Protein 2RF4 (pdb70)

B-factor: mean 89.23, std 29.08, range [24.27, 163.26]

Nearest PDB structures (foldseek):
  2rf4-assembly3_F  TM=9.963E-01  e=2.493E-09  Saccharomyces cerevisiae
  5lj5-assembly1_G  TM=6.757E-01  e=8.458E+00  Saccharomyces cerevisiae
  2rf4-assembly3_E  TM=1.004E+00  e=4.176E-34  Saccharomyces cerevisiae
  2rf4-assembly2_C  TM=9.738E-01  e=2.256E-30  Saccharomyces cerevisiae
  4c3j-assembly1_G  TM=9.199E-01  e=2.909E-26  Saccharomyces cerevisiae

Organism: Saccharomyces cerevisiae (strain ATCC 204508 / S288c) (NCBI:txid559292)

Secondary structure (DSSP, 8-state):
--PPPPEETTTTEE--EEEEEEEEEEE----TT-HHHH---SHHHH--EETTTTEEEEEEEEEETTS------EEEEEEEEEEE---TT-EEEEEE----SS-EEEEETTTEEEEE-STTS-SS-B----S-------B-SS--B--SEEEEEEEEEEEESEEEEEEEE--/-----EEEESS--EEPPHHHHHHHHHHHHHHHHSSS---TTHHHHHHHHHHHHHHHHHS--/-----PPB-TTT-PBP-EEEEEEEEEE-----TT--TTT---SHHHH--EETTTTEEEEEEEEEEGGG-----EEEEEEEEEE---TT-EEEEEE-S--SS-EEEEETTTEEEEE-GGGS-SS-B---S-------B-SS--B--SEEEEEEEEEEEESEEEEEEEE--/----EEEESS--EEPPHHHHHHHHHHHHHHHHSSS---TTHHHHHHHHHHHHHHHHHS--/-----PPEETTTTEE--EEEEEEEEEE-----TT--TTT---SHHHH--EETTTTEEEEEEEEEETTS------EEEEEEEEEE---TT-EEEEEEEEE-SS-EEEEETTTEEEEE-STTS-SS-B--EETTEEEEE--B-SS--B--SEEEEEEEEEEEESEEEEEEEE--/--PPEEEESS--EEPPHHHHHHHHHHHHHHHHSSS---TTHHHHHHHHHHHHHHHHHS--

GO terms:
  GO:0003899 DNA-directed RNA polymerase activity (F, IDA)
  GO:0005736 RNA polymerase I complex (C, IDA)
  GO:0006360 transcription by RNA polymerase I (P, IDA)
  GO:0042790 nucleolar large rRNA transcription by RNA polymerase I (P, IGI)
  GO:0005515 protein binding (F, IPI)
  GO:0005634 nucleus (C, IDA)
  GO:0042790 nucleolar large rRNA transcription by RNA polymerase I (P, IDA)
  GO:0006361 transcription initiation at RNA polymerase I promoter (P, IDA)
  GO:0006362 transcription elongation by RNA polymerase I (P, IDA)
  GO:0006363 termination of RNA polymerase I transcription (P, IDA)

InterPro domains:
  IPR005576 RNA polymerase Rpb7-like , N-terminal [PF03876] (45-111)
  IPR012340 Nucleic acid-binding, OB-fold [G3DSA:2.40.50.140] (131-250)
  IPR036898 RNA polymerase Rpb7-like, N-terminal domain superfamily [G3DSA:3.30.1490.120] (21-130)
  IPR041178 RPA43, OB domain [PF17875] (127-250)
  IPR041901 Rpa43, N-terminal ribonucleoprotein (RNP) domain [cd04328] (32-129)
  IPR045113 RNA polymerase subunit Rpb7-like [PTHR12709] (41-285)

Sequence (693 aa):
KQVTNPIDEKNGTSNCIVRVPIALYVSLAPYLENPLQGVKQHLNPLVKYNNKVGGVVLGYEGLKILDADPPFGFTWCHVNLYVWQPQVGDVLEGYIFIQSASHIGLLIHDAFNASIKKNNIPVDWTFVHNDGNSLGHWVDSNGEPIDGKLRFTVRNVHTTGRVVSVDGTLILNTPVVIHATQLPQHVSTDEVLQFLESFIDEKENIIDIDTNLSSSISQLKRIQRDFKGLPPKKQVTNPIDEKNGTSNCIVRVPIALYVSLAPYLENPLQGVKQHLNPLVKYNNKVGGVVLGYEGLKILDADPGFTWCHVNLYVWQPQVGDVLEGYIFIQSASHIGLLIHDAFNASIKKNNIPVDWTFVHNDGSLGHWVDSNGEPIDGKLRFTVRNVHTTGRVVSVDGTLINTPVVIHATQLPQHVSTDEVLQFLESFIDEKENIIDIDTNLSSSISQLKRIQRDFKGLPPKKQVTNPIDEKNGTSNCIVRVPIALYVSLAPYLENPLQGVKQHLNPLVKYNNKVGGVVLGYEGLKILDADPLGFTWCHVNLYVWQPQVGDVLEGYIFIQSASHIGLLIHDAFNASIKKNNIPVDWTFVHNDGNRSLGHWVDSNGEPIDGKLRFTVRNVHTTGRVVSVDGTLINTPVVIHATQLPQHVSTDEVLQFLESFIDEKENIIDIDTNLSSSISQLKRIQRDFKGLPP

Foldseek 3Di:
DDPDFDQDDPPSFTDQKDKAKDKDKDFFDVCPVNCQVRVVVFPPVQCAADDVVQFRFVHKPDKAQVQDDVVPGMGMIIIMTIGRHDDAFGKFKFFFDDDDQFKTWTDGVNHATEIEGNVQDPVLWDWDADPPCHDIFIAHNVGDTPDTMDIWGFHDWARDDDGIHTYTHPD/DPDDDDDDDPDDDDDDDLVVLLVVLVVVLCVAVDPVHDPPVVVVVNVVSVVVSVVSVPDDD/DPDPDFDQDDDPSFTDFKDKAKDKDKDQFDVCPVNCVVRVVVDPPVQCAADDVVQFHFVHKPDKAQVQDDCNMGMIIIITMGRHADAFGKFKFFFDDDDQFKTWTAGVNHAIEMEGNVQDPVLWDWDDDVPPDIFIAHNVGDGPDGMDIWGFHDWARDDDGIHTYTHPD/DDDDDDDDPDDDDDDDLVVVLVVLVVVLCVAVDPVHDPPVVVVVSVVSVVVSVVSVPPPD/DDADDFDQDDDVSFTDQKDKDKDKDKDQFDVCPVNCVVRVVVFPPVQCAADDVNAFHFVGKDDKAQVQDPPCSIGMIIIITIGRHDDAFGKFKFFFDDDDPFKTWTAGVNHATEIEGNVQDPVLKDWDAPPPDDVGIFIAHNVGDGPDGMDIWGFHDWARDDDGIYTYTHDD/DPDDDDDDPDPDDDDDLVVLLVVLVVVLCVAVDPVHDPPVVVVVSVVSVVVSVVSVPPDD

CATH classification: 3.30.1490.120 (+1 more: 2.40.50.140)

Radius of gyration: 28.84 Å; Cα contacts (8 Å, |Δi|>4): 1438; chains: 6; bounding box: 86×76×74 Å

Solvent-accessible surface area: 37447 Å² total

Structure (mmCIF, N/CA/C/O backbone):
data_2RF4
#
_entry.id   2RF4
#
_cell.length_a   229.857
_cell.length_b   63.942
_cell.length_c   65.395
_cell.angle_alpha   90.00
_cell.angle_beta   90.00
_cell.angle_gamma   90.00
#
_symmetry.space_group_name_H-M   'P 21 21 2'
#
loop_
_entity.id
_entity.type
_entity.pdbx_description
1 polymer 'DNA-directed RNA polymerase I subunit RPA4'
2 polymer 'DNA-directed RNA polymerase I subunit RPA4'
#
loop_
_atom_site.group_PDB
_atom_site.id
_atom_site.type_symbol
_atom_site.label_atom_id
_atom_site.label_alt_id
_atom_site.label_comp_id
_atom_site.label_asym_id
_atom_site.label_entity_id
_atom_site.label_seq_id
_atom_site.pdbx_PDB_ins_code
_atom_site.Cartn_x
_atom_site.Cartn_y
_atom_site.Cartn_z
_atom_site.occupancy
_atom_site.B_iso_or_equiv
_atom_site.auth_seq_id
_atom_site.auth_comp_id
_atom_site.auth_asym_id
_atom_site.auth_atom_id
_atom_site.pdbx_PDB_model_num
ATOM 1 N N . LYS A 1 22 ? -54.804 -17.387 -55.058 1.00 130.39 22 LYS A N 1
ATOM 2 C CA . LYS A 1 22 ? -55.054 -17.887 -56.438 1.00 129.88 22 LYS A CA 1
ATOM 3 C C . LYS A 1 22 ? -54.635 -19.348 -56.537 1.00 129.10 22 LYS A C 1
ATOM 4 O O . LYS A 1 22 ? -54.048 -19.883 -55.587 1.00 129.31 22 LYS A O 1
ATOM 10 N N . GLN A 1 23 ? -54.888 -19.993 -57.676 1.00 126.64 23 GLN A N 1
ATOM 11 C CA . GLN A 1 23 ? -54.570 -21.409 -57.728 1.00 123.73 23 GLN A CA 1
ATOM 12 C C . GLN A 1 23 ? -54.125 -22.165 -58.981 1.00 118.44 23 GLN A C 1
ATOM 13 O O . GLN A 1 23 ? -54.806 -22.153 -60.018 1.00 117.33 23 GLN A O 1
ATOM 19 N N . VAL A 1 24 ? -52.963 -22.811 -58.851 1.00 112.96 24 VAL A N 1
ATOM 20 C CA . VAL A 1 24 ? -52.424 -23.700 -59.872 1.00 105.46 24 VAL A CA 1
ATOM 21 C C . VAL A 1 24 ? -53.037 -24.603 -58.806 1.00 101.40 24 VAL A C 1
ATOM 22 O O . VAL A 1 24 ? -52.750 -24.485 -57.632 1.00 102.01 24 VAL A O 1
ATOM 26 N N . THR A 1 25 ? -53.941 -25.465 -59.242 1.00 96.41 25 THR A N 1
ATOM 27 C CA . THR A 1 25 ? -54.673 -26.374 -58.373 1.00 91.59 25 THR A CA 1
ATOM 28 C C . THR A 1 25 ? -53.678 -27.465 -57.986 1.00 88.26 25 THR A C 1
ATOM 29 O O . THR A 1 25 ? -52.876 -27.940 -58.792 1.00 87.03 25 THR A O 1
ATOM 33 N N . ASN A 1 26 ? -53.733 -27.857 -56.724 1.00 84.40 26 ASN A N 1
ATOM 34 C CA . ASN A 1 26 ? -52.827 -28.873 -56.222 1.00 80.34 26 ASN A CA 1
ATOM 35 C C . ASN A 1 26 ? -53.441 -30.230 -56.469 1.00 75.94 26 ASN A C 1
ATOM 36 O O . ASN A 1 26 ? -54.520 -30.525 -55.992 1.00 74.33 26 ASN A O 1
ATOM 41 N N . PRO A 1 27 ? -52.762 -31.067 -57.247 1.00 75.37 27 PRO A N 1
ATOM 42 C CA . PRO A 1 27 ? -53.242 -32.407 -57.562 1.00 77.91 27 PRO A CA 1
ATOM 43 C C . PRO A 1 27 ? -53.186 -33.367 -56.387 1.00 80.87 27 PRO A C 1
ATOM 44 O O . PRO A 1 27 ? -52.118 -33.598 -55.831 1.00 82.51 27 PRO A O 1
ATOM 48 N N . ILE A 1 28 ? -54.330 -33.923 -56.010 1.00 83.35 28 ILE A N 1
ATOM 49 C CA . ILE A 1 28 ? -54.378 -34.889 -54.920 1.00 88.82 28 ILE A CA 1
ATOM 50 C C . ILE A 1 28 ? -54.024 -36.181 -55.606 1.00 93.13 28 ILE A C 1
ATOM 51 O O . ILE A 1 28 ? -54.725 -36.566 -56.528 1.00 96.31 28 ILE A O 1
ATOM 56 N N . ASP A 1 29 ? -52.972 -36.875 -55.188 1.00 99.82 29 ASP A N 1
ATOM 57 C CA . ASP A 1 29 ? -52.642 -38.078 -55.939 1.00 108.04 29 ASP A CA 1
ATOM 58 C C . ASP A 1 29 ? -51.959 -39.283 -55.321 1.00 110.42 29 ASP A C 1
ATOM 59 O O . ASP A 1 29 ? -51.654 -39.339 -54.138 1.00 108.15 29 ASP A O 1
ATOM 64 N N . GLU A 1 30 ? -51.728 -40.251 -56.199 1.00 115.57 30 GLU A N 1
ATOM 65 C CA . GLU A 1 30 ? -51.057 -41.493 -55.876 1.00 120.86 30 GLU A CA 1
ATOM 66 C C . GLU A 1 30 ? -51.748 -42.327 -54.785 1.00 122.10 30 GLU A C 1
ATOM 67 O O . GLU A 1 30 ? -52.975 -42.401 -54.701 1.00 121.54 30 GLU A O 1
ATOM 73 N N . LYS A 1 31 ? -50.923 -42.984 -53.985 1.00 123.61 31 LYS A N 1
ATOM 74 C CA . LYS A 1 31 ? -51.313 -43.860 -52.905 1.00 124.68 31 LYS A CA 1
ATOM 75 C C . LYS A 1 31 ? -51.293 -43.144 -51.544 1.00 123.96 31 LYS A C 1
ATOM 76 O O . LYS A 1 31 ? -51.491 -43.774 -50.502 1.00 126.24 31 LYS A O 1
ATOM 82 N N . ASN A 1 32 ? -51.071 -41.830 -51.551 1.00 120.16 32 ASN A N 1
ATOM 83 C CA . ASN A 1 32 ? -51.049 -41.080 -50.303 1.00 115.26 32 ASN A CA 1
ATOM 84 C C . ASN A 1 32 ? -52.327 -40.274 -50.091 1.00 110.70 32 ASN A C 1
ATOM 85 O O . ASN A 1 32 ? -52.541 -39.724 -49.009 1.00 112.56 32 ASN A O 1
ATOM 90 N N . GLY A 1 33 ? -53.181 -40.212 -51.111 1.00 104.37 33 GLY A N 1
ATOM 91 C CA . GLY A 1 33 ? -54.427 -39.470 -50.991 1.00 96.54 33 GLY A CA 1
ATOM 92 C C . GLY A 1 33 ? -54.261 -38.049 -50.490 1.00 92.17 33 GLY A C 1
ATOM 93 O O . GLY A 1 33 ? -55.248 -37.395 -50.146 1.00 90.89 33 GLY A O 1
ATOM 94 N N . THR A 1 34 ? -53.012 -37.581 -50.458 1.00 87.95 34 THR A N 1
ATOM 95 C CA . THR A 1 34 ? -52.648 -36.236 -49.992 1.00 83.82 34 THR A CA 1
ATOM 96 C C . THR A 1 34 ? -52.451 -35.326 -51.189 1.00 80.26 34 THR A C 1
ATOM 97 O O . THR A 1 34 ? -51.952 -35.771 -52.206 1.00 81.83 34 THR A O 1
ATOM 101 N N . SER A 1 35 ? -52.812 -34.056 -51.088 1.00 75.86 35 SER A N 1
ATOM 102 C CA . SER A 1 35 ? -52.633 -33.196 -52.247 1.00 76.40 35 SER A CA 1
ATOM 103 C C . SER A 1 35 ? -51.337 -32.386 -52.290 1.00 78.60 35 SER A C 1
ATOM 104 O O . SER A 1 35 ? -51.225 -31.343 -51.648 1.00 80.49 35 SER A O 1
ATOM 107 N N . ASN A 1 36 ? -50.366 -32.862 -53.072 1.00 78.53 36 ASN A N 1
ATOM 108 C CA . ASN A 1 36 ? -49.080 -32.182 -53.212 1.00 78.94 36 ASN A CA 1
ATOM 109 C C . ASN A 1 36 ? -49.246 -30.666 -53.285 1.00 77.72 36 ASN A C 1
ATOM 110 O O . ASN A 1 36 ? -49.972 -30.148 -54.144 1.00 75.77 36 ASN A O 1
ATOM 115 N N . CYS A 1 37 ? -48.558 -29.955 -52.395 1.00 74.95 37 CYS A N 1
ATOM 116 C CA . CYS A 1 37 ? -48.677 -28.507 -52.382 1.00 74.48 37 CYS A CA 1
ATOM 117 C C . CYS A 1 37 ? -47.433 -27.703 -52.682 1.00 69.90 37 CYS A C 1
ATOM 118 O O . CYS A 1 37 ? -47.503 -26.477 -52.741 1.00 65.94 37 CYS A O 1
ATOM 121 N N . ILE A 1 38 ? -46.304 -28.382 -52.875 1.00 67.35 38 ILE A N 1
ATOM 122 C CA . ILE A 1 38 ? -45.062 -27.689 -53.180 1.00 66.97 38 ILE A CA 1
ATOM 123 C C . ILE A 1 38 ? -44.884 -27.529 -54.699 1.00 67.98 38 ILE A C 1
ATOM 124 O O . ILE A 1 38 ? -44.920 -28.499 -55.467 1.00 70.00 38 ILE A O 1
ATOM 129 N N . VAL A 1 39 ? -44.693 -26.285 -55.123 1.00 65.29 39 VAL A N 1
ATOM 130 C CA . VAL A 1 39 ? -44.540 -25.965 -56.526 1.00 62.50 39 VAL A CA 1
ATOM 131 C C . VAL A 1 39 ? -43.230 -25.196 -56.734 1.00 63.31 39 VAL A C 1
ATOM 132 O O . VAL A 1 39 ? -42.782 -24.483 -55.838 1.00 65.55 39 VAL A O 1
ATOM 136 N N . ARG A 1 40 ? -42.610 -25.357 -57.902 1.00 59.90 40 ARG A N 1
ATOM 137 C CA . ARG A 1 40 ? -41.368 -24.665 -58.219 1.00 58.86 40 ARG A CA 1
ATOM 138 C C . ARG A 1 40 ? -41.758 -23.482 -59.071 1.00 58.96 40 ARG A C 1
ATOM 139 O O . ARG A 1 40 ? -42.457 -23.651 -60.054 1.00 62.30 40 ARG A O 1
ATOM 147 N N . VAL A 1 41 ? -41.318 -22.283 -58.718 1.00 57.25 41 VAL A N 1
ATOM 148 C CA . VAL A 1 41 ? -41.719 -21.126 -59.498 1.00 56.67 41 VAL A CA 1
ATOM 149 C C . VAL A 1 41 ? -40.612 -20.169 -59.920 1.00 55.64 41 VAL A C 1
ATOM 150 O O . VAL A 1 41 ? -40.066 -19.419 -59.109 1.00 56.59 41 VAL A O 1
ATOM 154 N N . PRO A 1 42 ? -40.258 -20.195 -61.211 1.00 53.31 42 PRO A N 1
ATOM 155 C CA . PRO A 1 42 ? -39.208 -19.301 -61.695 1.00 53.65 42 PRO A CA 1
ATOM 156 C C . PRO A 1 42 ? -39.777 -17.911 -61.683 1.00 53.89 42 PRO A C 1
ATOM 157 O O . PRO A 1 42 ? -40.943 -17.734 -61.986 1.00 57.08 42 PRO A O 1
ATOM 161 N N . ILE A 1 43 ? -38.970 -16.930 -61.312 1.00 54.62 43 ILE A N 1
ATOM 162 C CA . ILE A 1 43 ? -39.415 -15.545 -61.298 1.00 54.63 43 ILE A CA 1
ATOM 163 C C . ILE A 1 43 ? -38.204 -14.664 -61.571 1.00 57.37 43 ILE A C 1
ATOM 164 O O . ILE A 1 43 ? -37.066 -15.025 -61.247 1.00 57.38 43 ILE A O 1
ATOM 169 N N . ALA A 1 44 ? -38.452 -13.514 -62.182 1.00 58.51 44 ALA A N 1
ATOM 170 C CA . ALA A 1 44 ? -37.398 -12.555 -62.485 1.00 58.56 44 ALA A CA 1
ATOM 171 C C . ALA A 1 44 ? -37.817 -11.336 -61.716 1.00 60.60 44 ALA A C 1
ATOM 172 O O . ALA A 1 44 ? -38.987 -10.972 -61.773 1.00 59.77 44 ALA A O 1
ATOM 174 N N . LEU A 1 45 ? -36.891 -10.718 -60.982 1.00 63.98 45 LEU A N 1
ATOM 175 C CA . LEU A 1 45 ? -37.238 -9.534 -60.203 1.00 65.45 45 LEU A CA 1
ATOM 176 C C . LEU A 1 45 ? -36.292 -8.348 -60.318 1.00 68.26 45 LEU A C 1
ATOM 177 O O . LEU A 1 45 ? -35.091 -8.502 -60.551 1.00 67.01 45 LEU A O 1
ATOM 182 N N . TYR A 1 46 ? -36.873 -7.156 -60.190 1.00 74.35 46 TYR A N 1
ATOM 183 C CA . TYR A 1 46 ? -36.133 -5.895 -60.246 1.00 79.66 46 TYR A CA 1
ATOM 184 C C . TYR A 1 46 ? -35.979 -5.449 -58.807 1.00 81.81 46 TYR A C 1
ATOM 185 O O . TYR A 1 46 ? -36.928 -4.974 -58.173 1.00 79.53 46 TYR A O 1
ATOM 194 N N . VAL A 1 47 ? -34.760 -5.613 -58.311 1.00 85.51 47 VAL A N 1
ATOM 195 C CA . VAL A 1 47 ? -34.429 -5.330 -56.932 1.00 87.65 47 VAL A CA 1
ATOM 196 C C . VAL A 1 47 ? -33.631 -4.074 -56.681 1.00 87.70 47 VAL A C 1
ATOM 197 O O . VAL A 1 47 ? -32.775 -3.685 -57.477 1.00 84.03 47 VAL A O 1
ATOM 201 N N . SER A 1 48 ? -33.924 -3.473 -55.533 1.00 92.33 48 SER A N 1
ATOM 202 C CA . SER A 1 48 ? -33.277 -2.258 -55.057 1.00 97.79 48 SER A CA 1
ATOM 203 C C . SER A 1 48 ? -31.985 -2.642 -54.337 1.00 99.88 48 SER A C 1
ATOM 204 O O . SER A 1 48 ? -31.971 -2.824 -53.119 1.00 101.37 48 SER A O 1
ATOM 207 N N . LEU A 1 49 ? -30.904 -2.770 -55.094 1.00 101.37 49 LEU A N 1
ATOM 208 C CA . LEU A 1 49 ? -29.616 -3.154 -54.533 1.00 102.82 49 LEU A CA 1
ATOM 209 C C . LEU A 1 49 ? -29.087 -2.100 -53.566 1.00 103.76 49 LEU A C 1
ATOM 210 O O . LEU A 1 49 ? -29.258 -0.905 -53.792 1.00 105.72 49 LEU A O 1
ATOM 215 N N . ALA A 1 50 ? -28.447 -2.536 -52.487 1.00 103.31 50 ALA A N 1
ATOM 216 C CA . ALA A 1 50 ? -27.890 -1.601 -51.516 1.00 101.91 50 ALA A CA 1
ATOM 217 C C . ALA A 1 50 ? -26.533 -1.147 -52.026 1.00 102.18 50 ALA A C 1
ATOM 218 O O . ALA A 1 50 ? -25.886 -1.854 -52.795 1.00 101.76 50 ALA A O 1
ATOM 220 N N . PRO A 1 51 ? -26.081 0.040 -51.602 1.00 103.64 51 PRO A N 1
ATOM 221 C CA . PRO A 1 51 ? -24.790 0.607 -52.018 1.00 102.98 51 PRO A CA 1
ATOM 222 C C . PRO A 1 51 ? -23.643 -0.238 -51.502 1.00 101.28 51 PRO A C 1
ATOM 223 O O . PRO A 1 51 ? -22.598 -0.384 -52.139 1.00 99.19 51 PRO A O 1
ATOM 235 N N . TYR A 1 53 ? -23.550 -3.369 -51.216 1.00 99.81 53 TYR A N 1
ATOM 236 C CA . TYR A 1 53 ? -23.398 -4.601 -51.995 1.00 97.78 53 TYR A CA 1
ATOM 237 C C . TYR A 1 53 ? -23.013 -4.451 -53.453 1.00 98.50 53 TYR A C 1
ATOM 238 O O . TYR A 1 53 ? -23.229 -5.370 -54.231 1.00 98.20 53 TYR A O 1
ATOM 247 N N . LEU A 1 54 ? -22.478 -3.305 -53.846 1.00 100.65 54 LEU A N 1
ATOM 248 C CA . LEU A 1 54 ? -22.063 -3.149 -55.232 1.00 101.43 54 LEU A CA 1
ATOM 249 C C . LEU A 1 54 ? -20.777 -3.957 -55.369 1.00 102.92 54 LEU A C 1
ATOM 250 O O . LEU A 1 54 ? -20.113 -4.254 -54.369 1.00 101.29 54 LEU A O 1
ATOM 255 N N . GLU A 1 55 ? -20.431 -4.315 -56.599 1.00 105.03 55 GLU A N 1
ATOM 256 C CA . GLU A 1 55 ? -19.238 -5.118 -56.869 1.00 108.19 55 GLU A CA 1
ATOM 257 C C . GLU A 1 55 ? -19.474 -6.562 -56.393 1.00 107.67 55 GLU A C 1
ATOM 258 O O . GLU A 1 55 ? -18.630 -7.437 -56.607 1.00 108.03 55 GLU A O 1
ATOM 264 N N . ASN A 1 56 ? -20.624 -6.787 -55.742 1.00 105.16 56 ASN A N 1
ATOM 265 C CA . ASN A 1 56 ? -21.048 -8.109 -55.243 1.00 98.85 56 ASN A CA 1
ATOM 266 C C . ASN A 1 56 ? -22.557 -8.129 -54.918 1.00 92.38 56 ASN A C 1
ATOM 267 O O . ASN A 1 56 ? -22.967 -8.393 -53.783 1.00 90.55 56 ASN A O 1
ATOM 272 N N . PRO A 1 57 ? -23.396 -7.877 -55.935 1.00 86.78 57 PRO A N 1
ATOM 273 C CA . PRO A 1 57 ? -24.859 -7.829 -55.864 1.00 82.54 57 PRO A CA 1
ATOM 274 C C . PRO A 1 57 ? -25.524 -9.152 -55.559 1.00 79.34 57 PRO A C 1
ATOM 275 O O . PRO A 1 57 ? -26.670 -9.187 -55.118 1.00 78.22 57 PRO A O 1
ATOM 279 N N . LEU A 1 58 ? -24.808 -10.238 -55.828 1.00 76.36 58 LEU A N 1
ATOM 280 C CA . LEU A 1 58 ? -25.328 -11.572 -55.593 1.00 70.78 58 LEU A CA 1
ATOM 281 C C . LEU A 1 58 ? -25.637 -11.702 -54.108 1.00 71.04 58 LEU A C 1
ATOM 282 O O . LEU A 1 58 ? -26.756 -12.049 -53.720 1.00 69.95 58 LEU A O 1
ATOM 287 N N . GLN A 1 59 ? -24.646 -11.403 -53.275 1.00 70.70 59 GLN A N 1
ATOM 288 C CA . GLN A 1 59 ? -24.836 -11.472 -51.835 1.00 69.15 59 GLN A CA 1
ATOM 289 C C . GLN A 1 59 ? -25.806 -10.405 -51.378 1.00 68.20 59 GLN A C 1
ATOM 290 O O . GLN A 1 59 ? -26.400 -10.499 -50.307 1.00 66.73 59 GLN A O 1
ATOM 296 N N . GLY A 1 60 ? -25.981 -9.393 -52.216 1.00 70.01 60 GLY A N 1
ATOM 297 C CA . GLY A 1 60 ? -26.900 -8.323 -51.889 1.00 70.35 60 GLY A CA 1
ATOM 298 C C . GLY A 1 60 ? -28.344 -8.743 -52.065 1.00 69.70 60 GLY A C 1
ATOM 299 O O . GLY A 1 60 ? -29.146 -8.595 -51.142 1.00 71.15 60 GLY A O 1
ATOM 300 N N . VAL A 1 61 ? -28.673 -9.271 -53.243 1.00 67.71 61 VAL A N 1
ATOM 301 C CA . VAL A 1 61 ? -30.032 -9.710 -53.543 1.00 65.66 61 VAL A CA 1
ATOM 302 C C . VAL A 1 61 ? -30.535 -10.734 -52.541 1.00 66.24 61 VAL A C 1
ATOM 303 O O . VAL A 1 61 ? -31.734 -10.857 -52.323 1.00 63.45 61 VAL A O 1
ATOM 315 N N . LYS A 1 63 ? -30.323 -10.568 -49.525 1.00 76.99 63 LYS A N 1
ATOM 316 C CA . LYS A 1 63 ? -30.744 -9.839 -48.325 1.00 77.72 63 LYS A CA 1
ATOM 317 C C . LYS A 1 63 ? -31.955 -9.019 -48.811 1.00 74.59 63 LYS A C 1
ATOM 318 O O . LYS A 1 63 ? -32.214 -7.890 -48.403 1.00 66.94 63 LYS A O 1
ATOM 324 N N . GLN A 1 64 ? -32.666 -9.683 -49.725 1.00 76.31 64 GLN A N 1
ATOM 325 C CA . GLN A 1 64 ? -33.881 -9.266 -50.426 1.00 71.74 64 GLN A CA 1
ATOM 326 C C . GLN A 1 64 ? -34.681 -10.593 -50.557 1.00 71.32 64 GLN A C 1
ATOM 327 O O . GLN A 1 64 ? -35.909 -10.613 -50.640 1.00 69.22 64 GLN A O 1
ATOM 333 N N . HIS A 1 65 ? -33.928 -11.695 -50.534 1.00 73.65 65 HIS A N 1
ATOM 334 C CA . HIS A 1 65 ? -34.417 -13.066 -50.655 1.00 76.45 65 HIS A CA 1
ATOM 335 C C . HIS A 1 65 ? -34.418 -13.918 -49.413 1.00 79.25 65 HIS A C 1
ATOM 336 O O . HIS A 1 65 ? -35.387 -14.613 -49.127 1.00 81.84 65 HIS A O 1
ATOM 343 N N . LEU A 1 66 ? -33.275 -13.937 -48.739 1.00 78.58 66 LEU A N 1
ATOM 344 C CA . LEU A 1 66 ? -33.101 -14.796 -47.592 1.00 79.51 66 LEU A CA 1
ATOM 345 C C . LEU A 1 66 ? -34.160 -14.719 -46.533 1.00 82.24 66 LEU A C 1
ATOM 346 O O . LEU A 1 66 ? -35.322 -15.040 -46.764 1.00 80.65 66 LEU A O 1
ATOM 351 N N . ASN A 1 67 ? -33.734 -14.336 -45.340 1.00 89.68 67 ASN A N 1
ATOM 352 C CA . ASN A 1 67 ? -34.651 -14.203 -44.215 1.00 92.56 67 ASN A CA 1
ATOM 353 C C . ASN A 1 67 ? -35.902 -13.539 -44.779 1.00 88.46 67 ASN A C 1
ATOM 354 O O . ASN A 1 67 ? -37.022 -14.058 -44.626 1.00 87.31 67 ASN A O 1
ATOM 359 N N . PRO A 1 68 ? -35.711 -12.411 -45.491 1.00 82.45 68 PRO A N 1
ATOM 360 C CA . PRO A 1 68 ? -36.871 -11.743 -46.036 1.00 80.08 68 PRO A CA 1
ATOM 361 C C . PRO A 1 68 ? -38.004 -12.701 -46.391 1.00 80.01 68 PRO A C 1
ATOM 362 O O . PRO A 1 68 ? -39.095 -12.633 -45.824 1.00 82.24 68 PRO A O 1
ATOM 366 N N . LEU A 1 69 ? -37.728 -13.644 -47.275 1.00 76.18 69 LEU A N 1
ATOM 367 C CA . LEU A 1 69 ? -38.777 -14.538 -47.724 1.00 72.46 69 LEU A CA 1
ATOM 368 C C . LEU A 1 69 ? -38.839 -15.942 -47.178 1.00 71.46 69 LEU A C 1
ATOM 369 O O . LEU A 1 69 ? -39.920 -16.468 -46.967 1.00 74.28 69 LEU A O 1
ATOM 374 N N . VAL A 1 70 ? -37.691 -16.564 -46.963 1.00 69.11 70 VAL A N 1
ATOM 375 C CA . VAL A 1 70 ? -37.684 -17.931 -46.485 1.00 63.84 70 VAL A CA 1
ATOM 376 C C . VAL A 1 70 ? -38.575 -18.154 -45.275 1.00 65.14 70 VAL A C 1
ATOM 377 O O . VAL A 1 70 ? -38.588 -17.364 -44.329 1.00 64.34 70 VAL A O 1
ATOM 389 N N . LYS A 1 72 ? -41.461 -17.608 -44.789 1.00 76.02 72 LYS A N 1
ATOM 390 C CA . LYS A 1 72 ? -42.442 -16.544 -44.584 1.00 80.63 72 LYS A CA 1
ATOM 391 C C . LYS A 1 72 ? -43.342 -16.385 -45.809 1.00 83.46 72 LYS A C 1
ATOM 392 O O . LYS A 1 72 ? -42.881 -16.058 -46.909 1.00 82.56 72 LYS A O 1
ATOM 398 N N . TYR A 1 73 ? -44.631 -16.631 -45.594 1.00 86.56 73 TYR A N 1
ATOM 399 C CA . TYR A 1 73 ? -45.655 -16.532 -46.627 1.00 86.85 73 TYR A CA 1
ATOM 400 C C . TYR A 1 73 ? -45.529 -15.248 -47.453 1.00 86.54 73 TYR A C 1
ATOM 401 O O . TYR A 1 73 ? -45.146 -14.204 -46.934 1.00 88.22 73 TYR A O 1
ATOM 410 N N . ASN A 1 74 ? -45.842 -15.341 -48.743 1.00 85.62 74 ASN A N 1
ATOM 411 C CA . ASN A 1 74 ? -45.803 -14.190 -49.643 1.00 86.45 74 ASN A CA 1
ATOM 412 C C . ASN A 1 74 ? -47.069 -14.215 -50.487 1.00 88.56 74 ASN A C 1
ATOM 413 O O . ASN A 1 74 ? -47.568 -15.292 -50.821 1.00 87.47 74 ASN A O 1
ATOM 418 N N . ASN A 1 75 ? -47.575 -13.027 -50.833 1.00 90.92 75 ASN A N 1
ATOM 419 C CA . ASN A 1 75 ? -48.809 -12.883 -51.616 1.00 89.66 75 ASN A CA 1
ATOM 420 C C . ASN A 1 75 ? -48.690 -12.945 -53.131 1.00 86.73 75 ASN A C 1
ATOM 421 O O . ASN A 1 75 ? -49.557 -13.512 -53.793 1.00 86.34 75 ASN A O 1
ATOM 426 N N . LYS A 1 76 ? -47.634 -12.365 -53.687 1.00 83.52 76 LYS A N 1
ATOM 427 C CA . LYS A 1 76 ? -47.464 -12.399 -55.130 1.00 80.62 76 LYS A CA 1
ATOM 428 C C . LYS A 1 76 ? -47.416 -13.835 -55.654 1.00 79.30 76 LYS A C 1
ATOM 429 O O . LYS A 1 76 ? -47.903 -14.109 -56.748 1.00 81.06 76 LYS A O 1
ATOM 435 N N . VAL A 1 77 ? -46.847 -14.752 -54.872 1.00 75.54 77 VAL A N 1
ATOM 436 C CA . VAL A 1 77 ? -46.751 -16.152 -55.274 1.00 69.53 77 VAL A CA 1
ATOM 437 C C . VAL A 1 77 ? -47.655 -16.971 -54.356 1.00 68.85 77 VAL A C 1
ATOM 438 O O . VAL A 1 77 ? -47.584 -18.194 -54.307 1.00 70.07 77 VAL A O 1
ATOM 442 N N . GLY A 1 78 ? -48.501 -16.273 -53.616 1.00 67.76 78 GLY A N 1
ATOM 443 C CA . GLY A 1 78 ? -49.420 -16.927 -52.707 1.00 69.78 78 GLY A CA 1
ATOM 444 C C . GLY A 1 78 ? -49.004 -18.232 -52.050 1.00 71.30 78 GLY A C 1
ATOM 445 O O . GLY A 1 78 ? -49.677 -19.246 -52.229 1.00 74.09 78 GLY A O 1
ATOM 446 N N . GLY A 1 79 ? -47.916 -18.222 -51.281 1.00 70.98 79 GLY A N 1
ATOM 447 C CA . GLY A 1 79 ? -47.487 -19.434 -50.593 1.00 67.69 79 GLY A CA 1
ATOM 448 C C . GLY A 1 79 ? -46.255 -19.203 -49.743 1.00 65.91 79 GLY A C 1
ATOM 449 O O . GLY A 1 79 ? -45.665 -18.121 -49.771 1.00 68.33 79 GLY A O 1
ATOM 450 N N . VAL A 1 80 ? -45.866 -20.199 -48.963 1.00 63.15 80 VAL A N 1
ATOM 451 C CA . VAL A 1 80 ? -44.663 -20.045 -48.158 1.00 62.03 80 VAL A CA 1
ATOM 452 C C . VAL A 1 80 ? -43.476 -20.237 -49.095 1.00 56.71 80 VAL A C 1
ATOM 453 O O . VAL A 1 80 ? -43.470 -21.133 -49.928 1.00 50.07 80 VAL A O 1
ATOM 457 N N . VAL A 1 81 ? -42.480 -19.382 -48.979 1.00 53.52 81 VAL A N 1
ATOM 458 C CA . VAL A 1 81 ? -41.318 -19.548 -49.815 1.00 53.19 81 VAL A CA 1
ATOM 459 C C . VAL A 1 81 ? -40.309 -20.419 -49.052 1.00 54.66 81 VAL A C 1
ATOM 460 O O . VAL A 1 81 ? -39.581 -19.935 -48.191 1.00 56.49 81 VAL A O 1
ATOM 464 N N . LEU A 1 82 ? -40.289 -21.714 -49.353 1.00 53.72 82 LEU A N 1
ATOM 465 C CA . LEU A 1 82 ? -39.383 -22.633 -48.685 1.00 54.27 82 LEU A CA 1
ATOM 466 C C . LEU A 1 82 ? -37.916 -22.271 -48.930 1.00 56.06 82 LEU A C 1
ATOM 467 O O . LEU A 1 82 ? -37.068 -22.467 -48.055 1.00 61.61 82 LEU A O 1
ATOM 472 N N . GLY A 1 83 ? -37.615 -21.752 -50.114 1.00 50.89 83 GLY A N 1
ATOM 473 C CA . GLY A 1 83 ? -36.249 -21.408 -50.430 1.00 46.77 83 GLY A CA 1
ATOM 474 C C . GLY A 1 83 ? -36.138 -21.133 -51.911 1.00 48.36 83 GLY A C 1
ATOM 475 O O . GLY A 1 83 ? -37.024 -21.458 -52.689 1.00 46.39 83 GLY A O 1
ATOM 476 N N . TYR A 1 84 ? -35.046 -20.512 -52.312 1.00 50.46 84 TYR A N 1
ATOM 477 C CA . TYR A 1 84 ? -34.842 -20.205 -53.712 1.00 50.49 84 TYR A CA 1
ATOM 478 C C . TYR A 1 84 ? -33.663 -21.011 -54.220 1.00 52.79 84 TYR A C 1
ATOM 479 O O . TYR A 1 84 ? -32.827 -21.459 -53.444 1.00 55.23 84 TYR A O 1
ATOM 488 N N . GLU A 1 85 ? -33.587 -21.177 -55.531 1.00 54.30 85 GLU A N 1
ATOM 489 C CA . GLU A 1 85 ? -32.517 -21.945 -56.132 1.00 55.63 85 GLU A CA 1
ATOM 490 C C . GLU A 1 85 ? -32.077 -21.303 -57.450 1.00 54.91 85 GLU A C 1
ATOM 491 O O . GLU A 1 85 ? -32.905 -20.825 -58.220 1.00 55.33 85 GLU A O 1
ATOM 497 N N . GLY A 1 86 ? -30.774 -21.257 -57.692 1.00 52.53 86 GLY A N 1
ATOM 498 C CA . GLY A 1 86 ? -30.294 -20.703 -58.944 1.00 50.41 86 GLY A CA 1
ATOM 499 C C . GLY A 1 86 ? -30.277 -19.201 -59.157 1.00 50.02 86 GLY A C 1
ATOM 500 O O . GLY A 1 86 ? -30.340 -18.742 -60.285 1.00 47.86 86 GLY A O 1
ATOM 501 N N . LEU A 1 87 ? -30.188 -18.428 -58.087 1.00 53.18 87 LEU A N 1
ATOM 502 C CA . LEU A 1 87 ? -30.126 -16.974 -58.199 1.00 54.23 87 LEU A CA 1
ATOM 503 C C . LEU A 1 87 ? -29.093 -16.607 -59.272 1.00 58.68 87 LEU A C 1
ATOM 504 O O . LEU A 1 87 ? -27.941 -17.030 -59.214 1.00 58.37 87 LEU A O 1
ATOM 509 N N . LYS A 1 88 ? -29.518 -15.832 -60.261 1.00 64.44 88 LYS A N 1
ATOM 510 C CA . LYS A 1 88 ? -28.643 -15.403 -61.346 1.00 69.45 88 LYS A CA 1
ATOM 511 C C . LYS A 1 88 ? -28.792 -13.897 -61.429 1.00 76.66 88 LYS A C 1
ATOM 512 O O . LYS A 1 88 ? -29.825 -13.396 -61.880 1.00 76.78 88 LYS A O 1
ATOM 518 N N . ILE A 1 89 ? -27.780 -13.173 -60.962 1.00 84.08 89 ILE A N 1
ATOM 519 C CA . ILE A 1 89 ? -27.841 -11.714 -60.975 1.00 89.46 89 ILE A CA 1
ATOM 520 C C . ILE A 1 89 ? -27.472 -11.265 -62.365 1.00 92.29 89 ILE A C 1
ATOM 521 O O . ILE A 1 89 ? -27.848 -10.185 -62.813 1.00 91.97 89 ILE A O 1
ATOM 526 N N . LEU A 1 90 ? -26.743 -12.133 -63.048 1.00 97.44 90 LEU A N 1
ATOM 527 C CA . LEU A 1 90 ? -26.279 -11.854 -64.391 1.00 103.38 90 LEU A CA 1
ATOM 528 C C . LEU A 1 90 ? -27.330 -11.135 -65.253 1.00 105.37 90 LEU A C 1
ATOM 529 O O . LEU A 1 90 ? -26.995 -10.660 -66.336 1.00 108.80 90 LEU A O 1
ATOM 534 N N . ASP A 1 91 ? -28.579 -11.025 -64.789 1.00 104.62 91 ASP A N 1
ATOM 535 C CA . ASP A 1 91 ? -29.610 -10.351 -65.573 1.00 104.17 91 ASP A CA 1
ATOM 536 C C . ASP A 1 91 ? -29.300 -8.876 -65.706 1.00 107.66 91 ASP A C 1
ATOM 537 O O . ASP A 1 91 ? -30.154 -8.010 -65.467 1.00 108.15 91 ASP A O 1
ATOM 542 N N . ALA A 1 92 ? -28.074 -8.600 -66.122 1.00 111.03 92 ALA A N 1
ATOM 543 C CA . ALA A 1 92 ? -27.594 -7.254 -66.336 1.00 115.29 92 ALA A CA 1
ATOM 544 C C . ALA A 1 92 ? -26.160 -7.493 -66.757 1.00 118.40 92 ALA A C 1
ATOM 545 O O . ALA A 1 92 ? -25.410 -8.158 -66.051 1.00 116.72 92 ALA A O 1
ATOM 547 N N . ASP A 1 93 ? -25.782 -6.973 -67.913 1.00 124.85 93 ASP A N 1
ATOM 548 C CA . ASP A 1 93 ? -24.426 -7.153 -68.392 1.00 132.30 93 ASP A CA 1
ATOM 549 C C . ASP A 1 93 ? -24.209 -6.489 -69.735 1.00 135.89 93 ASP A C 1
ATOM 550 O O . ASP A 1 93 ? -24.741 -6.936 -70.751 1.00 136.50 93 ASP A O 1
ATOM 555 N N . PRO A 1 94 ? -23.417 -5.409 -69.757 1.00 138.80 94 PRO A N 1
ATOM 556 C CA . PRO A 1 94 ? -23.132 -4.703 -71.009 1.00 140.06 94 PRO A CA 1
ATOM 557 C C . PRO A 1 94 ? -22.175 -5.526 -71.888 1.00 140.97 94 PRO A C 1
ATOM 558 O O . PRO A 1 94 ? -22.610 -6.264 -72.779 1.00 141.08 94 PRO A O 1
ATOM 562 N N . PRO A 1 112 ? -22.029 4.263 -58.683 1.00 145.35 112 PRO A N 1
ATOM 563 C CA . PRO A 1 112 ? -23.180 4.333 -59.599 1.00 144.47 112 PRO A CA 1
ATOM 564 C C . PRO A 1 112 ? -24.114 3.113 -59.466 1.00 142.76 112 PRO A C 1
ATOM 565 O O . PRO A 1 112 ? -23.847 2.238 -58.652 1.00 143.33 112 PRO A O 1
ATOM 569 N N . PHE A 1 113 ? -25.222 3.092 -60.216 1.00 140.35 113 PHE A N 1
ATOM 570 C CA . PHE A 1 113 ? -26.124 1.925 -60.274 1.00 137.89 113 PHE A CA 1
ATOM 571 C C . PHE A 1 113 ? -27.199 1.392 -59.295 1.00 134.03 113 PHE A C 1
ATOM 572 O O . PHE A 1 113 ? -27.490 0.195 -59.345 1.00 133.59 113 PHE A O 1
ATOM 580 N N . GLY A 1 114 ? -27.807 2.192 -58.432 1.00 129.28 114 GLY A N 1
ATOM 581 C CA . GLY A 1 114 ? -28.826 1.662 -57.512 1.00 122.90 114 GLY A CA 1
ATOM 582 C C . GLY A 1 114 ? -29.629 0.356 -57.655 1.00 118.63 114 GLY A C 1
ATOM 583 O O . GLY A 1 114 ? -29.702 -0.413 -56.702 1.00 118.67 114 GLY A O 1
ATOM 584 N N . PHE A 1 115 ? -30.184 0.063 -58.831 1.00 113.11 115 PHE A N 1
ATOM 585 C CA . PHE A 1 115 ? -31.000 -1.159 -59.026 1.00 106.91 115 PHE A CA 1
ATOM 586 C C . PHE A 1 115 ? -30.394 -2.275 -59.904 1.00 101.66 115 PHE A C 1
ATOM 587 O O . PHE A 1 115 ? -29.292 -2.121 -60.431 1.00 100.89 115 PHE A O 1
ATOM 595 N N . THR A 1 116 ? -31.123 -3.390 -60.058 1.00 96.20 116 THR A N 1
ATOM 596 C CA . THR A 1 116 ? -30.672 -4.512 -60.902 1.00 89.39 116 THR A CA 1
ATOM 597 C C . THR A 1 116 ? -31.701 -5.626 -61.119 1.00 84.64 116 THR A C 1
ATOM 598 O O . THR A 1 116 ? -32.556 -5.881 -60.270 1.00 81.86 116 THR A O 1
ATOM 602 N N . TRP A 1 117 ? -31.602 -6.281 -62.275 1.00 79.99 117 TRP A N 1
ATOM 603 C CA . TRP A 1 117 ? -32.487 -7.395 -62.623 1.00 76.12 117 TRP A CA 1
ATOM 604 C C . TRP A 1 117 ? -31.811 -8.717 -62.232 1.00 74.19 117 TRP A C 1
ATOM 605 O O . TRP A 1 117 ? -30.594 -8.867 -62.354 1.00 76.56 117 TRP A O 1
ATOM 616 N N . CYS A 1 118 ? -32.590 -9.673 -61.752 1.00 69.18 118 CYS A N 1
ATOM 617 C CA . CYS A 1 118 ? -32.024 -10.961 -61.389 1.00 65.49 118 CYS A CA 1
ATOM 618 C C . CYS A 1 118 ? -33.070 -12.054 -61.629 1.00 62.14 118 CYS A C 1
ATOM 619 O O . CYS A 1 118 ? -34.263 -11.766 -61.750 1.00 60.25 118 CYS A O 1
ATOM 622 N N . HIS A 1 119 ? -32.632 -13.303 -61.728 1.00 58.02 119 HIS A N 1
ATOM 623 C CA . HIS A 1 119 ? -33.586 -14.385 -61.928 1.00 57.71 119 HIS A CA 1
ATOM 624 C C . HIS A 1 119 ? -33.381 -15.537 -60.950 1.00 56.23 119 HIS A C 1
ATOM 625 O O . HIS A 1 119 ? -32.262 -15.983 -60.733 1.00 58.98 119 HIS A O 1
ATOM 632 N N . VAL A 1 120 ? -34.463 -16.025 -60.361 1.00 52.52 120 VAL A N 1
ATOM 633 C CA . VAL A 1 120 ? -34.340 -17.134 -59.431 1.00 53.30 120 VAL A CA 1
ATOM 634 C C . VAL A 1 120 ? -35.544 -18.068 -59.525 1.00 52.49 120 VAL A C 1
ATOM 635 O O . VAL A 1 120 ? -36.547 -17.761 -60.171 1.00 52.02 120 VAL A O 1
ATOM 639 N N . ASN A 1 121 ? -35.430 -19.220 -58.887 1.00 48.66 121 ASN A N 1
ATOM 640 C CA . ASN A 1 121 ? -36.512 -20.166 -58.873 1.00 46.97 121 ASN A CA 1
ATOM 641 C C . ASN A 1 121 ? -36.870 -20.383 -57.425 1.00 48.66 121 ASN A C 1
ATOM 642 O O . ASN A 1 121 ? -36.030 -20.830 -56.639 1.00 48.93 121 ASN A O 1
ATOM 647 N N . LEU A 1 122 ? -38.106 -20.040 -57.064 1.00 48.35 122 LEU A N 1
ATOM 648 C CA . LEU A 1 122 ? -38.565 -20.214 -55.693 1.00 48.49 122 LEU A CA 1
ATOM 649 C C . LEU A 1 122 ? -39.262 -21.540 -55.584 1.00 49.49 122 LEU A C 1
ATOM 650 O O . LEU A 1 122 ? -39.723 -22.078 -56.577 1.00 49.77 122 LEU A O 1
ATOM 655 N N . TYR A 1 123 ? -39.307 -22.079 -54.378 1.00 53.43 123 TYR A N 1
ATOM 656 C CA . TYR A 1 123 ? -40.028 -23.315 -54.114 1.00 58.37 123 TYR A CA 1
ATOM 657 C C . TYR A 1 123 ? -41.106 -22.856 -53.136 1.00 59.08 123 TYR A C 1
ATOM 658 O O . TYR A 1 123 ? -40.799 -22.239 -52.118 1.00 61.74 123 TYR A O 1
ATOM 667 N N . VAL A 1 124 ? -42.365 -23.153 -53.434 1.00 57.12 124 VAL A N 1
ATOM 668 C CA . VAL A 1 124 ? -43.438 -22.646 -52.599 1.00 54.49 124 VAL A CA 1
ATOM 669 C C . VAL A 1 124 ? -44.488 -23.602 -52.038 1.00 58.46 124 VAL A C 1
ATOM 670 O O . VAL A 1 124 ? -45.133 -24.318 -52.784 1.00 57.53 124 VAL A O 1
ATOM 674 N N . TRP A 1 125 ? -44.643 -23.598 -50.712 1.00 65.74 125 TRP A N 1
ATOM 675 C CA . TRP A 1 125 ? -45.659 -24.400 -50.025 1.00 68.72 125 TRP A CA 1
ATOM 676 C C . TRP A 1 125 ? -46.841 -23.512 -50.342 1.00 71.46 125 TRP A C 1
ATOM 677 O O . TRP A 1 125 ? -46.895 -22.338 -49.962 1.00 69.37 125 TRP A O 1
ATOM 688 N N . GLN A 1 126 ? -47.781 -24.091 -51.066 1.00 76.03 126 GLN A N 1
ATOM 689 C CA . GLN A 1 126 ? -48.932 -23.364 -51.555 1.00 78.23 126 GLN A CA 1
ATOM 690 C C . GLN A 1 126 ? -50.234 -24.125 -51.287 1.00 78.70 126 GLN A C 1
ATOM 691 O O . GLN A 1 126 ? -50.898 -24.587 -52.208 1.00 79.72 126 GLN A O 1
ATOM 697 N N . PRO A 1 127 ? -50.608 -24.281 -50.012 1.00 78.24 127 PRO A N 1
ATOM 698 C CA . PRO A 1 127 ? -51.850 -25.004 -49.747 1.00 78.84 127 PRO A CA 1
ATOM 699 C C . PRO A 1 127 ? -53.029 -24.102 -50.100 1.00 81.11 127 PRO A C 1
ATOM 700 O O . PRO A 1 127 ? -52.985 -22.893 -49.879 1.00 82.65 127 PRO A O 1
ATOM 704 N N . GLN A 1 128 ? -54.075 -24.684 -50.669 1.00 81.68 128 GLN A N 1
ATOM 705 C CA . GLN A 1 128 ? -55.255 -23.918 -51.044 1.00 81.15 128 GLN A CA 1
ATOM 706 C C . GLN A 1 128 ? -56.480 -24.618 -50.492 1.00 81.15 128 GLN A C 1
ATOM 707 O O . GLN A 1 128 ? -56.474 -25.831 -50.263 1.00 81.31 128 GLN A O 1
ATOM 713 N N . VAL A 1 129 ? -57.541 -23.845 -50.299 1.00 80.14 129 VAL A N 1
ATOM 714 C CA . VAL A 1 129 ? -58.787 -24.376 -49.770 1.00 77.19 129 VAL A CA 1
ATOM 715 C C . VAL A 1 129 ? -59.209 -25.620 -50.526 1.00 74.72 129 VAL A C 1
ATOM 716 O O . VAL A 1 129 ? -59.137 -25.663 -51.743 1.00 71.89 129 VAL A O 1
ATOM 720 N N . GLY A 1 130 ? -59.650 -26.632 -49.796 1.00 75.61 130 GLY A N 1
ATOM 721 C CA . GLY A 1 130 ? -60.081 -27.855 -50.436 1.00 76.71 130 GLY A CA 1
ATOM 722 C C . GLY A 1 130 ? -59.019 -28.924 -50.408 1.00 78.64 130 GLY A C 1
ATOM 723 O O . GLY A 1 130 ? -59.329 -30.108 -50.452 1.00 80.55 130 GLY A O 1
ATOM 724 N N . ASP A 1 131 ? -57.761 -28.520 -50.311 1.00 80.88 131 ASP A N 1
ATOM 725 C CA . ASP A 1 131 ? -56.667 -29.486 -50.298 1.00 82.63 131 ASP A CA 1
ATOM 726 C C . ASP A 1 131 ? -56.669 -30.480 -49.130 1.00 81.42 131 ASP A C 1
ATOM 727 O O . ASP A 1 131 ? -57.030 -30.147 -48.008 1.00 81.29 131 ASP A O 1
ATOM 732 N N . VAL A 1 132 ? -56.264 -31.710 -49.419 1.00 81.58 132 VAL A N 1
ATOM 733 C CA . VAL A 1 132 ? -56.198 -32.773 -48.421 1.00 83.98 132 VAL A CA 1
ATOM 734 C C . VAL A 1 132 ? -54.770 -32.944 -47.894 1.00 86.16 132 VAL A C 1
ATOM 735 O O . VAL A 1 132 ? -53.916 -33.556 -48.550 1.00 85.60 132 VAL A O 1
ATOM 739 N N . LEU A 1 133 ? -54.528 -32.398 -46.701 1.00 88.02 133 LEU A N 1
ATOM 740 C CA . LEU A 1 133 ? -53.221 -32.455 -46.053 1.00 86.80 133 LEU A CA 1
ATOM 741 C C . LEU A 1 133 ? -53.177 -33.469 -44.907 1.00 88.64 133 LEU A C 1
ATOM 742 O O . LEU A 1 133 ? -54.165 -34.135 -44.595 1.00 86.64 133 LEU A O 1
ATOM 747 N N . GLU A 1 134 ? -52.011 -33.592 -44.294 1.00 92.52 134 GLU A N 1
ATOM 748 C CA . GLU A 1 134 ? -51.818 -34.523 -43.197 1.00 93.87 134 GLU A CA 1
ATOM 749 C C . GLU A 1 134 ? -50.910 -33.833 -42.176 1.00 95.40 134 GLU A C 1
ATOM 750 O O . GLU A 1 134 ? -49.993 -33.091 -42.549 1.00 97.11 134 GLU A O 1
ATOM 756 N N . GLY A 1 135 ? -51.170 -34.047 -40.891 1.00 94.99 135 GLY A N 1
ATOM 757 C CA . GLY A 1 135 ? -50.351 -33.399 -39.882 1.00 94.70 135 GLY A CA 1
ATOM 758 C C . GLY A 1 135 ? -50.199 -34.148 -38.574 1.00 93.38 135 GLY A C 1
ATOM 759 O O . GLY A 1 135 ? -51.036 -34.978 -38.224 1.00 94.16 135 GLY A O 1
ATOM 760 N N . TYR A 1 136 ? -49.120 -33.858 -37.850 1.00 90.94 136 TYR A N 1
ATOM 761 C CA . TYR A 1 136 ? -48.875 -34.501 -36.570 1.00 88.41 136 TYR A CA 1
ATOM 762 C C . TYR A 1 136 ? -49.663 -33.753 -35.511 1.00 85.43 136 TYR A C 1
ATOM 763 O O . TYR A 1 136 ? -49.886 -32.541 -35.627 1.00 82.05 136 TYR A O 1
ATOM 772 N N . ILE A 1 137 ? -50.075 -34.479 -34.477 1.00 82.72 137 ILE A N 1
ATOM 773 C CA . ILE A 1 137 ? -50.831 -33.889 -33.376 1.00 80.16 137 ILE A CA 1
ATOM 774 C C . ILE A 1 137 ? -49.836 -33.163 -32.467 1.00 78.66 137 ILE A C 1
ATOM 775 O O . ILE A 1 137 ? -48.923 -33.775 -31.913 1.00 78.89 137 ILE A O 1
ATOM 780 N N . PHE A 1 138 ? -50.016 -31.851 -32.346 1.00 76.19 138 PHE A N 1
ATOM 781 C CA . PHE A 1 138 ? -49.146 -30.988 -31.550 1.00 74.73 138 PHE A CA 1
ATOM 782 C C . PHE A 1 138 ? -49.787 -30.757 -30.200 1.00 76.66 138 PHE A C 1
ATOM 783 O O . PHE A 1 138 ? -49.498 -31.466 -29.230 1.00 73.22 138 PHE A O 1
ATOM 791 N N . ILE A 1 139 ? -50.669 -29.764 -30.151 1.00 79.84 139 ILE A N 1
ATOM 792 C CA . ILE A 1 139 ? -51.361 -29.439 -28.917 1.00 84.95 139 ILE A CA 1
ATOM 793 C C . ILE A 1 139 ? -52.881 -29.595 -28.951 1.00 86.40 139 ILE A C 1
ATOM 794 O O . ILE A 1 139 ? -53.598 -28.758 -29.501 1.00 86.99 139 ILE A O 1
ATOM 799 N N . GLN A 1 140 ? -53.362 -30.668 -28.331 1.00 86.35 140 GLN A N 1
ATOM 800 C CA . GLN A 1 140 ? -54.785 -30.930 -28.265 1.00 87.90 140 GLN A CA 1
ATOM 801 C C . GLN A 1 140 ? -55.429 -30.395 -27.002 1.00 90.21 140 GLN A C 1
ATOM 802 O O . GLN A 1 140 ? -54.838 -30.435 -25.930 1.00 90.67 140 GLN A O 1
ATOM 808 N N . SER A 1 141 ? -56.653 -29.901 -27.144 1.00 94.30 141 SER A N 1
ATOM 809 C CA . SER A 1 141 ? -57.408 -29.362 -26.017 1.00 98.07 141 SER A CA 1
ATOM 810 C C . SER A 1 141 ? -58.895 -29.393 -26.351 1.00 99.84 141 SER A C 1
ATOM 811 O O . SER A 1 141 ? -59.262 -29.109 -27.488 1.00 100.29 141 SER A O 1
ATOM 814 N N . ALA A 1 142 ? -59.744 -29.745 -25.385 1.00 102.44 142 ALA A N 1
ATOM 815 C CA . ALA A 1 142 ? -61.183 -29.755 -25.636 1.00 105.86 142 ALA A CA 1
ATOM 816 C C . ALA A 1 142 ? -61.469 -28.462 -26.392 1.00 107.80 142 ALA A C 1
ATOM 817 O O . ALA A 1 142 ? -61.075 -27.375 -25.949 1.00 108.68 142 ALA A O 1
ATOM 819 N N . SER A 1 143 ? -62.141 -28.576 -27.532 1.00 108.21 143 SER A N 1
ATOM 820 C CA . SER A 1 143 ? -62.431 -27.404 -28.342 1.00 109.53 143 SER A CA 1
ATOM 821 C C . SER A 1 143 ? -61.116 -26.993 -29.002 1.00 108.99 143 SER A C 1
ATOM 822 O O . SER A 1 143 ? -60.294 -26.307 -28.386 1.00 110.56 143 SER A O 1
ATOM 825 N N . HIS A 1 144 ? -60.927 -27.450 -30.245 1.00 106.65 144 HIS A N 1
ATOM 826 C CA . HIS A 1 144 ? -59.749 -27.153 -31.079 1.00 103.84 144 HIS A CA 1
ATOM 827 C C . HIS A 1 144 ? -58.464 -27.997 -31.003 1.00 101.54 144 HIS A C 1
ATOM 828 O O . HIS A 1 144 ? -57.615 -27.770 -30.140 1.00 103.47 144 HIS A O 1
ATOM 835 N N . ILE A 1 145 ? -58.321 -28.972 -31.902 1.00 97.07 145 ILE A N 1
ATOM 836 C CA . ILE A 1 145 ? -57.102 -29.780 -31.948 1.00 93.53 145 ILE A CA 1
ATOM 837 C C . ILE A 1 145 ? -56.062 -29.056 -32.796 1.00 92.70 145 ILE A C 1
ATOM 838 O O . ILE A 1 145 ? -56.407 -28.356 -33.744 1.00 94.15 145 ILE A O 1
ATOM 843 N N . GLY A 1 146 ? -54.790 -29.224 -32.454 1.00 91.78 146 GLY A N 1
ATOM 844 C CA . GLY A 1 146 ? -53.738 -28.553 -33.197 1.00 88.61 146 GLY A CA 1
ATOM 845 C C . GLY A 1 146 ? -52.799 -29.529 -33.869 1.00 84.75 146 GLY A C 1
ATOM 846 O O . GLY A 1 146 ? -52.428 -30.555 -33.285 1.00 83.90 146 GLY A O 1
ATOM 847 N N . LEU A 1 147 ? -52.413 -29.194 -35.097 1.00 80.78 147 LEU A N 1
ATOM 848 C CA . LEU A 1 147 ? -51.523 -30.023 -35.896 1.00 76.33 147 LEU A CA 1
ATOM 849 C C . LEU A 1 147 ? -50.334 -29.263 -36.472 1.00 73.50 147 LEU A C 1
ATOM 850 O O . LEU A 1 147 ? -50.349 -28.034 -36.601 1.00 74.03 147 LEU A O 1
ATOM 855 N N . LEU A 1 148 ? -49.294 -30.008 -36.812 1.00 69.86 148 LEU A N 1
ATOM 856 C CA . LEU A 1 148 ? -48.113 -29.422 -37.425 1.00 66.45 148 LEU A CA 1
ATOM 857 C C . LEU A 1 148 ? -47.909 -30.219 -38.694 1.00 65.79 148 LEU A C 1
ATOM 858 O O . LEU A 1 148 ? -47.628 -31.422 -38.639 1.00 62.10 148 LEU A O 1
ATOM 863 N N . ILE A 1 149 ? -48.079 -29.547 -39.830 1.00 66.59 149 ILE A N 1
ATOM 864 C CA . ILE A 1 149 ? -47.922 -30.176 -41.141 1.00 67.75 149 ILE A CA 1
ATOM 865 C C . ILE A 1 149 ? -46.437 -30.205 -41.488 1.00 66.87 149 ILE A C 1
ATOM 866 O O . ILE A 1 149 ? -45.756 -29.175 -41.417 1.00 65.20 149 ILE A O 1
ATOM 871 N N . HIS A 1 150 ? -45.937 -31.373 -41.873 1.00 66.02 150 HIS A N 1
ATOM 872 C CA . HIS A 1 150 ? -44.524 -31.496 -42.192 1.00 69.07 150 HIS A CA 1
ATOM 873 C C . HIS A 1 150 ? -43.729 -31.022 -40.969 1.00 71.20 150 HIS A C 1
ATOM 874 O O . HIS A 1 150 ? -42.598 -30.530 -41.090 1.00 71.40 150 HIS A O 1
ATOM 881 N N . ASP A 1 151 ? -44.351 -31.154 -39.795 1.00 71.13 151 ASP A N 1
ATOM 882 C CA . ASP A 1 151 ? -43.741 -30.788 -38.514 1.00 67.61 151 ASP A CA 1
ATOM 883 C C . ASP A 1 151 ? -43.317 -29.325 -38.445 1.00 63.37 151 ASP A C 1
ATOM 884 O O . ASP A 1 151 ? -42.438 -28.983 -37.671 1.00 62.43 151 ASP A O 1
ATOM 889 N N . ALA A 1 152 ? -43.947 -28.455 -39.228 1.00 59.67 152 ALA A N 1
ATOM 890 C CA . ALA A 1 152 ? -43.538 -27.062 -39.199 1.00 61.76 152 ALA A CA 1
ATOM 891 C C . ALA A 1 152 ? -44.573 -25.995 -39.530 1.00 66.03 152 ALA A C 1
ATOM 892 O O . ALA A 1 152 ? -44.291 -24.803 -39.376 1.00 66.33 152 ALA A O 1
ATOM 894 N N . PHE A 1 153 ? -45.752 -26.387 -40.003 1.00 71.20 153 PHE A N 1
ATOM 895 C CA . PHE A 1 153 ? -46.781 -25.390 -40.319 1.00 74.09 153 PHE A CA 1
ATOM 896 C C . PHE A 1 153 ? -48.017 -25.571 -39.458 1.00 76.53 153 PHE A C 1
ATOM 897 O O . PHE A 1 153 ? -48.549 -26.676 -39.321 1.00 77.12 153 PHE A O 1
ATOM 905 N N . ASN A 1 154 ? -48.470 -24.463 -38.888 1.00 77.96 154 ASN A N 1
ATOM 906 C CA . ASN A 1 154 ? -49.618 -24.461 -37.992 1.00 80.99 154 ASN A CA 1
ATOM 907 C C . ASN A 1 154 ? -50.983 -24.849 -38.531 1.00 81.36 154 ASN A C 1
ATOM 908 O O . ASN A 1 154 ? -51.628 -24.080 -39.241 1.00 81.06 154 ASN A O 1
ATOM 913 N N . ALA A 1 155 ? -51.439 -26.028 -38.143 1.00 81.66 155 ALA A N 1
ATOM 914 C CA . ALA A 1 155 ? -52.734 -26.506 -38.567 1.00 85.70 155 ALA A CA 1
ATOM 915 C C . ALA A 1 155 ? -53.613 -26.737 -37.342 1.00 90.27 155 ALA A C 1
ATOM 916 O O . ALA A 1 155 ? -53.149 -27.250 -36.329 1.00 91.30 155 ALA A O 1
ATOM 918 N N . SER A 1 156 ? -54.883 -26.352 -37.441 1.00 95.68 156 SER A N 1
ATOM 919 C CA . SER A 1 156 ? -55.840 -26.504 -36.341 1.00 98.68 156 SER A CA 1
ATOM 920 C C . SER A 1 156 ? -57.260 -26.762 -36.835 1.00 99.25 156 SER A C 1
ATOM 921 O O . SER A 1 156 ? -57.713 -26.139 -37.794 1.00 99.85 156 SER A O 1
ATOM 924 N N . ILE A 1 157 ? -57.963 -27.679 -36.183 1.00 100.49 157 ILE A N 1
ATOM 925 C CA . ILE A 1 157 ? -59.339 -27.964 -36.562 1.00 103.71 157 ILE A CA 1
ATOM 926 C C . ILE A 1 157 ? -60.210 -27.586 -35.374 1.00 105.69 157 ILE A C 1
ATOM 927 O O . ILE A 1 157 ? -59.948 -28.016 -34.254 1.00 106.93 157 ILE A O 1
ATOM 932 N N . LYS A 1 158 ? -61.233 -26.771 -35.612 1.00 107.89 158 LYS A N 1
ATOM 933 C CA . LYS A 1 158 ? -62.126 -26.344 -34.539 1.00 110.56 158 LYS A CA 1
ATOM 934 C C . LYS A 1 158 ? -62.981 -27.516 -34.029 1.00 111.01 158 LYS A C 1
ATOM 935 O O . LYS A 1 158 ? -63.155 -28.519 -34.721 1.00 109.50 158 LYS A O 1
ATOM 941 N N . LYS A 1 159 ? -63.504 -27.381 -32.812 1.00 112.68 159 LYS A N 1
ATOM 942 C CA . LYS A 1 159 ? -64.350 -28.408 -32.200 1.00 113.00 159 LYS A CA 1
ATOM 943 C C . LYS A 1 159 ? -65.461 -28.770 -33.179 1.00 111.91 159 LYS A C 1
ATOM 944 O O . LYS A 1 159 ? -65.730 -29.942 -33.423 1.00 111.68 159 LYS A O 1
ATOM 950 N N . ASN A 1 160 ? -66.096 -27.745 -33.736 1.00 110.96 160 ASN A N 1
ATOM 951 C CA . ASN A 1 160 ? -67.175 -27.920 -34.698 1.00 109.79 160 ASN A CA 1
ATOM 952 C C . ASN A 1 160 ? -66.815 -29.031 -35.676 1.00 107.83 160 ASN A C 1
ATOM 953 O O . ASN A 1 160 ? -67.547 -30.002 -35.846 1.00 106.59 160 ASN A O 1
ATOM 958 N N . ASN A 1 161 ? -65.657 -28.873 -36.298 1.00 106.83 161 ASN A N 1
ATOM 959 C CA . ASN A 1 161 ? -65.165 -29.797 -37.305 1.00 106.43 161 ASN A CA 1
ATOM 960 C C . ASN A 1 161 ? -64.632 -31.148 -36.840 1.00 106.36 161 ASN A C 1
ATOM 961 O O . ASN A 1 161 ? -64.116 -31.909 -37.649 1.00 105.87 161 ASN A O 1
ATOM 966 N N . ILE A 1 162 ? -64.750 -31.457 -35.552 1.00 107.91 162 ILE A N 1
ATOM 967 C CA . ILE A 1 162 ? -64.269 -32.747 -35.028 1.00 109.26 162 ILE A CA 1
ATOM 968 C C . ILE A 1 162 ? -65.413 -33.766 -35.111 1.00 112.13 162 ILE A C 1
ATOM 969 O O . ILE A 1 162 ? -66.579 -33.401 -34.985 1.00 113.93 162 ILE A O 1
ATOM 974 N N . PRO A 1 163 ? -65.094 -35.058 -35.318 1.00 113.65 163 PRO A N 1
ATOM 975 C CA . PRO A 1 163 ? -66.054 -36.163 -35.434 1.00 115.42 163 PRO A CA 1
ATOM 976 C C . PRO A 1 163 ? -67.383 -36.165 -34.672 1.00 117.60 163 PRO A C 1
ATOM 977 O O . PRO A 1 163 ? -68.379 -36.678 -35.186 1.00 117.48 163 PRO A O 1
ATOM 981 N N . VAL A 1 164 ? -67.402 -35.611 -33.464 1.00 120.39 164 VAL A N 1
ATOM 982 C CA . VAL A 1 164 ? -68.626 -35.553 -32.642 1.00 123.02 164 VAL A CA 1
ATOM 983 C C . VAL A 1 164 ? -68.938 -36.855 -31.903 1.00 124.10 164 VAL A C 1
ATOM 984 O O . VAL A 1 164 ? -69.816 -36.892 -31.040 1.00 123.67 164 VAL A O 1
ATOM 988 N N . ASP A 1 165 ? -68.239 -37.925 -32.258 1.00 125.38 165 ASP A N 1
ATOM 989 C CA . ASP A 1 165 ? -68.417 -39.207 -31.587 1.00 125.48 165 ASP A CA 1
ATOM 990 C C . ASP A 1 165 ? -67.071 -39.423 -30.907 1.00 124.71 165 ASP A C 1
ATOM 991 O O . ASP A 1 165 ? -66.825 -40.439 -30.252 1.00 124.17 165 ASP A O 1
ATOM 996 N N . TRP A 1 166 ? -66.200 -38.434 -31.096 1.00 123.47 166 TRP A N 1
ATOM 997 C CA . TRP A 1 166 ? -64.875 -38.410 -30.505 1.00 120.69 166 TRP A CA 1
ATOM 998 C C . TRP A 1 166 ? -65.074 -37.809 -29.134 1.00 118.80 166 TRP A C 1
ATOM 999 O O . TRP A 1 166 ? -65.745 -36.791 -28.993 1.00 116.95 166 TRP A O 1
ATOM 1010 N N . THR A 1 167 ? -64.486 -38.441 -28.127 1.00 118.68 167 THR A N 1
ATOM 1011 C CA . THR A 1 167 ? -64.627 -37.984 -26.750 1.00 118.50 167 THR A CA 1
ATOM 1012 C C . THR A 1 167 ? -63.328 -37.391 -26.187 1.00 118.41 167 THR A C 1
ATOM 1013 O O . THR A 1 167 ? -62.243 -37.918 -26.432 1.00 117.81 167 THR A O 1
ATOM 1017 N N . PHE A 1 168 ? -63.443 -36.288 -25.447 1.00 119.40 168 PHE A N 1
ATOM 1018 C CA . PHE A 1 168 ? -62.271 -35.640 -24.845 1.00 120.81 168 PHE A CA 1
ATOM 1019 C C . PHE A 1 168 ? -62.189 -35.888 -23.342 1.00 120.95 168 PHE A C 1
ATOM 1020 O O . PHE A 1 168 ? -62.985 -35.355 -22.575 1.00 120.80 168 PHE A O 1
ATOM 1028 N N . VAL A 1 169 ? -61.212 -36.684 -22.926 1.00 121.13 169 VAL A N 1
ATOM 1029 C CA . VAL A 1 169 ? -61.037 -36.993 -21.519 1.00 122.89 169 VAL A CA 1
ATOM 1030 C C . VAL A 1 169 ? -59.862 -36.232 -20.922 1.00 125.09 169 VAL A C 1
ATOM 1031 O O . VAL A 1 169 ? -58.818 -36.110 -21.557 1.00 126.24 169 VAL A O 1
ATOM 1035 N N . HIS A 1 170 ? -60.044 -35.711 -19.709 1.00 127.62 170 HIS A N 1
ATOM 1036 C CA . HIS A 1 170 ? -58.992 -34.975 -18.999 1.00 130.41 170 HIS A CA 1
ATOM 1037 C C . HIS A 1 170 ? -58.197 -35.984 -18.152 1.00 134.31 170 HIS A C 1
ATOM 1038 O O . HIS A 1 170 ? -58.692 -37.082 -17.879 1.00 135.72 170 HIS A O 1
ATOM 1045 N N . ASN A 1 171 ? -56.978 -35.634 -17.737 1.00 137.52 171 ASN A N 1
ATOM 1046 C CA . ASN A 1 171 ? -56.154 -36.580 -16.970 1.00 140.76 171 ASN A CA 1
ATOM 1047 C C . ASN A 1 171 ? -55.337 -36.039 -15.792 1.00 142.91 171 ASN A C 1
ATOM 1048 O O . ASN A 1 171 ? -55.721 -35.057 -15.151 1.00 143.62 171 ASN A O 1
ATOM 1053 N N . ASP A 1 172 ? -54.217 -36.718 -15.518 1.00 145.09 172 ASP A N 1
ATOM 1054 C CA . ASP A 1 172 ? -53.293 -36.390 -14.427 1.00 146.75 172 ASP A CA 1
ATOM 1055 C C . ASP A 1 172 ? -52.703 -34.987 -14.513 1.00 147.69 172 ASP A C 1
ATOM 1056 O O . ASP A 1 172 ? -51.650 -34.705 -13.932 1.00 146.52 172 ASP A O 1
ATOM 1061 N N . GLY A 1 173 ? -53.379 -34.123 -15.264 1.00 148.89 210 GLY A N 1
ATOM 1062 C CA . GLY A 1 173 ? -52.946 -32.748 -15.401 1.00 149.15 210 GLY A CA 1
ATOM 1063 C C . GLY A 1 173 ? -53.868 -31.931 -14.523 1.00 149.62 210 GLY A C 1
ATOM 1064 O O . GLY A 1 173 ? -53.520 -31.599 -13.391 1.00 149.52 210 GLY A O 1
ATOM 1065 N N . ASN A 1 174 ? -55.057 -31.627 -15.034 1.00 150.36 211 ASN A N 1
ATOM 1066 C CA . ASN A 1 174 ? -56.045 -30.861 -14.279 1.00 151.48 211 ASN A CA 1
ATOM 1067 C C . ASN A 1 174 ? -55.513 -29.477 -13.901 1.00 151.81 211 ASN A C 1
ATOM 1068 O O . ASN A 1 174 ? -56.262 -28.498 -13.856 1.00 152.17 211 ASN A O 1
ATOM 1073 N N . SER A 1 176 ? -52.462 -29.968 -17.325 1.00 133.65 213 SER A N 1
ATOM 1074 C CA . SER A 1 176 ? -53.613 -30.760 -17.751 1.00 132.43 213 SER A CA 1
ATOM 1075 C C . SER A 1 176 ? -53.251 -31.734 -18.875 1.00 131.21 213 SER A C 1
ATOM 1076 O O . SER A 1 176 ? -52.708 -31.340 -19.908 1.00 131.45 213 SER A O 1
ATOM 1079 N N . LEU A 1 177 ? -53.564 -33.008 -18.660 1.00 128.80 214 LEU A N 1
ATOM 1080 C CA . LEU A 1 177 ? -53.284 -34.065 -19.628 1.00 125.77 214 LEU A CA 1
ATOM 1081 C C . LEU A 1 177 ? -54.520 -34.506 -20.435 1.00 124.13 214 LEU A C 1
ATOM 1082 O O . LEU A 1 177 ? -54.734 -35.707 -20.608 1.00 124.27 214 LEU A O 1
ATOM 1087 N N . GLY A 1 178 ? -55.326 -33.555 -20.921 1.00 121.56 215 GLY A N 1
ATOM 1088 C CA . GLY A 1 178 ? -56.515 -33.899 -21.708 1.00 117.87 215 GLY A CA 1
ATOM 1089 C C . GLY A 1 178 ? -56.124 -34.407 -23.089 1.00 115.01 215 GLY A C 1
ATOM 1090 O O . GLY A 1 178 ? -55.316 -33.755 -23.751 1.00 114.27 215 GLY A O 1
ATOM 1091 N N . HIS A 1 179 ? -56.696 -35.520 -23.562 1.00 112.17 216 HIS A N 1
ATOM 1092 C CA . HIS A 1 179 ? -56.242 -36.043 -24.850 1.00 111.82 216 HIS A CA 1
ATOM 1093 C C . HIS A 1 179 ? -57.096 -36.622 -26.004 1.00 110.66 216 HIS A C 1
ATOM 1094 O O . HIS A 1 179 ? -56.580 -37.411 -26.799 1.00 114.05 216 HIS A O 1
ATOM 1101 N N . TRP A 1 180 ? -58.365 -36.262 -26.115 1.00 105.08 217 TRP A N 1
ATOM 1102 C CA . TRP A 1 180 ? -59.202 -36.721 -27.238 1.00 98.96 217 TRP A CA 1
ATOM 1103 C C . TRP A 1 180 ? -59.165 -38.104 -27.883 1.00 96.01 217 TRP A C 1
ATOM 1104 O O . TRP A 1 180 ? -58.505 -38.305 -28.900 1.00 94.39 217 TRP A O 1
ATOM 1115 N N . VAL A 1 181 ? -59.919 -39.034 -27.321 1.00 96.05 218 VAL A N 1
ATOM 1116 C CA . VAL A 1 181 ? -60.016 -40.387 -27.836 1.00 97.21 218 VAL A CA 1
ATOM 1117 C C . VAL A 1 181 ? -61.296 -40.553 -28.661 1.00 98.22 218 VAL A C 1
ATOM 1118 O O . VAL A 1 181 ? -62.328 -40.020 -28.287 1.00 97.47 218 VAL A O 1
ATOM 1122 N N . ASP A 1 182 ? -61.225 -41.279 -29.776 1.00 102.00 219 ASP A N 1
ATOM 1123 C CA . ASP A 1 182 ? -62.386 -41.453 -30.648 1.00 107.37 219 ASP A CA 1
ATOM 1124 C C . ASP A 1 182 ? -63.463 -42.373 -30.084 1.00 110.86 219 ASP A C 1
ATOM 1125 O O . ASP A 1 182 ? -63.264 -43.014 -29.053 1.00 110.06 219 ASP A O 1
ATOM 1130 N N . SER A 1 183 ? -64.597 -42.443 -30.785 1.00 114.44 220 SER A N 1
ATOM 1131 C CA . SER A 1 183 ? -65.722 -43.280 -30.376 1.00 116.52 220 SER A CA 1
ATOM 1132 C C . SER A 1 183 ? -65.269 -44.617 -29.806 1.00 117.88 220 SER A C 1
ATOM 1133 O O . SER A 1 183 ? -65.398 -44.849 -28.611 1.00 117.79 220 SER A O 1
ATOM 1136 N N . ASN A 1 184 ? -64.732 -45.491 -30.651 1.00 120.85 221 ASN A N 1
ATOM 1137 C CA . ASN A 1 184 ? -64.263 -46.798 -30.191 1.00 123.44 221 ASN A CA 1
ATOM 1138 C C . ASN A 1 184 ? -63.287 -46.635 -29.018 1.00 125.43 221 ASN A C 1
ATOM 1139 O O . ASN A 1 184 ? -63.396 -47.341 -28.010 1.00 123.29 221 ASN A O 1
ATOM 1144 N N . GLY A 1 185 ? -62.321 -45.724 -29.149 1.00 128.26 222 GLY A N 1
ATOM 1145 C CA . GLY A 1 185 ? -61.415 -45.494 -28.032 1.00 131.16 222 GLY A CA 1
ATOM 1146 C C . GLY A 1 185 ? -59.895 -45.622 -28.017 1.00 131.82 222 GLY A C 1
ATOM 1147 O O . GLY A 1 185 ? -59.325 -46.147 -27.053 1.00 131.31 222 GLY A O 1
ATOM 1148 N N . GLU A 1 186 ? -59.232 -45.141 -29.058 1.00 131.81 223 GLU A N 1
ATOM 1149 C CA . GLU A 1 186 ? -57.776 -45.168 -29.109 1.00 130.87 223 GLU A CA 1
ATOM 1150 C C . GLU A 1 186 ? -57.438 -43.686 -28.975 1.00 128.48 223 GLU A C 1
ATOM 1151 O O . GLU A 1 186 ? -58.082 -42.852 -29.608 1.00 130.66 223 GLU A O 1
ATOM 1157 N N . PRO A 1 187 ? -56.459 -43.323 -28.137 1.00 123.96 224 PRO A N 1
ATOM 1158 C CA . PRO A 1 187 ? -56.191 -41.882 -28.066 1.00 119.75 224 PRO A CA 1
ATOM 1159 C C . PRO A 1 187 ? -55.724 -41.400 -29.435 1.00 116.25 224 PRO A C 1
ATOM 1160 O O . PRO A 1 187 ? -54.921 -42.067 -30.077 1.00 115.61 224 PRO A O 1
ATOM 1164 N N . ILE A 1 188 ? -56.227 -40.254 -29.885 1.00 113.75 225 ILE A N 1
ATOM 1165 C CA . ILE A 1 188 ? -55.859 -39.737 -31.202 1.00 112.41 225 ILE A CA 1
ATOM 1166 C C . ILE A 1 188 ? -54.472 -40.178 -31.715 1.00 113.90 225 ILE A C 1
ATOM 1167 O O . ILE A 1 188 ? -53.431 -39.826 -31.160 1.00 113.15 225 ILE A O 1
ATOM 1172 N N . ASP A 1 189 ? -54.508 -40.979 -32.782 1.00 115.70 226 ASP A N 1
ATOM 1173 C CA . ASP A 1 189 ? -53.349 -41.556 -33.476 1.00 116.35 226 ASP A CA 1
ATOM 1174 C C . ASP A 1 189 ? -51.971 -40.911 -33.276 1.00 114.89 226 ASP A C 1
ATOM 1175 O O . ASP A 1 189 ? -51.161 -41.387 -32.476 1.00 114.38 226 ASP A O 1
ATOM 1180 N N . GLY A 1 190 ? -51.714 -39.850 -34.034 1.00 113.27 227 GLY A N 1
ATOM 1181 C CA . GLY A 1 190 ? -50.445 -39.149 -33.978 1.00 111.39 227 GLY A CA 1
ATOM 1182 C C . GLY A 1 190 ? -50.345 -38.270 -35.216 1.00 111.31 227 GLY A C 1
ATOM 1183 O O . GLY A 1 190 ? -49.905 -37.116 -35.138 1.00 112.04 227 GLY A O 1
ATOM 1184 N N . LYS A 1 191 ? -50.756 -38.820 -36.362 1.00 109.18 228 LYS A N 1
ATOM 1185 C CA . LYS A 1 191 ? -50.750 -38.093 -37.630 1.00 106.33 228 LYS A CA 1
ATOM 1186 C C . LYS A 1 191 ? -52.191 -38.080 -38.142 1.00 104.37 228 LYS A C 1
ATOM 1187 O O . LYS A 1 191 ? -52.806 -39.129 -38.315 1.00 103.94 228 LYS A O 1
ATOM 1193 N N . LEU A 1 192 ? -52.726 -36.890 -38.384 1.00 102.94 229 LEU A N 1
ATOM 1194 C CA . LEU A 1 192 ? -54.105 -36.757 -38.829 1.00 102.62 229 LEU A CA 1
ATOM 1195 C C . LEU A 1 192 ? -54.380 -36.256 -40.247 1.00 102.56 229 LEU A C 1
ATOM 1196 O O . LEU A 1 192 ? -53.745 -35.323 -40.748 1.00 103.52 229 LEU A O 1
ATOM 1201 N N . ARG A 1 193 ? -55.367 -36.895 -40.869 1.00 101.42 230 ARG A N 1
ATOM 1202 C CA . ARG A 1 193 ? -55.830 -36.588 -42.222 1.00 97.97 230 ARG A CA 1
ATOM 1203 C C . ARG A 1 193 ? -56.904 -35.502 -42.080 1.00 94.56 230 ARG A C 1
ATOM 1204 O O . ARG A 1 193 ? -57.674 -35.527 -41.130 1.00 95.20 230 ARG A O 1
ATOM 1212 N N . PHE A 1 194 ? -56.974 -34.550 -42.999 1.00 90.15 231 PHE A N 1
ATOM 1213 C CA . PHE A 1 194 ? -57.991 -33.513 -42.873 1.00 87.29 231 PHE A CA 1
ATOM 1214 C C . PHE A 1 194 ? -57.997 -32.648 -44.115 1.00 87.01 231 PHE A C 1
ATOM 1215 O O . PHE A 1 194 ? -56.985 -32.557 -44.794 1.00 89.39 231 PHE A O 1
ATOM 1223 N N . THR A 1 195 ? -59.125 -32.017 -44.431 1.00 86.78 232 THR A N 1
ATOM 1224 C CA . THR A 1 195 ? -59.184 -31.173 -45.630 1.00 88.06 232 THR A CA 1
ATOM 1225 C C . THR A 1 195 ? -59.113 -29.694 -45.287 1.00 87.45 232 THR A C 1
ATOM 1226 O O . THR A 1 195 ? -59.750 -29.237 -44.342 1.00 86.23 232 THR A O 1
ATOM 1230 N N . VAL A 1 196 ? -58.328 -28.955 -46.066 1.00 88.66 233 VAL A N 1
ATOM 1231 C CA . VAL A 1 196 ? -58.154 -27.531 -45.839 1.00 89.46 233 VAL A CA 1
ATOM 1232 C C . VAL A 1 196 ? -59.462 -26.830 -46.079 1.00 89.58 233 VAL A C 1
ATOM 1233 O O . VAL A 1 196 ? -60.135 -27.072 -47.071 1.00 90.07 233 VAL A O 1
ATOM 1237 N N . ARG A 1 197 ? -59.807 -25.951 -45.154 1.00 90.50 234 ARG A N 1
ATOM 1238 C CA . ARG A 1 197 ? -61.046 -25.211 -45.209 1.00 91.05 234 ARG A CA 1
ATOM 1239 C C . ARG A 1 197 ? -60.703 -23.732 -45.291 1.00 89.20 234 ARG A C 1
ATOM 1240 O O . ARG A 1 197 ? -61.554 -22.898 -45.581 1.00 86.62 234 ARG A O 1
ATOM 1248 N N . ASN A 1 198 ? -59.438 -23.416 -45.056 1.00 90.10 235 ASN A N 1
ATOM 1249 C CA . ASN A 1 198 ? -59.017 -22.030 -45.078 1.00 94.46 235 ASN A CA 1
ATOM 1250 C C . ASN A 1 198 ? -57.530 -21.885 -44.724 1.00 97.41 235 ASN A C 1
ATOM 1251 O O . ASN A 1 198 ? -57.007 -22.627 -43.897 1.00 97.26 235 ASN A O 1
ATOM 1256 N N . VAL A 1 199 ? -56.858 -20.931 -45.363 1.00 100.45 236 VAL A N 1
ATOM 1257 C CA . VAL A 1 199 ? -55.452 -20.653 -45.091 1.00 103.39 236 VAL A CA 1
ATOM 1258 C C . VAL A 1 199 ? -55.355 -19.207 -44.612 1.00 106.89 236 VAL A C 1
ATOM 1259 O O . VAL A 1 199 ? -55.564 -18.269 -45.383 1.00 105.73 236 VAL A O 1
ATOM 1263 N N . HIS A 1 200 ? -55.035 -19.041 -43.332 1.00 111.59 237 HIS A N 1
ATOM 1264 C CA . HIS A 1 200 ? -54.950 -17.719 -42.719 1.00 116.59 237 HIS A CA 1
ATOM 1265 C C . HIS A 1 200 ? -53.607 -16.991 -42.852 1.00 117.98 237 HIS A C 1
ATOM 1266 O O . HIS A 1 200 ? -52.715 -17.165 -42.018 1.00 120.57 237 HIS A O 1
ATOM 1273 N N . THR A 1 201 ? -53.473 -16.173 -43.892 1.00 117.58 238 THR A N 1
ATOM 1274 C CA . THR A 1 201 ? -52.258 -15.388 -44.107 1.00 118.36 238 THR A CA 1
ATOM 1275 C C . THR A 1 201 ? -52.349 -14.166 -43.201 1.00 122.24 238 THR A C 1
ATOM 1276 O O . THR A 1 201 ? -53.331 -13.424 -43.270 1.00 123.52 238 THR A O 1
ATOM 1280 N N . THR A 1 202 ? -51.334 -13.923 -42.375 1.00 125.02 239 THR A N 1
ATOM 1281 C CA . THR A 1 202 ? -51.419 -12.784 -41.467 1.00 126.96 239 THR A CA 1
ATOM 1282 C C . THR A 1 202 ? -50.183 -12.493 -40.597 1.00 129.06 239 THR A C 1
ATOM 1283 O O . THR A 1 202 ? -50.011 -13.096 -39.534 1.00 131.20 239 THR A O 1
ATOM 1287 N N . GLY A 1 203 ? -49.337 -11.564 -41.050 1.00 129.64 240 GLY A N 1
ATOM 1288 C CA . GLY A 1 203 ? -48.143 -11.177 -40.301 1.00 129.49 240 GLY A CA 1
ATOM 1289 C C . GLY A 1 203 ? -47.105 -12.243 -39.968 1.00 128.73 240 GLY A C 1
ATOM 1290 O O . GLY A 1 203 ? -46.044 -12.300 -40.588 1.00 127.15 240 GLY A O 1
ATOM 1291 N N . ARG A 1 204 ? -47.400 -13.072 -38.968 1.00 129.47 241 ARG A N 1
ATOM 1292 C CA . ARG A 1 204 ? -46.493 -14.139 -38.551 1.00 128.79 241 ARG A CA 1
ATOM 1293 C C . ARG A 1 204 ? -46.879 -15.449 -39.208 1.00 125.34 241 ARG A C 1
ATOM 1294 O O . ARG A 1 204 ? -47.611 -15.470 -40.195 1.00 124.74 241 ARG A O 1
ATOM 1302 N N . VAL A 1 205 ? -46.388 -16.542 -38.641 1.00 122.15 242 VAL A N 1
ATOM 1303 C CA . VAL A 1 205 ? -46.642 -17.871 -39.176 1.00 120.36 242 VAL A CA 1
ATOM 1304 C C . VAL A 1 205 ? -48.010 -18.033 -39.816 1.00 117.71 242 VAL A C 1
ATOM 1305 O O . VAL A 1 205 ? -49.027 -17.730 -39.209 1.00 118.63 242 VAL A O 1
ATOM 1309 N N . VAL A 1 206 ? -48.025 -18.501 -41.056 1.00 114.31 243 VAL A N 1
ATOM 1310 C CA . VAL A 1 206 ? -49.271 -18.749 -41.750 1.00 111.87 243 VAL A CA 1
ATOM 1311 C C . VAL A 1 206 ? -49.952 -19.879 -40.969 1.00 111.77 243 VAL A C 1
ATOM 1312 O O . VAL A 1 206 ? -49.275 -20.708 -40.354 1.00 113.53 243 VAL A O 1
ATOM 1316 N N . SER A 1 207 ? -51.282 -19.911 -40.976 1.00 110.10 244 SER A N 1
ATOM 1317 C CA . SER A 1 207 ? -52.012 -20.952 -40.256 1.00 107.49 244 SER A CA 1
ATOM 1318 C C . SER A 1 207 ? -53.131 -21.579 -41.071 1.00 104.41 244 SER A C 1
ATOM 1319 O O . SER A 1 207 ? -53.975 -20.885 -41.638 1.00 101.52 244 SER A O 1
ATOM 1322 N N . VAL A 1 208 ? -53.127 -22.905 -41.114 1.00 103.02 245 VAL A N 1
ATOM 1323 C CA . VAL A 1 208 ? -54.133 -23.674 -41.838 1.00 103.05 245 VAL A CA 1
ATOM 1324 C C . VAL A 1 208 ? -55.288 -24.011 -40.894 1.00 105.17 245 VAL A C 1
ATOM 1325 O O . VAL A 1 208 ? -55.075 -24.407 -39.745 1.00 105.48 245 VAL A O 1
ATOM 1329 N N . ASP A 1 209 ? -56.508 -23.825 -41.391 1.00 106.60 246 ASP A N 1
ATOM 1330 C CA . ASP A 1 209 ? -57.730 -24.097 -40.643 1.00 106.98 246 ASP A CA 1
ATOM 1331 C C . ASP A 1 209 ? -58.380 -25.306 -41.313 1.00 105.34 246 ASP A C 1
ATOM 1332 O O . ASP A 1 209 ? -59.024 -25.172 -42.343 1.00 105.95 246 ASP A O 1
ATOM 1337 N N . GLY A 1 210 ? -58.216 -26.486 -40.728 1.00 105.28 247 GLY A N 1
ATOM 1338 C CA . GLY A 1 210 ? -58.760 -27.683 -41.347 1.00 105.81 247 GLY A CA 1
ATOM 1339 C C . GLY A 1 210 ? -59.925 -28.355 -40.658 1.00 106.78 247 GLY A C 1
ATOM 1340 O O . GLY A 1 210 ? -60.261 -28.034 -39.520 1.00 107.11 247 GLY A O 1
ATOM 1341 N N . THR A 1 211 ? -60.534 -29.307 -41.357 1.00 108.14 248 THR A N 1
ATOM 1342 C CA . THR A 1 211 ? -61.685 -30.036 -40.834 1.00 109.27 248 THR A CA 1
ATOM 1343 C C . THR A 1 211 ? -61.639 -31.545 -41.070 1.00 109.06 248 THR A C 1
ATOM 1344 O O . THR A 1 211 ? -61.331 -32.013 -42.162 1.00 108.78 248 THR A O 1
ATOM 1348 N N . LEU A 1 212 ? -61.955 -32.299 -40.027 1.00 109.57 249 LEU A N 1
ATOM 1349 C CA . LEU A 1 212 ? -61.977 -33.751 -40.091 1.00 110.62 249 LEU A CA 1
ATOM 1350 C C . LEU A 1 212 ? -63.372 -34.203 -40.500 1.00 112.40 249 LEU A C 1
ATOM 1351 O O . LEU A 1 212 ? -63.710 -35.375 -40.346 1.00 111.99 249 LEU A O 1
ATOM 1356 N N . ILE A 1 213 ? -64.169 -33.272 -41.027 1.00 114.62 250 ILE A N 1
ATOM 1357 C CA . ILE A 1 213 ? -65.559 -33.529 -41.433 1.00 115.10 250 ILE A CA 1
ATOM 1358 C C . ILE A 1 213 ? -66.146 -34.818 -40.850 1.00 114.34 250 ILE A C 1
ATOM 1359 O O . ILE A 1 213 ? -66.866 -34.696 -39.836 1.00 111.98 250 ILE A O 1
ATOM 1364 N N . LEU B 2 16 ? -39.483 -0.065 -45.377 1.00 150.61 16 LEU B N 1
ATOM 1365 C CA . LEU B 2 16 ? -38.690 -0.553 -46.540 1.00 151.27 16 LEU B CA 1
ATOM 1366 C C . LEU B 2 16 ? -38.786 0.453 -47.672 1.00 151.51 16 LEU B C 1
ATOM 1367 O O . LEU B 2 16 ? -37.765 0.949 -48.160 1.00 152.49 16 LEU B O 1
ATOM 1372 N N . ASN B 2 17 ? -40.003 0.740 -48.113 1.00 151.16 17 ASN B N 1
ATOM 1373 C CA . ASN B 2 17 ? -40.269 1.716 -49.174 1.00 151.31 17 ASN B CA 1
ATOM 1374 C C . ASN B 2 17 ? -40.023 1.447 -50.651 1.00 150.54 17 ASN B C 1
ATOM 1375 O O . ASN B 2 17 ? -40.611 2.126 -51.498 1.00 151.19 17 ASN B O 1
ATOM 1380 N N . THR B 2 18 ? -39.096 0.572 -51.002 1.00 148.16 18 THR B N 1
ATOM 1381 C CA . THR B 2 18 ? -38.939 0.305 -52.425 1.00 144.82 18 THR B CA 1
ATOM 1382 C C . THR B 2 18 ? -39.348 -1.118 -52.603 1.00 142.50 18 THR B C 1
ATOM 1383 O O . THR B 2 18 ? -38.626 -2.041 -52.203 1.00 142.26 18 THR B O 1
ATOM 1387 N N . PRO B 2 19 ? -40.541 -1.314 -53.149 1.00 139.92 19 PRO B N 1
ATOM 1388 C CA . PRO B 2 19 ? -41.012 -2.671 -53.366 1.00 136.65 19 PRO B CA 1
ATOM 1389 C C . PRO B 2 19 ? -40.214 -3.266 -54.521 1.00 132.48 19 PRO B C 1
ATOM 1390 O O . PRO B 2 19 ? -39.585 -2.549 -55.304 1.00 131.93 19 PRO B O 1
ATOM 1394 N N . VAL B 2 20 ? -40.201 -4.581 -54.608 1.00 126.62 20 VAL B N 1
ATOM 1395 C CA . VAL B 2 20 ? -39.477 -5.220 -55.677 1.00 120.57 20 VAL B CA 1
ATOM 1396 C C . VAL B 2 20 ? -40.536 -5.810 -56.596 1.00 117.36 20 VAL B C 1
ATOM 1397 O O . VAL B 2 20 ? -41.571 -6.297 -56.134 1.00 117.04 20 VAL B O 1
ATOM 1401 N N . VAL B 2 21 ? -40.302 -5.727 -57.899 1.00 111.97 21 VAL B N 1
ATOM 1402 C CA . VAL B 2 21 ? -41.254 -6.268 -58.851 1.00 106.81 21 VAL B CA 1
ATOM 1403 C C . VAL B 2 21 ? -40.907 -7.712 -59.180 1.00 102.49 21 VAL B C 1
ATOM 1404 O O . VAL B 2 21 ? -39.750 -8.047 -59.408 1.00 101.45 21 VAL B O 1
ATOM 1408 N N . ILE B 2 22 ? -41.923 -8.564 -59.194 1.00 97.53 22 ILE B N 1
ATOM 1409 C CA . ILE B 2 22 ? -41.734 -9.979 -59.465 1.00 94.27 22 ILE B CA 1
ATOM 1410 C C . ILE B 2 22 ? -42.498 -10.422 -60.707 1.00 92.31 22 ILE B C 1
ATOM 1411 O O . ILE B 2 22 ? -43.695 -10.178 -60.828 1.00 93.66 22 ILE B O 1
ATOM 1416 N N . HIS B 2 23 ? -41.809 -11.081 -61.630 1.00 89.49 23 HIS B N 1
ATOM 1417 C CA . HIS B 2 23 ? -42.456 -11.577 -62.836 1.00 83.31 23 HIS B CA 1
ATOM 1418 C C . HIS B 2 23 ? -42.235 -13.053 -63.016 1.00 77.92 23 HIS B C 1
ATOM 1419 O O . HIS B 2 23 ? -41.120 -13.542 -62.864 1.00 79.96 23 HIS B O 1
ATOM 1426 N N . ALA B 2 24 ? -43.302 -13.776 -63.315 1.00 70.92 24 ALA B N 1
ATOM 1427 C CA . ALA B 2 24 ? -43.166 -15.199 -63.544 1.00 67.85 24 ALA B CA 1
ATOM 1428 C C . ALA B 2 24 ? -42.547 -15.328 -64.928 1.00 66.74 24 ALA B C 1
ATOM 1429 O O . ALA B 2 24 ? -42.933 -14.628 -65.853 1.00 65.81 24 ALA B O 1
ATOM 1431 N N . THR B 2 25 ? -41.561 -16.198 -65.063 1.00 65.68 25 THR B N 1
ATOM 1432 C CA . THR B 2 25 ? -40.917 -16.390 -66.343 1.00 65.89 25 THR B CA 1
ATOM 1433 C C . THR B 2 25 ? -41.394 -17.735 -66.863 1.00 64.72 25 THR B C 1
ATOM 1434 O O . THR B 2 25 ? -41.185 -18.086 -68.022 1.00 65.73 25 THR B O 1
ATOM 1438 N N . GLN B 2 26 ? -42.058 -18.472 -65.984 1.00 63.34 26 GLN B N 1
ATOM 1439 C CA . GLN B 2 26 ? -42.604 -19.780 -66.311 1.00 65.51 26 GLN B CA 1
ATOM 1440 C C . GLN B 2 26 ? -43.857 -19.986 -65.469 1.00 66.56 26 GLN B C 1
ATOM 1441 O O . GLN B 2 26 ? -44.069 -19.303 -64.471 1.00 70.69 26 GLN B O 1
ATOM 1447 N N . LEU B 2 27 ? -44.696 -20.921 -65.873 1.00 66.30 27 LEU B N 1
ATOM 1448 C CA . LEU B 2 27 ? -45.874 -21.220 -65.099 1.00 65.26 27 LEU B CA 1
ATOM 1449 C C . LEU B 2 27 ? -45.393 -22.202 -64.027 1.00 63.72 27 LEU B C 1
ATOM 1450 O O . LEU B 2 27 ? -44.539 -23.044 -64.287 1.00 63.80 27 LEU B O 1
ATOM 1455 N N . PRO B 2 28 ? -45.909 -22.082 -62.798 1.00 63.31 28 PRO B N 1
ATOM 1456 C CA . PRO B 2 28 ? -45.540 -22.957 -61.675 1.00 63.83 28 PRO B CA 1
ATOM 1457 C C . PRO B 2 28 ? -45.573 -24.463 -61.992 1.00 63.08 28 PRO B C 1
ATOM 1458 O O . PRO B 2 28 ? -46.482 -24.947 -62.661 1.00 66.21 28 PRO B O 1
ATOM 1462 N N . GLN B 2 29 ? -44.587 -25.198 -61.495 1.00 59.53 29 GLN B N 1
ATOM 1463 C CA . GLN B 2 29 ? -44.486 -26.628 -61.736 1.00 59.51 29 GLN B CA 1
ATOM 1464 C C . GLN B 2 29 ? -44.521 -27.381 -60.423 1.00 58.76 29 GLN B C 1
ATOM 1465 O O . GLN B 2 29 ? -43.786 -27.043 -59.514 1.00 61.96 29 GLN B O 1
ATOM 1471 N N . HIS B 2 30 ? -45.357 -28.398 -60.295 1.00 59.45 30 HIS B N 1
ATOM 1472 C CA . HIS B 2 30 ? -45.373 -29.160 -59.041 1.00 62.24 30 HIS B CA 1
ATOM 1473 C C . HIS B 2 30 ? -44.145 -30.054 -59.060 1.00 61.87 30 HIS B C 1
ATOM 1474 O O . HIS B 2 30 ? -43.889 -30.726 -60.062 1.00 61.44 30 HIS B O 1
ATOM 1481 N N . VAL B 2 31 ? -43.376 -30.041 -57.971 1.00 60.92 31 VAL B N 1
ATOM 1482 C CA . VAL B 2 31 ? -42.159 -30.852 -57.884 1.00 58.18 31 VAL B CA 1
ATOM 1483 C C . VAL B 2 31 ? -42.432 -32.109 -57.082 1.00 55.78 31 VAL B C 1
ATOM 1484 O O . VAL B 2 31 ? -43.198 -32.073 -56.121 1.00 53.02 31 VAL B O 1
ATOM 1488 N N . SER B 2 32 ? -41.809 -33.218 -57.474 1.00 54.62 32 SER B N 1
ATOM 1489 C CA . SER B 2 32 ? -42.033 -34.487 -56.790 1.00 56.18 32 SER B CA 1
ATOM 1490 C C . SER B 2 32 ? -41.453 -34.535 -55.392 1.00 59.45 32 SER B C 1
ATOM 1491 O O . SER B 2 32 ? -40.568 -33.756 -55.042 1.00 63.69 32 SER B O 1
ATOM 1494 N N . THR B 2 33 ? -41.965 -35.445 -54.582 1.00 61.48 33 THR B N 1
ATOM 1495 C CA . THR B 2 33 ? -41.489 -35.554 -53.224 1.00 65.91 33 THR B CA 1
ATOM 1496 C C . THR B 2 33 ? -39.993 -35.850 -53.178 1.00 69.97 33 THR B C 1
ATOM 1497 O O . THR B 2 33 ? -39.326 -35.570 -52.180 1.00 73.07 33 THR B O 1
ATOM 1501 N N . ASP B 2 34 ? -39.455 -36.401 -54.259 1.00 71.64 34 ASP B N 1
ATOM 1502 C CA . ASP B 2 34 ? -38.038 -36.711 -54.286 1.00 72.84 34 ASP B CA 1
ATOM 1503 C C . ASP B 2 34 ? -37.220 -35.517 -54.770 1.00 71.72 34 ASP B C 1
ATOM 1504 O O . ASP B 2 34 ? -36.002 -35.484 -54.634 1.00 74.67 34 ASP B O 1
ATOM 1509 N N . GLU B 2 35 ? -37.886 -34.527 -55.339 1.00 69.15 35 GLU B N 1
ATOM 1510 C CA . GLU B 2 35 ? -37.177 -33.354 -55.808 1.00 66.46 35 GLU B CA 1
ATOM 1511 C C . GLU B 2 35 ? -37.070 -32.420 -54.629 1.00 64.72 35 GLU B C 1
ATOM 1512 O O . GLU B 2 35 ? -35.986 -31.921 -54.318 1.00 65.37 35 GLU B O 1
ATOM 1518 N N . VAL B 2 36 ? -38.196 -32.200 -53.961 1.00 60.51 36 VAL B N 1
ATOM 1519 C CA . VAL B 2 36 ? -38.197 -31.334 -52.799 1.00 59.00 36 VAL B CA 1
ATOM 1520 C C . VAL B 2 36 ? -37.127 -31.864 -51.852 1.00 57.98 36 VAL B C 1
ATOM 1521 O O . VAL B 2 36 ? -36.339 -31.101 -51.297 1.00 58.94 36 VAL B O 1
ATOM 1525 N N . LEU B 2 37 ? -37.073 -33.179 -51.697 1.00 55.18 37 LEU B N 1
ATOM 1526 C CA . LEU B 2 37 ? -36.110 -33.762 -50.790 1.00 54.94 37 LEU B CA 1
ATOM 1527 C C . LEU B 2 37 ? -34.659 -33.449 -51.165 1.00 56.98 37 LEU B C 1
ATOM 1528 O O . LEU B 2 37 ? -33.808 -33.314 -50.282 1.00 55.94 37 LEU B O 1
ATOM 1533 N N . GLN B 2 38 ? -34.372 -33.318 -52.460 1.00 59.55 38 GLN B N 1
ATOM 1534 C CA . GLN B 2 38 ? -33.010 -33.011 -52.881 1.00 63.89 38 GLN B CA 1
ATOM 1535 C C . GLN B 2 38 ? -32.738 -31.501 -52.856 1.00 64.01 38 GLN B C 1
ATOM 1536 O O . GLN B 2 38 ? -31.600 -31.057 -52.629 1.00 64.77 38 GLN B O 1
ATOM 1542 N N . PHE B 2 39 ? -33.791 -30.723 -53.097 1.00 62.29 39 PHE B N 1
ATOM 1543 C CA . PHE B 2 39 ? -33.728 -29.262 -53.074 1.00 60.04 39 PHE B CA 1
ATOM 1544 C C . PHE B 2 39 ? -33.333 -28.809 -51.663 1.00 61.65 39 PHE B C 1
ATOM 1545 O O . PHE B 2 39 ? -32.401 -28.021 -51.487 1.00 61.81 39 PHE B O 1
ATOM 1553 N N . LEU B 2 40 ? -34.044 -29.320 -50.659 1.00 59.95 40 LEU B N 1
ATOM 1554 C CA . LEU B 2 40 ? -33.771 -28.954 -49.278 1.00 59.67 40 LEU B CA 1
ATOM 1555 C C . LEU B 2 40 ? -32.362 -29.300 -48.852 1.00 62.19 40 LEU B C 1
ATOM 1556 O O . LEU B 2 40 ? -31.708 -28.511 -48.167 1.00 65.04 40 LEU B O 1
ATOM 1561 N N . GLU B 2 41 ? -31.891 -30.477 -49.258 1.00 62.99 41 GLU B N 1
ATOM 1562 C CA . GLU B 2 41 ? -30.549 -30.900 -48.883 1.00 60.82 41 GLU B CA 1
ATOM 1563 C C . GLU B 2 41 ? -29.592 -29.845 -49.346 1.00 55.22 41 GLU B C 1
ATOM 1564 O O . GLU B 2 41 ? -28.806 -29.307 -48.579 1.00 55.90 41 GLU B O 1
ATOM 1570 N N . SER B 2 42 ? -29.702 -29.527 -50.617 1.00 50.53 42 SER B N 1
ATOM 1571 C CA . SER B 2 42 ? -28.840 -28.552 -51.223 1.00 48.90 42 SER B CA 1
ATOM 1572 C C . SER B 2 42 ? -29.036 -27.127 -50.731 1.00 48.65 42 SER B C 1
ATOM 1573 O O . SER B 2 42 ? -28.087 -26.369 -50.666 1.00 50.70 42 SER B O 1
ATOM 1576 N N . PHE B 2 43 ? -30.265 -26.756 -50.387 1.00 48.61 43 PHE B N 1
ATOM 1577 C CA . PHE B 2 43 ? -30.547 -25.393 -49.949 1.00 44.72 43 PHE B CA 1
ATOM 1578 C C . PHE B 2 43 ? -30.145 -25.176 -48.519 1.00 43.12 43 PHE B C 1
ATOM 1579 O O . PHE B 2 43 ? -29.647 -24.122 -48.178 1.00 45.22 43 PHE B O 1
ATOM 1587 N N . ILE B 2 44 ? -30.364 -26.160 -47.667 1.00 40.73 44 ILE B N 1
ATOM 1588 C CA . ILE B 2 44 ? -29.980 -25.993 -46.280 1.00 40.89 44 ILE B CA 1
ATOM 1589 C C . ILE B 2 44 ? -28.462 -25.944 -46.183 1.00 46.32 44 ILE B C 1
ATOM 1590 O O . ILE B 2 44 ? -27.883 -25.029 -45.604 1.00 48.17 44 ILE B O 1
ATOM 1595 N N . ASP B 2 45 ? -27.825 -26.941 -46.775 1.00 52.28 45 ASP B N 1
ATOM 1596 C CA . ASP B 2 45 ? -26.380 -27.056 -46.765 1.00 55.10 45 ASP B CA 1
ATOM 1597 C C . ASP B 2 45 ? -25.692 -25.814 -47.292 1.00 55.03 45 ASP B C 1
ATOM 1598 O O . ASP B 2 45 ? -24.613 -25.440 -46.838 1.00 57.45 45 ASP B O 1
ATOM 1603 N N . GLU B 2 46 ? -26.315 -25.178 -48.265 1.00 55.89 46 GLU B N 1
ATOM 1604 C CA . GLU B 2 46 ? -25.757 -23.981 -48.872 1.00 56.71 46 GLU B CA 1
ATOM 1605 C C . GLU B 2 46 ? -25.867 -22.801 -47.937 1.00 53.23 46 GLU B C 1
ATOM 1606 O O . GLU B 2 46 ? -24.907 -22.075 -47.729 1.00 54.11 46 GLU B O 1
ATOM 1612 N N . LYS B 2 47 ? -27.051 -22.637 -47.372 1.00 50.73 47 LYS B N 1
ATOM 1613 C CA . LYS B 2 47 ? -27.349 -21.550 -46.472 1.00 53.66 47 LYS B CA 1
ATOM 1614 C C . LYS B 2 47 ? -26.837 -21.745 -45.065 1.00 56.25 47 LYS B C 1
ATOM 1615 O O . LYS B 2 47 ? -26.805 -20.788 -44.284 1.00 58.74 47 LYS B O 1
ATOM 1621 N N . GLU B 2 48 ? -26.451 -22.968 -44.729 1.00 56.02 48 GLU B N 1
ATOM 1622 C CA . GLU B 2 48 ? -25.962 -23.230 -43.391 1.00 59.25 48 GLU B CA 1
ATOM 1623 C C . GLU B 2 48 ? -24.440 -23.136 -43.421 1.00 60.96 48 GLU B C 1
ATOM 1624 O O . GLU B 2 48 ? -23.772 -23.044 -42.392 1.00 62.43 48 GLU B O 1
ATOM 1630 N N . ASN B 2 49 ? -23.910 -23.108 -44.632 1.00 63.24 49 ASN B N 1
ATOM 1631 C CA . ASN B 2 49 ? -22.479 -23.029 -44.861 1.00 67.56 49 ASN B CA 1
ATOM 1632 C C . ASN B 2 49 ? -21.896 -21.733 -44.332 1.00 67.57 49 ASN B C 1
ATOM 1633 O O . ASN B 2 49 ? -22.534 -20.700 -44.450 1.00 62.79 49 ASN B O 1
ATOM 1638 N N . ILE B 2 50 ? -20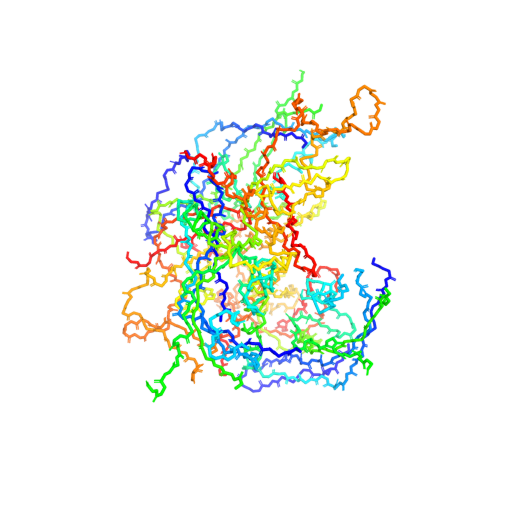.687 -21.799 -43.760 1.00 73.20 50 ILE B N 1
ATOM 1639 C CA . ILE B 2 50 ? -19.986 -20.622 -43.228 1.00 76.81 50 ILE B CA 1
ATOM 1640 C C . ILE B 2 50 ? -19.928 -19.630 -44.361 1.00 79.13 50 ILE B C 1
ATOM 1641 O O . ILE B 2 50 ? -20.318 -19.963 -45.477 1.00 83.94 50 ILE B O 1
ATOM 1646 N N . ILE B 2 51 ? -19.395 -18.438 -44.109 1.00 77.54 51 ILE B N 1
ATOM 1647 C CA . ILE B 2 51 ? -19.396 -17.391 -45.135 1.00 76.96 51 ILE B CA 1
ATOM 1648 C C . ILE B 2 51 ? -20.905 -17.104 -45.118 1.00 79.69 51 ILE B C 1
ATOM 1649 O O . ILE B 2 51 ? -21.540 -16.764 -46.134 1.00 76.70 51 ILE B O 1
ATOM 1654 N N . ASP B 2 52 ? -21.422 -17.243 -43.889 1.00 82.77 52 ASP B N 1
ATOM 1655 C CA . ASP B 2 52 ? -22.832 -17.149 -43.496 1.00 82.19 52 ASP B CA 1
ATOM 1656 C C . ASP B 2 52 ? -23.606 -15.836 -43.426 1.00 81.32 52 ASP B C 1
ATOM 1657 O O . ASP B 2 52 ? -23.115 -14.756 -43.749 1.00 83.22 52 ASP B O 1
ATOM 1662 N N . ILE B 2 53 ? -24.849 -15.998 -42.979 1.00 81.94 78 ILE B N 1
ATOM 1663 C CA . ILE B 2 53 ? -25.857 -14.964 -42.781 1.00 82.46 78 ILE B CA 1
ATOM 1664 C C . ILE B 2 53 ? -26.870 -15.556 -41.802 1.00 83.65 78 ILE B C 1
ATOM 1665 O O . ILE B 2 53 ? -27.682 -16.405 -42.171 1.00 80.10 78 ILE B O 1
ATOM 1670 N N . ASP B 2 54 ? -26.792 -15.147 -40.549 1.00 87.91 79 ASP B N 1
ATOM 1671 C CA . ASP B 2 54 ? -27.720 -15.648 -39.577 1.00 94.00 79 ASP B CA 1
ATOM 1672 C C . ASP B 2 54 ? -29.021 -14.915 -39.899 1.00 99.14 79 ASP B C 1
ATOM 1673 O O . ASP B 2 54 ? -29.725 -15.300 -40.816 1.00 102.17 79 ASP B O 1
ATOM 1678 N N . THR B 2 55 ? -29.231 -13.752 -39.255 1.00 103.34 80 THR B N 1
ATOM 1679 C CA . THR B 2 55 ? -30.444 -12.948 -39.430 1.00 104.66 80 THR B CA 1
ATOM 1680 C C . THR B 2 55 ? -31.652 -13.838 -39.485 1.00 105.23 80 THR B C 1
ATOM 1681 O O . THR B 2 55 ? -32.294 -14.003 -40.533 1.00 102.92 80 THR B O 1
ATOM 1685 N N . ASN B 2 56 ? -31.909 -14.438 -38.341 1.00 106.94 81 ASN B N 1
ATOM 1686 C CA . ASN B 2 56 ? -33.048 -15.302 -38.139 1.00 104.56 81 ASN B CA 1
ATOM 1687 C C . ASN B 2 56 ? -33.282 -16.301 -39.244 1.00 99.23 81 ASN B C 1
ATOM 1688 O O . ASN B 2 56 ? -34.371 -16.888 -39.327 1.00 98.94 81 ASN B O 1
ATOM 1693 N N . LEU B 2 57 ? -32.291 -16.460 -40.125 1.00 88.96 82 LEU B N 1
ATOM 1694 C CA . LEU B 2 57 ? -32.435 -17.447 -41.179 1.00 78.97 82 LEU B CA 1
ATOM 1695 C C . LEU B 2 57 ? -32.033 -18.729 -40.481 1.00 76.12 82 LEU B C 1
ATOM 1696 O O . LEU B 2 57 ? -32.408 -19.825 -40.881 1.00 74.74 82 LEU B O 1
ATOM 1701 N N . SER B 2 58 ? -31.283 -18.559 -39.399 1.00 75.24 83 SER B N 1
ATOM 1702 C CA . SER B 2 58 ? -30.805 -19.683 -38.614 1.00 73.40 83 SER B CA 1
ATOM 1703 C C . SER B 2 58 ? -31.968 -20.494 -38.081 1.00 71.76 83 SER B C 1
ATOM 1704 O O . SER B 2 58 ? -31.895 -21.721 -38.013 1.00 74.54 83 SER B O 1
ATOM 1707 N N . SER B 2 59 ? -33.042 -19.810 -37.707 1.00 68.56 84 SER B N 1
ATOM 1708 C CA . SER B 2 59 ? -34.212 -20.486 -37.168 1.00 68.51 84 SER B CA 1
ATOM 1709 C C . SER B 2 59 ? -35.071 -21.005 -38.300 1.00 69.30 84 SER B C 1
ATOM 1710 O O . SER B 2 59 ? -35.689 -22.068 -38.180 1.00 71.12 84 SER B O 1
ATOM 1713 N N . SER B 2 60 ? -35.125 -20.247 -39.394 1.00 66.47 85 SER B N 1
ATOM 1714 C CA . SER B 2 60 ? -35.903 -20.662 -40.560 1.00 62.44 85 SER B CA 1
ATOM 1715 C C . SER B 2 60 ? -35.337 -21.989 -41.043 1.00 59.41 85 SER B C 1
ATOM 1716 O O . SER B 2 60 ? -36.072 -22.945 -41.271 1.00 59.21 85 SER B O 1
ATOM 1719 N N . ILE B 2 61 ? -34.018 -22.042 -41.190 1.00 55.78 86 ILE B N 1
ATOM 1720 C CA . ILE B 2 61 ? -33.359 -23.259 -41.618 1.00 50.47 86 ILE B CA 1
ATOM 1721 C C . ILE B 2 61 ? -33.745 -24.351 -40.627 1.00 52.61 86 ILE B C 1
ATOM 1722 O O . ILE B 2 61 ? -34.142 -25.433 -41.023 1.00 52.02 86 ILE B O 1
ATOM 1727 N N . SER B 2 62 ? -33.652 -24.077 -39.333 1.00 57.33 87 SER B N 1
ATOM 1728 C CA . SER B 2 62 ? -34.011 -25.105 -38.353 1.00 62.35 87 SER B CA 1
ATOM 1729 C C . SER B 2 62 ? -35.369 -25.714 -38.683 1.00 63.64 87 SER B C 1
ATOM 1730 O O . SER B 2 62 ? -35.581 -26.918 -38.539 1.00 64.86 87 SER B O 1
ATOM 1733 N N . GLN B 2 63 ? -36.283 -24.859 -39.126 1.00 62.58 88 GLN B N 1
ATOM 1734 C CA . GLN B 2 63 ? -37.634 -25.267 -39.495 1.00 58.87 88 GLN B CA 1
ATOM 1735 C C . GLN B 2 63 ? -37.594 -26.210 -40.711 1.00 55.32 88 GLN B C 1
ATOM 1736 O O . GLN B 2 63 ? -38.116 -27.330 -40.664 1.00 48.48 88 GLN B O 1
ATOM 1742 N N . LEU B 2 64 ? -36.966 -25.743 -41.791 1.00 53.24 89 LEU B N 1
ATOM 1743 C CA . LEU B 2 64 ? -36.812 -26.540 -43.007 1.00 51.48 89 LEU B CA 1
ATOM 1744 C 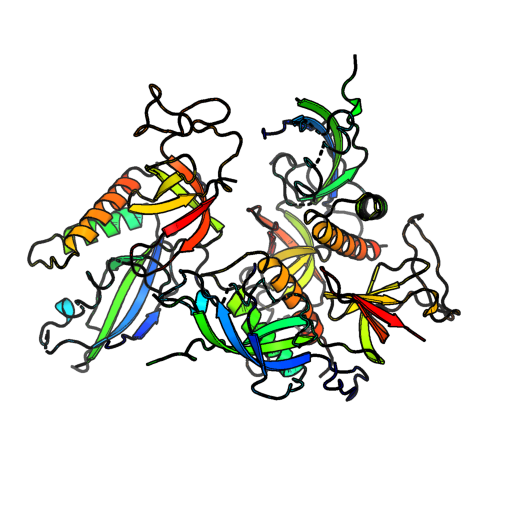C . LEU B 2 64 ? -36.209 -27.909 -42.666 1.00 54.21 89 LEU B C 1
ATOM 1745 O O . LEU B 2 64 ? -36.585 -28.910 -43.263 1.00 57.27 89 LEU B O 1
ATOM 1750 N N . LYS B 2 65 ? -35.282 -27.966 -41.711 1.00 56.15 90 LYS B N 1
ATOM 1751 C CA . LYS B 2 65 ? -34.686 -29.252 -41.362 1.00 56.73 90 LYS B CA 1
ATOM 1752 C C . LYS B 2 65 ? -35.792 -30.138 -40.836 1.00 57.36 90 LYS B C 1
ATOM 1753 O O . LYS B 2 65 ? -35.761 -31.363 -41.004 1.00 56.02 90 LYS B O 1
ATOM 1759 N N . ARG B 2 66 ? -36.778 -29.508 -40.204 1.00 58.50 91 ARG B N 1
ATOM 1760 C CA . ARG B 2 66 ? -37.896 -30.253 -39.647 1.00 61.08 91 ARG B CA 1
ATOM 1761 C C . ARG B 2 66 ? -38.757 -30.751 -40.780 1.00 62.42 91 ARG B C 1
ATOM 1762 O O . ARG B 2 66 ? -39.359 -31.823 -40.693 1.00 66.31 91 ARG B O 1
ATOM 1770 N N . ILE B 2 67 ? -38.802 -29.962 -41.849 1.00 59.33 92 ILE B N 1
ATOM 1771 C CA . ILE B 2 67 ? -39.577 -30.313 -43.021 1.00 54.48 92 ILE B CA 1
ATOM 1772 C C . ILE B 2 67 ? -38.904 -31.435 -43.802 1.00 55.23 92 ILE B C 1
ATOM 1773 O O . ILE B 2 67 ? -39.555 -32.370 -44.246 1.00 54.10 92 ILE B O 1
ATOM 1778 N N . GLN B 2 68 ? -37.591 -31.342 -43.955 1.00 57.70 93 GLN B N 1
ATOM 1779 C CA . GLN B 2 68 ? -36.836 -32.353 -44.675 1.00 58.74 93 GLN B CA 1
ATOM 1780 C C . GLN B 2 68 ? -36.962 -33.722 -44.013 1.00 61.58 93 GLN B C 1
ATOM 1781 O O . GLN B 2 68 ? -37.011 -34.753 -44.684 1.00 60.43 93 GLN B O 1
ATOM 1787 N N . ARG B 2 69 ? -36.995 -33.729 -42.685 1.00 64.72 94 ARG B N 1
ATOM 1788 C CA . ARG B 2 69 ? -37.100 -34.976 -41.943 1.00 66.12 94 ARG B CA 1
ATOM 1789 C C . ARG B 2 69 ? -38.465 -35.606 -42.210 1.00 67.28 94 ARG B C 1
ATOM 1790 O O . ARG B 2 69 ? -38.574 -36.810 -42.436 1.00 64.35 94 ARG B O 1
ATOM 1798 N N . ASP B 2 70 ? -39.508 -34.783 -42.188 1.00 70.30 95 ASP B N 1
ATOM 1799 C CA . ASP B 2 70 ? -40.848 -35.281 -42.426 1.00 74.10 95 ASP B CA 1
ATOM 1800 C C . ASP B 2 70 ? -40.870 -35.978 -43.784 1.00 75.13 95 ASP B C 1
ATOM 1801 O O . ASP B 2 70 ? -41.275 -37.130 -43.889 1.00 77.21 95 ASP B O 1
ATOM 1806 N N . PHE B 2 71 ? -40.411 -35.289 -44.819 1.00 74.51 96 PHE B N 1
ATOM 1807 C CA . PHE B 2 71 ? -40.380 -35.866 -46.151 1.00 75.32 96 PHE B CA 1
ATOM 1808 C C . PHE B 2 71 ? -39.527 -37.119 -46.280 1.00 77.36 96 PHE B C 1
ATOM 1809 O O . PHE B 2 71 ? -39.915 -38.049 -46.975 1.00 77.50 96 PHE B O 1
ATOM 1817 N N . LYS B 2 72 ? -38.356 -37.143 -45.646 1.00 80.40 97 LYS B N 1
ATOM 1818 C CA . LYS B 2 72 ? -37.492 -38.319 -45.726 1.00 83.30 97 LYS B CA 1
ATOM 1819 C C . LYS B 2 72 ? -38.227 -39.538 -45.177 1.00 85.75 97 LYS B C 1
ATOM 1820 O O . LYS B 2 72 ? -37.827 -40.674 -45.410 1.00 83.67 97 LYS B O 1
ATOM 1826 N N . GLY B 2 73 ? -39.312 -39.281 -44.452 1.00 91.03 98 GLY B N 1
ATOM 1827 C CA . GLY B 2 73 ? -40.105 -40.347 -43.862 1.00 97.47 98 GLY B CA 1
ATOM 1828 C C . GLY B 2 73 ? -41.360 -40.699 -44.641 1.00 101.80 98 GLY B C 1
ATOM 1829 O O . GLY B 2 73 ? -41.936 -41.767 -44.439 1.00 102.26 98 GLY B O 1
ATOM 1830 N N . LEU B 2 74 ? -41.796 -39.801 -45.522 1.00 106.36 99 LEU B N 1
ATOM 1831 C CA . LEU B 2 74 ? -42.983 -40.040 -46.348 1.00 109.91 99 LEU B CA 1
ATOM 1832 C C . LEU B 2 74 ? -42.785 -41.337 -47.139 1.00 114.48 99 LEU B C 1
ATOM 1833 O O . LEU B 2 74 ? -41.650 -41.772 -47.355 1.00 115.40 99 LEU B O 1
ATOM 1838 N N . PRO B 2 75 ? -43.887 -41.980 -47.569 1.00 118.04 100 PRO B N 1
ATOM 1839 C CA . PRO B 2 75 ? -43.766 -43.224 -48.341 1.00 119.95 100 PRO B CA 1
ATOM 1840 C C . PRO B 2 75 ? -43.056 -42.957 -49.693 1.00 122.21 100 PRO B C 1
ATOM 1841 O O . PRO B 2 75 ? -42.830 -41.798 -50.058 1.00 123.24 100 PRO B O 1
ATOM 1845 N N . PRO B 2 76 ? -42.712 -44.023 -50.450 1.00 122.86 101 PRO B N 1
ATOM 1846 C CA . PRO B 2 76 ? -42.026 -43.994 -51.753 1.00 123.30 101 PRO B CA 1
ATOM 1847 C C . PRO B 2 76 ? -41.795 -42.654 -52.468 1.00 123.57 101 PRO B C 1
ATOM 1848 O O . PRO B 2 76 ? -40.648 -42.152 -52.418 1.00 123.16 101 PRO B O 1
ATOM 1852 N N . LYS C 1 21 ? -18.467 -24.391 -12.476 1.00 129.39 21 LYS C N 1
ATOM 1853 C CA . LYS C 1 21 ? -19.902 -24.799 -12.443 1.00 131.50 21 LYS C CA 1
ATOM 1854 C C . LYS C 1 21 ? -20.360 -25.200 -11.044 1.00 132.91 21 LYS C C 1
ATOM 1855 O O . LYS C 1 21 ? -19.767 -26.082 -10.421 1.00 133.80 21 LYS C O 1
ATOM 1861 N N . LYS C 1 22 ? -21.410 -24.551 -10.548 1.00 133.60 22 LYS C N 1
ATOM 1862 C CA . LYS C 1 22 ? -21.980 -24.912 -9.252 1.00 132.93 22 LYS C CA 1
ATOM 1863 C C . LYS C 1 22 ? -23.011 -25.927 -9.728 1.00 132.20 22 LYS C C 1
ATOM 1864 O O . LYS C 1 22 ? -24.068 -25.553 -10.245 1.00 132.86 22 LYS C O 1
ATOM 1870 N N . GLN C 1 23 ? -22.704 -27.210 -9.582 1.00 130.26 23 GLN C N 1
ATOM 1871 C CA . GLN C 1 23 ? -23.615 -28.221 -10.089 1.00 127.97 23 GLN C CA 1
ATOM 1872 C C . GLN C 1 23 ? -24.241 -29.206 -9.122 1.00 122.07 23 GLN C C 1
ATOM 1873 O O . GLN C 1 23 ? -23.552 -30.022 -8.508 1.00 122.18 23 GLN C O 1
ATOM 1879 N N . VAL C 1 24 ? -25.560 -29.136 -9.013 1.00 114.75 24 VAL C N 1
ATOM 1880 C CA . VAL C 1 24 ? -26.288 -30.052 -8.166 1.00 108.58 24 VAL C CA 1
ATOM 1881 C C . VAL C 1 24 ? -26.500 -31.291 -9.017 1.00 105.39 24 VAL C C 1
ATOM 1882 O O . VAL C 1 24 ? -27.519 -31.414 -9.685 1.00 106.22 24 VAL C O 1
ATOM 1886 N N . THR C 1 25 ? -25.518 -32.187 -8.998 1.00 101.20 25 THR C N 1
ATOM 1887 C CA . THR C 1 25 ? -25.553 -33.433 -9.757 1.00 96.49 25 THR C CA 1
ATOM 1888 C C . THR C 1 25 ? -26.965 -33.925 -10.087 1.00 93.15 25 THR C C 1
ATOM 1889 O O . THR C 1 25 ? -27.831 -33.986 -9.215 1.00 92.33 25 THR C O 1
ATOM 1893 N N . ASN C 1 26 ? -27.190 -34.266 -11.354 1.00 88.99 26 ASN C N 1
ATOM 1894 C CA . ASN C 1 26 ? -28.486 -34.766 -11.801 1.00 86.45 26 ASN C CA 1
ATOM 1895 C C . ASN C 1 26 ? -28.558 -36.255 -11.489 1.00 88.44 26 ASN C C 1
ATOM 1896 O O . ASN C 1 26 ? -27.617 -37.000 -11.766 1.00 88.17 26 ASN C O 1
ATOM 1901 N N . PRO C 1 27 ? -29.684 -36.714 -10.921 1.00 89.02 27 PRO C N 1
ATOM 1902 C CA . PRO C 1 27 ? -29.837 -38.123 -10.580 1.00 89.82 27 PRO C CA 1
ATOM 1903 C C . PRO C 1 27 ? -30.345 -38.981 -11.714 1.00 93.32 27 PRO C C 1
ATOM 1904 O O . PRO C 1 27 ? -31.383 -38.682 -12.290 1.00 92.95 27 PRO C O 1
ATOM 1908 N N . ILE C 1 28 ? -29.599 -40.038 -12.034 1.00 99.47 28 ILE C N 1
ATOM 1909 C CA . ILE C 1 28 ? -29.997 -41.011 -13.053 1.00 104.26 28 ILE C CA 1
ATOM 1910 C C . ILE C 1 28 ? -30.899 -41.917 -12.224 1.00 107.57 28 ILE C C 1
ATOM 1911 O O . ILE C 1 28 ? -30.573 -42.187 -11.064 1.00 107.95 28 ILE C O 1
ATOM 1916 N N . ASP C 1 29 ? -32.010 -42.404 -12.767 1.00 112.07 29 ASP C N 1
ATOM 1917 C CA . ASP C 1 29 ? -32.879 -43.175 -11.884 1.00 118.16 29 ASP C CA 1
ATOM 1918 C C . ASP C 1 29 ? -34.121 -43.835 -12.455 1.00 120.79 29 ASP C C 1
ATOM 1919 O O . ASP C 1 29 ? -34.446 -43.719 -13.637 1.00 121.51 29 ASP C O 1
ATOM 1924 N N . GLU C 1 30 ? -34.835 -44.487 -11.537 1.00 123.30 30 GLU C N 1
ATOM 1925 C CA . GLU C 1 30 ? -36.080 -45.205 -11.796 1.00 125.59 30 GLU C CA 1
ATOM 1926 C C . GLU C 1 30 ? -35.924 -46.134 -13.001 1.00 126.09 30 GLU C C 1
ATOM 1927 O O . GLU C 1 30 ? -34.865 -46.754 -13.181 1.00 126.37 30 GLU C O 1
ATOM 1933 N N . LYS C 1 31 ? -36.971 -46.262 -13.810 1.00 125.85 31 LYS C N 1
ATOM 1934 C CA . LYS C 1 31 ? -36.931 -47.142 -14.971 1.00 126.58 31 LYS C CA 1
ATOM 1935 C C . LYS C 1 31 ? -36.118 -46.669 -16.177 1.00 125.57 31 LYS C C 1
ATOM 1936 O O . LYS C 1 31 ? -35.195 -47.358 -16.623 1.00 126.35 31 LYS C O 1
ATOM 1942 N N . ASN C 1 32 ? -36.468 -45.490 -16.681 1.00 122.48 32 ASN C N 1
ATOM 1943 C CA . ASN C 1 32 ? -35.837 -44.885 -17.854 1.00 118.50 32 ASN C CA 1
ATOM 1944 C C . ASN C 1 32 ? -34.317 -44.986 -18.000 1.00 114.85 32 ASN C C 1
ATOM 1945 O O . ASN C 1 32 ? -33.806 -45.101 -19.119 1.00 114.69 32 ASN C O 1
ATOM 1950 N N . GLY C 1 33 ? -33.592 -44.955 -16.886 1.00 110.71 33 GLY C N 1
ATOM 1951 C CA . GLY C 1 33 ? -32.143 -45.028 -16.969 1.00 105.40 33 GLY C CA 1
ATOM 1952 C C . GLY C 1 33 ? -31.611 -43.699 -17.469 1.00 101.64 33 GLY C C 1
ATOM 1953 O O . GLY C 1 33 ? -30.417 -43.562 -17.755 1.00 101.31 33 GLY C O 1
ATOM 1954 N N . THR C 1 34 ? -32.526 -42.727 -17.571 1.00 96.90 34 THR C N 1
ATOM 1955 C CA . THR C 1 34 ? -32.243 -41.361 -18.025 1.00 89.07 34 THR C CA 1
ATOM 1956 C C . THR C 1 34 ? -31.993 -40.479 -16.796 1.00 83.27 34 THR C C 1
ATOM 1957 O O . THR C 1 34 ? -32.732 -40.550 -15.809 1.00 79.79 34 THR C O 1
ATOM 1961 N N . SER C 1 35 ? -30.963 -39.647 -16.847 1.00 77.54 35 SER C N 1
ATOM 1962 C CA . SER C 1 35 ? -30.716 -38.780 -15.717 1.00 75.85 35 SER C CA 1
ATOM 1963 C C . SER C 1 35 ? -31.566 -37.506 -15.804 1.00 72.99 35 SER C C 1
ATOM 1964 O O . SER C 1 35 ? -31.426 -36.721 -16.734 1.00 74.91 35 SER C O 1
ATOM 1967 N N . ASN C 1 36 ? -32.464 -37.334 -14.834 1.00 68.19 36 ASN C N 1
ATOM 1968 C CA . ASN C 1 36 ? -33.342 -36.166 -14.733 1.00 65.11 36 ASN C CA 1
ATOM 1969 C C . ASN C 1 36 ? -32.521 -34.873 -14.690 1.00 63.73 36 ASN C C 1
ATOM 1970 O O . ASN C 1 36 ? -31.672 -34.706 -13.814 1.00 64.45 36 ASN C O 1
ATOM 1975 N N . CYS C 1 37 ? -32.794 -33.957 -15.622 1.00 61.23 37 CYS C N 1
ATOM 1976 C CA . CYS C 1 37 ? -32.070 -32.690 -15.702 1.00 57.77 37 CYS C CA 1
ATOM 1977 C C . CYS C 1 37 ? -32.834 -31.407 -15.400 1.00 53.43 37 CYS C C 1
ATOM 1978 O O . CYS C 1 37 ? -32.236 -30.342 -15.463 1.00 53.39 37 CYS C O 1
ATOM 1981 N N . ILE C 1 38 ? -34.131 -31.466 -15.119 1.00 48.80 38 ILE C N 1
ATOM 1982 C CA . ILE C 1 38 ? -34.844 -30.227 -14.843 1.00 50.56 38 ILE C CA 1
ATOM 1983 C C . ILE C 1 38 ? -34.866 -29.983 -13.355 1.00 53.07 38 ILE C C 1
ATOM 1984 O O . ILE C 1 38 ? -35.221 -30.870 -12.581 1.00 56.36 38 ILE C O 1
ATOM 1989 N N . VAL C 1 39 ? -34.520 -28.772 -12.944 1.00 50.45 39 VAL C N 1
ATOM 1990 C CA . VAL C 1 39 ? -34.481 -28.477 -11.524 1.00 47.05 39 VAL C CA 1
ATOM 1991 C C . VAL C 1 39 ? -35.137 -27.144 -11.227 1.00 48.68 39 VAL C C 1
ATOM 1992 O O . VAL C 1 39 ? -35.027 -26.208 -12.012 1.00 50.63 39 VAL C O 1
ATOM 1996 N N . ARG C 1 40 ? -35.836 -27.062 -10.100 1.00 49.34 40 ARG C N 1
ATOM 1997 C CA . ARG C 1 40 ? -36.489 -25.810 -9.708 1.00 50.61 40 ARG C CA 1
ATOM 1998 C C . ARG C 1 40 ? -35.510 -24.959 -8.888 1.00 50.26 40 ARG C C 1
ATOM 1999 O O . ARG C 1 40 ? -34.914 -25.438 -7.913 1.00 50.86 40 ARG C O 1
ATOM 2007 N N . VAL C 1 41 ? -35.342 -23.699 -9.269 1.00 45.86 41 VAL C N 1
ATOM 2008 C CA . VAL C 1 41 ? -34.383 -22.884 -8.569 1.00 46.74 41 VAL C CA 1
ATOM 2009 C C . VAL C 1 41 ? -34.861 -21.514 -8.153 1.00 47.71 41 VAL C C 1
ATOM 2010 O O . VAL C 1 41 ? -34.916 -20.593 -8.954 1.00 49.57 41 VAL C O 1
ATOM 2014 N N . PRO C 1 42 ? -35.216 -21.364 -6.870 1.00 48.71 42 PRO C N 1
ATOM 2015 C CA . PRO C 1 42 ? -35.690 -20.082 -6.342 1.00 49.16 42 PRO C CA 1
ATOM 2016 C C . PRO C 1 42 ? -34.538 -19.108 -6.206 1.00 49.82 42 PRO C C 1
ATOM 2017 O O . PRO C 1 42 ? -33.519 -19.422 -5.591 1.00 49.50 42 PRO C O 1
ATOM 2021 N N . ILE C 1 43 ? -34.710 -17.926 -6.779 1.00 53.28 43 ILE C N 1
ATOM 2022 C CA . ILE C 1 43 ? -33.698 -16.882 -6.692 1.00 55.03 43 ILE C CA 1
ATOM 2023 C C . ILE C 1 43 ? -34.330 -15.544 -6.325 1.00 57.30 43 ILE C C 1
ATOM 2024 O O . ILE C 1 43 ? -35.518 -15.323 -6.548 1.00 59.55 43 ILE C O 1
ATOM 2029 N N . ALA C 1 44 ? -33.535 -14.666 -5.733 1.00 57.48 44 ALA C N 1
ATOM 2030 C CA . ALA C 1 44 ? -33.992 -13.334 -5.387 1.00 58.66 44 ALA C CA 1
ATOM 2031 C C . ALA C 1 44 ? -33.044 -12.479 -6.218 1.00 62.04 44 ALA C C 1
ATOM 2032 O O . ALA C 1 44 ? -31.842 -12.735 -6.217 1.00 63.64 44 ALA C O 1
ATOM 2034 N N . LEU C 1 45 ? -33.549 -11.497 -6.957 1.00 65.30 45 LEU C N 1
ATOM 2035 C CA . LEU C 1 45 ? -32.640 -10.683 -7.756 1.00 70.16 45 LEU C CA 1
ATOM 2036 C C . LEU C 1 45 ? -32.930 -9.200 -7.658 1.00 75.44 45 LEU C C 1
ATOM 2037 O O . LEU C 1 45 ? -34.078 -8.789 -7.467 1.00 76.72 45 LEU C O 1
ATOM 2042 N N . TYR C 1 46 ? -31.864 -8.409 -7.756 1.00 81.56 46 TYR C N 1
ATOM 2043 C CA . TYR C 1 46 ? -31.939 -6.952 -7.682 1.00 88.49 46 TYR C CA 1
ATOM 2044 C C . TYR C 1 46 ? -31.865 -6.464 -9.113 1.00 92.33 46 TYR C C 1
ATOM 2045 O O . TYR C 1 46 ? -30.813 -6.503 -9.753 1.00 91.86 46 TYR C O 1
ATOM 2054 N N . VAL C 1 47 ? -33.001 -5.993 -9.601 1.00 97.90 47 VAL C N 1
ATOM 2055 C CA . VAL C 1 47 ? -33.124 -5.554 -10.975 1.00 104.09 47 VAL C CA 1
ATOM 2056 C C . VAL C 1 47 ? -33.120 -4.042 -11.226 1.00 106.00 47 VAL C C 1
ATOM 2057 O O . VAL C 1 47 ? -33.463 -3.242 -10.346 1.00 107.21 47 VAL C O 1
ATOM 2061 N N . SER C 1 48 ? -32.723 -3.685 -12.451 1.00 106.72 48 SER C N 1
ATOM 2062 C CA . SER C 1 48 ? -32.661 -2.306 -12.937 1.00 106.29 48 SER C CA 1
ATOM 2063 C C . SER C 1 48 ? -33.987 -1.971 -13.634 1.00 106.97 48 SER C C 1
ATOM 2064 O O . SER C 1 48 ? -34.065 -1.955 -14.856 1.00 106.93 48 SER C O 1
ATOM 2067 N N . LEU C 1 49 ? -35.026 -1.710 -12.848 1.00 108.45 49 LEU C N 1
ATOM 2068 C CA . LEU C 1 49 ? -36.347 -1.395 -13.379 1.00 109.52 49 LEU C CA 1
ATOM 2069 C C . LEU C 1 49 ? -36.282 -0.184 -14.309 1.00 113.31 49 LEU C C 1
ATOM 2070 O O . LEU C 1 49 ? -35.435 0.695 -14.142 1.00 113.94 49 LEU C O 1
ATOM 2075 N N . ALA C 1 50 ? -37.181 -0.145 -15.290 1.00 116.89 50 ALA C N 1
ATOM 2076 C CA . ALA C 1 50 ? -37.246 0.955 -16.257 1.00 118.76 50 ALA C CA 1
ATOM 2077 C C . ALA C 1 50 ? -38.242 2.028 -15.797 1.00 120.73 50 ALA C C 1
ATOM 2078 O O . ALA C 1 50 ? -39.281 1.711 -15.211 1.00 120.55 50 ALA C O 1
ATOM 2080 N N . PRO C 1 51 ? -37.941 3.313 -16.070 1.00 122.37 51 PRO C N 1
ATOM 2081 C CA . PRO C 1 51 ? -38.816 4.425 -15.676 1.00 123.35 51 PRO C CA 1
ATOM 2082 C C . PRO C 1 51 ? -40.224 4.212 -16.205 1.00 125.13 51 PRO C C 1
ATOM 2083 O O . PRO C 1 51 ? -41.225 4.478 -15.536 1.00 124.07 51 PRO C O 1
ATOM 2095 N N . TYR C 1 53 ? -41.672 1.579 -16.574 1.00 131.59 53 TYR C N 1
ATOM 2096 C CA . TYR C 1 53 ? -42.355 0.525 -15.830 1.00 130.12 53 TYR C CA 1
ATOM 2097 C C . TYR C 1 53 ? -42.697 0.787 -14.362 1.00 129.53 53 TYR C C 1
ATOM 2098 O O . TYR C 1 53 ? -43.034 -0.143 -13.636 1.00 128.76 53 TYR C O 1
ATOM 2107 N N . LEU C 1 54 ? -42.618 2.037 -13.921 1.00 129.86 54 LEU C N 1
ATOM 2108 C CA . LEU C 1 54 ? -42.959 2.365 -12.535 1.00 130.07 54 LEU C CA 1
ATOM 2109 C C . LEU C 1 54 ? -44.465 2.223 -12.351 1.00 130.33 54 LEU C C 1
ATOM 2110 O O . LEU C 1 54 ? -45.209 2.205 -13.329 1.00 131.16 54 LEU C O 1
ATOM 2115 N N . GLU C 1 55 ? -44.915 2.117 -11.105 1.00 130.05 55 GLU C N 1
ATOM 2116 C CA . GLU C 1 55 ? -46.345 1.984 -10.827 1.00 131.11 55 GLU C CA 1
ATOM 2117 C C . GLU C 1 55 ? -46.847 0.648 -11.400 1.00 129.87 55 GLU C C 1
ATOM 2118 O O . GLU C 1 55 ? -48.049 0.354 -11.386 1.00 129.49 55 GLU C O 1
ATOM 2124 N N . ASN C 1 56 ? -45.903 -0.155 -11.895 1.00 128.10 56 ASN C N 1
ATOM 2125 C CA . ASN C 1 56 ? -46.162 -1.488 -12.443 1.00 125.93 56 ASN C CA 1
ATOM 2126 C C . ASN C 1 56 ? -44.802 -2.096 -12.798 1.00 122.99 56 ASN C C 1
ATOM 2127 O O . ASN C 1 56 ? -44.428 -2.175 -13.973 1.00 122.45 56 ASN C O 1
ATOM 2132 N N . PRO C 1 57 ? -44.038 -2.527 -11.769 1.00 119.40 57 P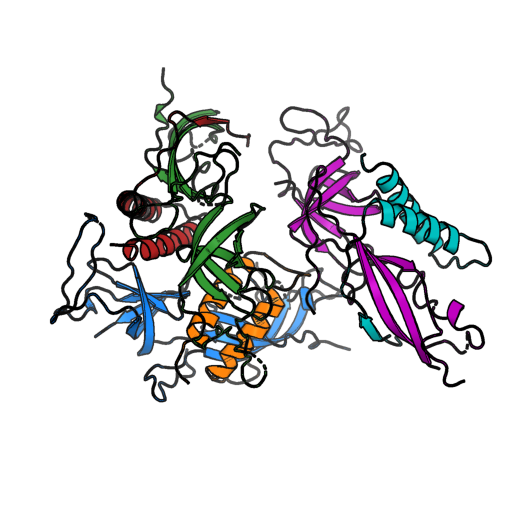RO C N 1
ATOM 2133 C CA . PRO C 1 57 ? -42.711 -3.135 -11.899 1.00 115.84 57 PRO C CA 1
ATOM 2134 C C . PRO C 1 57 ? -42.843 -4.609 -12.220 1.00 112.87 57 PRO C C 1
ATOM 2135 O O . PRO C 1 57 ? -41.947 -5.204 -12.808 1.00 112.92 57 PRO C O 1
ATOM 2139 N N . LEU C 1 58 ? -43.966 -5.193 -11.815 1.00 109.59 58 LEU C N 1
ATOM 2140 C CA . LEU C 1 58 ? -44.228 -6.596 -12.073 1.00 107.20 58 LEU C CA 1
ATOM 2141 C C . LEU C 1 58 ? -44.004 -6.833 -13.568 1.00 107.08 58 LEU C C 1
ATOM 2142 O O . LEU C 1 58 ? -43.206 -7.689 -13.953 1.00 108.83 58 LEU C O 1
ATOM 2147 N N . GLN C 1 59 ? -44.704 -6.062 -14.405 1.00 105.01 59 GLN C N 1
ATOM 2148 C CA . GLN C 1 59 ? -44.579 -6.171 -15.861 1.00 100.99 59 GLN C CA 1
ATOM 2149 C C . GLN C 1 59 ? -43.233 -5.635 -16.336 1.00 99.65 59 GLN C C 1
ATOM 2150 O O . GLN C 1 59 ? -42.797 -5.915 -17.446 1.00 99.81 59 GLN C O 1
ATOM 2156 N N . GLY C 1 60 ? -42.572 -4.859 -15.490 1.00 99.22 60 GLY C N 1
ATOM 2157 C CA . GLY C 1 60 ? -41.273 -4.340 -15.857 1.00 98.74 60 GLY C CA 1
ATOM 2158 C C . GLY C 1 60 ? -40.231 -5.436 -15.743 1.00 99.35 60 GLY C C 1
ATOM 2159 O O . GLY C 1 60 ? -39.496 -5.697 -16.697 1.00 100.25 60 GLY C O 1
ATOM 2160 N N . VAL C 1 61 ? -40.179 -6.080 -14.575 1.00 98.84 61 VAL C N 1
ATOM 2161 C CA . VAL C 1 61 ? -39.233 -7.163 -14.305 1.00 97.17 61 VAL C CA 1
ATOM 2162 C C . VAL C 1 61 ? -39.323 -8.252 -15.352 1.00 96.62 61 VAL C C 1
ATOM 2163 O O . VAL C 1 61 ? -38.323 -8.899 -15.655 1.00 97.26 61 VAL C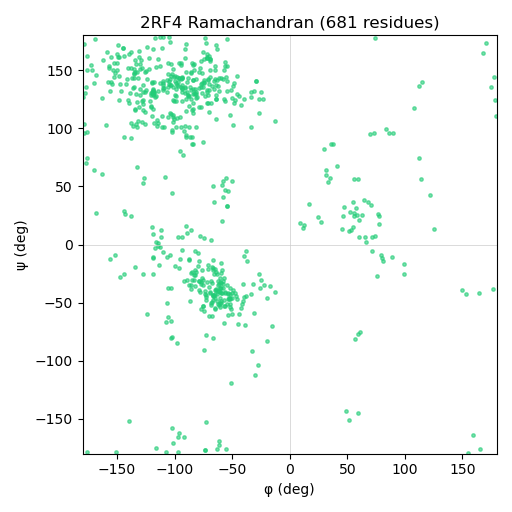 O 1
ATOM 2175 N N . LYS C 1 63 ? -39.416 -7.940 -18.279 1.00 98.18 63 LYS C N 1
ATOM 2176 C CA . LYS C 1 63 ? -38.727 -7.449 -19.468 1.00 97.73 63 LYS C CA 1
ATOM 2177 C C . LYS C 1 63 ? -37.243 -7.515 -19.090 1.00 96.27 63 LYS C C 1
ATOM 2178 O O . LYS C 1 63 ? -36.380 -6.867 -19.687 1.00 93.07 63 LYS C O 1
ATOM 2184 N N . GLN C 1 64 ? -36.995 -8.327 -18.064 1.00 95.97 64 GLN C N 1
ATOM 2185 C CA . GLN C 1 64 ? -35.684 -8.596 -17.487 1.00 93.18 64 GLN C CA 1
ATOM 2186 C C . GLN C 1 64 ? -35.557 -10.134 -17.473 1.00 92.53 64 GLN C C 1
ATOM 2187 O O . GLN C 1 64 ? -34.464 -10.692 -17.521 1.00 90.00 64 GLN C O 1
ATOM 2193 N N . HIS C 1 65 ? -36.715 -10.792 -17.437 1.00 93.19 65 HIS C N 1
ATOM 2194 C CA . HIS C 1 65 ? -36.854 -12.251 -17.408 1.00 95.29 65 HIS C CA 1
ATOM 2195 C C . HIS C 1 65 ? -37.244 -12.952 -18.683 1.00 95.80 65 HIS C C 1
ATOM 2196 O O . HIS C 1 65 ? -36.502 -13.763 -19.245 1.00 97.95 65 HIS C O 1
ATOM 2203 N N . LEU C 1 66 ? -38.467 -12.639 -19.089 1.00 94.38 66 LEU C N 1
ATOM 2204 C CA . LEU C 1 66 ? -39.115 -13.214 -20.244 1.00 93.13 66 LEU C CA 1
ATOM 2205 C C . LEU C 1 66 ? -38.277 -13.709 -21.384 1.00 94.15 66 LEU C C 1
ATOM 2206 O O . LEU C 1 66 ? -37.703 -14.790 -21.328 1.00 95.81 66 LEU C O 1
ATOM 2211 N N . ASN C 1 67 ? -38.241 -12.924 -22.443 1.00 95.21 67 ASN C N 1
ATOM 2212 C CA . ASN C 1 67 ? -37.488 -13.327 -23.606 1.00 96.83 67 ASN C CA 1
ATOM 2213 C C . ASN C 1 67 ? -36.024 -13.320 -23.190 1.00 92.99 67 ASN C C 1
ATOM 2214 O O . ASN C 1 67 ? -35.297 -14.300 -23.393 1.00 93.10 67 ASN C O 1
ATOM 2219 N N . PRO C 1 68 ? -35.588 -12.232 -22.538 1.00 87.63 68 PRO C N 1
ATOM 2220 C CA . PRO C 1 68 ? -34.179 -12.240 -22.174 1.00 85.42 68 PRO C CA 1
ATOM 2221 C C . PRO C 1 68 ? -33.687 -13.617 -21.735 1.00 84.22 68 PRO C C 1
ATOM 2222 O O . PRO C 1 68 ? -32.645 -14.087 -22.210 1.00 86.52 68 PRO C O 1
ATOM 2226 N N . LEU C 1 69 ? -34.475 -14.295 -20.902 1.00 78.03 69 LEU C N 1
ATOM 2227 C CA . LEU C 1 69 ? -34.061 -15.580 -20.352 1.00 71.31 69 LEU C CA 1
ATOM 2228 C C . LEU C 1 69 ? -34.672 -16.866 -20.862 1.00 67.91 69 LEU C C 1
ATOM 2229 O O . LEU C 1 69 ? -33.983 -17.879 -20.960 1.00 69.14 69 LEU C O 1
ATOM 2234 N N . VAL C 1 70 ? -35.959 -16.847 -21.165 1.00 61.85 70 VAL C N 1
ATOM 2235 C CA . VAL C 1 70 ? -36.607 -18.065 -21.606 1.00 55.37 70 VAL C CA 1
ATOM 2236 C C . VAL C 1 70 ? -35.952 -18.718 -22.806 1.00 54.41 70 VAL C C 1
ATOM 2237 O O . VAL C 1 70 ? -35.578 -18.061 -23.758 1.00 55.38 70 VAL C O 1
ATOM 2249 N N . LYS C 1 72 ? -33.140 -19.753 -23.346 1.00 58.27 72 LYS C N 1
ATOM 2250 C CA . LYS C 1 72 ? -31.766 -19.386 -23.623 1.00 61.52 72 LYS C CA 1
ATOM 2251 C C . LYS C 1 72 ? -30.888 -19.771 -22.425 1.00 65.28 72 LYS C C 1
ATOM 2252 O O . LYS C 1 72 ? -31.253 -19.555 -21.268 1.00 68.13 72 LYS C O 1
ATOM 2258 N N . TYR C 1 73 ? -29.733 -20.356 -22.707 1.00 67.95 73 TYR C N 1
ATOM 2259 C CA . TYR C 1 73 ? -28.814 -20.766 -21.659 1.00 70.64 73 TYR C CA 1
ATOM 2260 C C . TYR C 1 73 ? -28.364 -19.581 -20.807 1.00 71.38 73 TYR C C 1
ATOM 2261 O O . TYR C 1 73 ? -28.174 -18.481 -21.317 1.00 70.97 73 TYR C O 1
ATOM 2270 N N . ASN C 1 74 ? -28.205 -19.818 -19.508 1.00 72.60 74 ASN C N 1
ATOM 2271 C CA . ASN C 1 74 ? -27.756 -18.797 -18.571 1.00 73.06 74 ASN C CA 1
ATOM 2272 C C . ASN C 1 74 ? -26.630 -19.381 -17.724 1.00 74.28 74 ASN C C 1
ATOM 2273 O O . ASN C 1 74 ? -26.667 -20.553 -17.360 1.00 73.51 74 ASN C O 1
ATOM 2278 N N . ASN C 1 75 ? -25.636 -18.561 -17.403 1.00 76.59 75 ASN C N 1
ATOM 2279 C CA . ASN C 1 75 ? -24.481 -19.026 -16.644 1.00 77.47 75 ASN C CA 1
ATOM 2280 C C . ASN C 1 75 ? -24.590 -19.032 -15.136 1.00 76.23 75 ASN C C 1
ATOM 2281 O O . ASN C 1 75 ? -24.034 -19.913 -14.479 1.00 76.75 75 ASN C O 1
ATOM 2286 N N . LYS C 1 76 ? -25.293 -18.055 -14.580 1.00 73.87 76 LYS C N 1
ATOM 2287 C CA . LYS C 1 76 ? -25.436 -17.990 -13.141 1.00 71.10 76 LYS C CA 1
ATOM 2288 C C . LYS C 1 76 ? -26.183 -19.207 -12.632 1.00 68.83 76 LYS C C 1
ATOM 2289 O O . LYS C 1 76 ? -26.003 -19.604 -11.485 1.00 71.66 76 LYS C O 1
ATOM 2295 N N . VAL C 1 77 ? -27.009 -19.810 -13.489 1.00 64.96 77 VAL C N 1
ATOM 2296 C CA . VAL C 1 77 ? -27.771 -21.005 -13.109 1.00 61.05 77 VAL C CA 1
ATOM 2297 C C . VAL C 1 77 ? -27.404 -22.173 -14.019 1.00 59.97 77 VAL C C 1
ATOM 2298 O O . VAL C 1 77 ? -28.104 -23.178 -14.090 1.00 59.52 77 VAL C O 1
ATOM 2302 N N . GLY C 1 78 ? -26.295 -22.005 -14.723 1.00 60.33 78 GLY C N 1
ATOM 2303 C CA . GLY C 1 78 ? -25.787 -23.012 -15.634 1.00 56.44 78 GLY C CA 1
ATOM 2304 C C . GLY C 1 78 ? -26.783 -23.897 -16.340 1.00 54.15 78 GLY C C 1
ATOM 2305 O O . GLY C 1 78 ? -26.780 -25.096 -16.131 1.00 59.47 78 GLY C O 1
ATOM 2306 N N . GLY C 1 79 ? -27.626 -23.332 -17.188 1.00 52.46 79 GLY C N 1
ATOM 2307 C CA . GLY C 1 79 ? -28.586 -24.159 -17.896 1.00 50.25 79 GLY C CA 1
ATOM 2308 C C . GLY C 1 79 ? -29.624 -23.353 -18.642 1.00 49.10 79 GLY C C 1
ATOM 2309 O O . GLY C 1 79 ? -29.667 -22.139 -18.508 1.00 50.93 79 GLY C O 1
ATOM 2310 N N . VAL C 1 80 ? -30.466 -24.010 -19.431 1.00 48.64 80 VAL C N 1
ATOM 2311 C CA . VAL C 1 80 ? -31.500 -23.286 -20.165 1.00 50.41 80 VAL C CA 1
ATOM 2312 C C . VAL C 1 80 ? -32.693 -22.994 -19.268 1.00 51.53 80 VAL C C 1
ATOM 2313 O O . VAL C 1 80 ? -33.256 -23.909 -18.660 1.00 52.37 80 VAL C O 1
ATOM 2317 N N . VAL C 1 81 ? -33.083 -21.724 -19.195 1.00 52.13 81 VAL C N 1
ATOM 2318 C CA . VAL C 1 81 ? -34.208 -21.321 -18.359 1.00 53.59 81 VAL C CA 1
ATOM 2319 C C . VAL C 1 81 ? -35.521 -21.579 -19.080 1.00 54.23 81 VAL C C 1
ATOM 2320 O O . VAL C 1 81 ? -35.924 -20.803 -19.931 1.00 53.87 81 VAL C O 1
ATOM 2324 N N . LEU C 1 82 ? -36.191 -22.667 -18.724 1.00 55.50 82 LEU C N 1
ATOM 2325 C CA . LEU C 1 82 ? -37.448 -23.033 -19.357 1.00 55.30 82 LEU C CA 1
ATOM 2326 C C . LEU C 1 82 ? -38.545 -22.047 -19.049 1.00 58.08 82 LEU C C 1
ATOM 2327 O O . LEU C 1 82 ? -39.526 -21.982 -19.762 1.00 61.00 82 LEU C O 1
ATOM 2332 N N . GLY C 1 83 ? -38.389 -21.281 -17.984 1.00 61.24 83 GLY C N 1
ATOM 2333 C CA . GLY C 1 83 ? -39.419 -20.323 -17.637 1.00 65.74 83 GLY C CA 1
ATOM 2334 C C . GLY C 1 83 ? -39.400 -19.995 -16.159 1.00 70.12 83 GLY C C 1
ATOM 2335 O O . GLY C 1 83 ? -38.565 -20.505 -15.416 1.00 74.33 83 GLY C O 1
ATOM 2336 N N . TYR C 1 84 ? -40.305 -19.134 -15.719 1.00 69.86 84 TYR C N 1
ATOM 2337 C CA . TYR C 1 84 ? -40.341 -18.788 -14.317 1.00 68.97 84 TYR C CA 1
ATOM 2338 C C . TYR C 1 84 ? -41.739 -18.885 -13.758 1.00 69.67 84 TYR C C 1
ATOM 2339 O O . TYR C 1 84 ? -42.714 -18.958 -14.487 1.00 69.03 84 TYR C O 1
ATOM 2348 N N . GLU C 1 85 ? -41.827 -18.863 -12.443 1.00 72.60 85 GLU C N 1
ATOM 2349 C CA . GLU C 1 85 ? -43.096 -19.018 -11.772 1.00 75.31 85 GLU C CA 1
ATOM 2350 C C . GLU C 1 85 ? -43.050 -18.289 -10.437 1.00 77.75 85 GLU C C 1
ATOM 2351 O O . GLU C 1 85 ? -41.991 -18.189 -9.816 1.00 80.78 85 GLU C O 1
ATOM 2357 N N . GLY C 1 86 ? -44.194 -17.760 -10.016 1.00 78.38 86 GLY C N 1
ATOM 2358 C CA . GLY C 1 86 ? -44.280 -17.060 -8.745 1.00 78.31 86 GLY C CA 1
ATOM 2359 C C . GLY C 1 86 ? -43.634 -15.691 -8.589 1.00 77.93 86 GLY C C 1
ATOM 2360 O O . GLY C 1 86 ? -43.616 -15.173 -7.477 1.00 75.06 86 GLY C O 1
ATOM 2361 N N . LEU C 1 87 ? -43.111 -15.102 -9.664 1.00 80.18 87 LEU C N 1
ATOM 2362 C CA . LEU C 1 87 ? -42.479 -13.783 -9.573 1.00 84.51 87 LEU C CA 1
ATOM 2363 C C . LEU C 1 87 ? -43.188 -12.925 -8.523 1.00 88.94 87 LEU C C 1
ATOM 2364 O O . LEU C 1 87 ? -44.419 -12.833 -8.509 1.00 89.56 87 LEU C O 1
ATOM 2369 N N . LYS C 1 88 ? -42.401 -12.315 -7.639 1.00 93.44 88 LYS C N 1
ATOM 2370 C CA . LYS C 1 88 ? -42.930 -11.478 -6.567 1.00 96.48 88 LYS C CA 1
ATOM 2371 C C . LYS C 1 88 ? -42.049 -10.257 -6.455 1.00 99.23 88 LYS C C 1
ATOM 2372 O O . LYS C 1 88 ? -40.932 -10.323 -5.956 1.00 98.85 88 LYS C O 1
ATOM 2378 N N . ILE C 1 89 ? -42.556 -9.141 -6.948 1.00 104.44 89 ILE C N 1
ATOM 2379 C CA . ILE C 1 89 ? -41.815 -7.897 -6.903 1.00 108.53 89 ILE C CA 1
ATOM 2380 C C . ILE C 1 89 ? -41.932 -7.410 -5.475 1.00 111.69 89 ILE C C 1
ATOM 2381 O O . ILE C 1 89 ? -41.010 -6.799 -4.943 1.00 110.37 89 ILE C O 1
ATOM 2386 N N . LEU C 1 90 ? -43.078 -7.720 -4.868 1.00 117.47 90 LEU C N 1
ATOM 2387 C CA . LEU C 1 90 ? -43.399 -7.342 -3.493 1.00 124.07 90 LEU C CA 1
ATOM 2388 C C . LEU C 1 90 ? -42.157 -7.171 -2.631 1.00 127.82 90 LEU C C 1
ATOM 2389 O O . LEU C 1 90 ? -42.167 -6.435 -1.640 1.00 127.97 90 LEU C O 1
ATOM 2394 N N . ASP C 1 91 ? -41.096 -7.859 -3.023 1.00 131.90 91 ASP C N 1
ATOM 2395 C CA . ASP C 1 91 ? -39.836 -7.830 -2.322 1.00 137.01 91 ASP C CA 1
ATOM 2396 C C . ASP C 1 91 ? -39.436 -6.474 -1.743 1.00 140.64 91 ASP C C 1
ATOM 2397 O O . ASP C 1 91 ? -38.424 -6.395 -1.066 1.00 144.25 91 ASP C O 1
ATOM 2402 N N . ALA C 1 92 ? -40.186 -5.407 -2.003 1.00 141.60 92 ALA C N 1
ATOM 2403 C CA . ALA C 1 92 ? -39.826 -4.108 -1.431 1.00 142.27 92 ALA C CA 1
ATOM 2404 C C . ALA C 1 92 ? -41.068 -3.384 -0.917 1.00 143.53 92 ALA C C 1
ATOM 2405 O O . ALA C 1 92 ? -42.143 -3.495 -1.501 1.00 143.51 92 ALA C O 1
ATOM 2407 N N . ASP C 1 93 ? -40.926 -2.665 0.192 1.00 145.99 93 ASP C N 1
ATOM 2408 C CA . ASP C 1 93 ? -42.039 -1.898 0.752 1.00 148.95 93 ASP C CA 1
ATOM 2409 C C . ASP C 1 93 ? -41.703 -1.256 2.089 1.00 149.74 93 ASP C C 1
ATOM 2410 O O . ASP C 1 93 ? -41.092 -1.891 2.947 1.00 150.49 93 ASP C O 1
ATOM 2415 N N . PRO C 1 94 ? -42.086 0.022 2.273 1.00 150.13 94 PRO C N 1
ATOM 2416 C CA . PRO C 1 94 ? -41.815 0.735 3.523 1.00 149.99 94 PRO C CA 1
ATOM 2417 C C . PRO C 1 94 ? -43.063 0.897 4.391 1.00 149.47 94 PRO C C 1
ATOM 2418 O O . PRO C 1 94 ? -43.208 0.245 5.427 1.00 148.49 94 PRO C O 1
ATOM 2422 N N . GLY C 1 114 ? -35.133 3.731 -9.189 1.00 103.44 114 GLY C N 1
ATOM 2423 C CA . GLY C 1 114 ? -34.578 3.100 -10.374 1.00 102.63 114 GLY C CA 1
ATOM 2424 C C . GLY C 1 114 ? -34.492 1.581 -10.302 1.00 102.50 114 GLY C C 1
ATOM 2425 O O . GLY C 1 114 ? -34.792 0.898 -11.286 1.00 102.28 114 GLY C O 1
ATOM 2426 N N . PHE C 1 115 ? -34.099 1.049 -9.143 1.00 99.91 115 PHE C N 1
ATOM 2427 C CA . PHE C 1 115 ? -33.959 -0.396 -8.960 1.00 97.07 115 PHE C CA 1
ATOM 2428 C C . PHE C 1 115 ? -35.040 -1.018 -8.093 1.00 94.69 115 PHE C C 1
ATOM 2429 O O . PHE C 1 115 ? -35.955 -0.339 -7.626 1.00 93.78 115 PHE C O 1
ATOM 2437 N N . THR C 1 116 ? -34.916 -2.324 -7.877 1.00 92.42 116 THR C N 1
ATOM 2438 C CA . THR C 1 116 ? -35.868 -3.042 -7.043 1.00 91.53 116 THR C CA 1
ATOM 2439 C C . THR C 1 116 ? -35.521 -4.516 -6.832 1.00 90.09 116 THR C C 1
ATOM 2440 O O . THR C 1 116 ? -34.894 -5.151 -7.686 1.00 88.30 116 THR C O 1
ATOM 2444 N N . TRP C 1 117 ? -35.929 -5.037 -5.673 1.00 89.08 117 TRP C N 1
ATOM 2445 C CA . TRP C 1 117 ? -35.712 -6.436 -5.302 1.00 86.16 117 TRP C CA 1
ATOM 2446 C C . TRP C 1 117 ? -36.974 -7.229 -5.581 1.00 85.15 117 TRP C C 1
ATOM 2447 O O . TRP C 1 117 ? -38.088 -6.767 -5.307 1.00 86.98 117 TRP C O 1
ATOM 2458 N N . CYS C 1 118 ? -36.793 -8.433 -6.111 1.00 81.86 118 CYS C N 1
ATOM 2459 C CA . CYS C 1 118 ? -37.911 -9.315 -6.418 1.00 78.19 118 CYS C CA 1
ATOM 2460 C C . CYS C 1 118 ? -37.518 -10.777 -6.170 1.00 74.19 118 CYS C C 1
ATOM 2461 O O . CYS C 1 118 ? -36.344 -11.110 -5.967 1.00 71.54 118 CYS C O 1
ATOM 2464 N N . HIS C 1 119 ? -38.510 -11.653 -6.190 1.00 69.84 119 HIS C N 1
ATOM 2465 C CA . HIS C 1 119 ? -38.244 -13.053 -5.973 1.00 65.91 119 HIS C CA 1
ATOM 2466 C C . HIS C 1 119 ? -39.042 -13.961 -6.879 1.00 63.78 119 HIS C C 1
ATOM 2467 O O . HIS C 1 119 ? -40.265 -13.946 -6.854 1.00 62.22 119 HIS C O 1
ATOM 2474 N N . VAL C 1 120 ? -38.343 -14.784 -7.650 1.00 61.86 120 VAL C N 1
ATOM 2475 C CA . VAL C 1 120 ? -39.016 -15.706 -8.547 1.00 60.17 120 VAL C CA 1
ATOM 2476 C C . VAL C 1 120 ? -38.384 -17.109 -8.557 1.00 61.98 120 VAL C C 1
ATOM 2477 O O . VAL C 1 120 ? -37.268 -17.310 -8.063 1.00 63.98 120 VAL C O 1
ATOM 2481 N N . ASN C 1 121 ? -39.109 -18.080 -9.107 1.00 60.26 121 ASN C N 1
ATOM 2482 C CA . ASN C 1 121 ? -38.613 -19.451 -9.173 1.00 60.86 121 ASN C CA 1
ATOM 2483 C C . ASN C 1 121 ? -38.399 -19.886 -10.616 1.00 60.34 121 ASN C C 1
ATOM 2484 O O . ASN C 1 121 ? -39.355 -20.217 -11.308 1.00 62.90 121 ASN C O 1
ATOM 2489 N N . LEU C 1 122 ? -37.150 -19.893 -11.073 1.00 57.41 122 LEU C N 1
ATOM 2490 C CA . LEU C 1 122 ? -36.839 -20.315 -12.439 1.00 52.09 122 LEU C CA 1
ATOM 2491 C C . LEU C 1 122 ? -36.889 -21.839 -12.526 1.00 49.26 122 LEU C C 1
ATOM 2492 O O . LEU C 1 122 ? -36.794 -22.521 -11.518 1.00 52.96 122 LEU C O 1
ATOM 2497 N N . TYR C 1 123 ? -37.084 -22.366 -13.725 1.00 47.55 123 TYR C N 1
ATOM 2498 C CA . TYR C 1 123 ? -37.058 -23.804 -13.956 1.00 46.98 123 TYR C CA 1
ATOM 2499 C C . TYR C 1 123 ? -35.937 -23.966 -14.962 1.00 49.94 123 TYR C C 1
ATOM 2500 O O . TYR C 1 123 ? -35.914 -23.299 -16.000 1.00 52.08 123 TYR C O 1
ATOM 2509 N N . VAL C 1 124 ? -35.007 -24.861 -14.674 1.00 50.02 124 VAL C N 1
ATOM 2510 C CA . VAL C 1 124 ? -33.860 -25.006 -15.543 1.00 46.01 124 VAL C CA 1
ATOM 2511 C C . VAL C 1 124 ? -33.561 -26.418 -16.036 1.00 49.63 124 VAL C C 1
ATOM 2512 O O . VAL C 1 124 ? -33.668 -27.382 -15.260 1.00 48.08 124 VAL C O 1
ATOM 2516 N N . TRP C 1 125 ? -33.222 -26.511 -17.336 1.00 52.69 125 TRP C N 1
ATOM 2517 C CA . TRP C 1 125 ? -32.796 -27.750 -18.043 1.00 54.02 125 TRP C CA 1
ATOM 2518 C C . TRP C 1 125 ? -31.302 -27.603 -17.787 1.00 54.10 125 TRP C C 1
ATOM 2519 O O . TRP C 1 125 ? -30.659 -26.680 -18.282 1.00 51.89 125 TRP C O 1
ATOM 2530 N N . GLN C 1 126 ? -30.751 -28.529 -17.028 1.00 55.85 126 GLN C N 1
ATOM 2531 C CA . GLN C 1 126 ? -29.381 -28.405 -16.588 1.00 59.50 126 GLN C CA 1
ATOM 2532 C C . GLN C 1 126 ? -28.517 -29.626 -16.880 1.00 61.54 126 GLN C C 1
ATOM 2533 O O . GLN C 1 126 ? -27.860 -30.148 -15.985 1.00 64.84 126 GLN C O 1
ATOM 2539 N N . PRO C 1 127 ? -28.477 -30.084 -18.143 1.00 61.96 127 PRO C N 1
ATOM 2540 C CA . PRO C 1 127 ? -27.653 -31.261 -18.426 1.00 62.88 127 PRO C CA 1
ATOM 2541 C C . PRO C 1 127 ? -26.228 -30.978 -17.969 1.00 67.45 127 PRO C C 1
ATOM 2542 O O . PRO C 1 127 ? -25.802 -29.819 -17.914 1.00 69.41 127 PRO C O 1
ATOM 2546 N N . GLN C 1 128 ? -25.502 -32.037 -17.633 1.00 69.49 128 GLN C N 1
ATOM 2547 C CA . GLN C 1 128 ? -24.127 -31.925 -17.155 1.00 69.51 128 GLN C CA 1
ATOM 2548 C C . GLN C 1 128 ? -23.301 -33.058 -17.746 1.00 70.49 128 GLN C C 1
ATOM 2549 O O . GLN C 1 128 ? -23.828 -34.137 -18.028 1.00 71.72 128 GLN C O 1
ATOM 2555 N N . VAL C 1 129 ? -22.004 -32.827 -17.922 1.00 70.96 129 VAL C N 1
ATOM 2556 C CA . VAL C 1 129 ? -21.148 -33.870 -18.476 1.00 69.32 129 VAL C CA 1
ATOM 2557 C C . VAL C 1 129 ? -21.341 -35.171 -17.712 1.00 68.49 129 VAL C C 1
ATOM 2558 O O . VAL C 1 129 ? -21.348 -35.185 -16.476 1.00 69.98 129 VAL C O 1
ATOM 2562 N N . GLY C 1 130 ? -21.507 -36.261 -18.450 1.00 64.78 130 GLY C N 1
ATOM 2563 C CA . GLY C 1 130 ? -21.684 -37.539 -17.804 1.00 64.39 130 GLY C CA 1
ATOM 2564 C C . GLY C 1 130 ? -23.129 -37.955 -17.719 1.00 65.74 130 GLY C C 1
ATOM 2565 O O . GLY C 1 130 ? -23.433 -39.121 -17.480 1.00 66.82 130 GLY C O 1
ATOM 2566 N N . ASP C 1 131 ? -24.037 -37.012 -17.902 1.00 66.79 131 ASP C N 1
ATOM 2567 C CA . ASP C 1 131 ? -25.442 -37.371 -17.850 1.00 68.68 131 ASP C CA 1
ATOM 2568 C C . ASP C 1 131 ? -25.799 -38.310 -18.993 1.00 67.98 131 ASP C C 1
ATOM 2569 O O . ASP C 1 131 ? -25.156 -38.306 -20.041 1.00 68.44 131 ASP C O 1
ATOM 2574 N N . VAL C 1 132 ? -26.827 -39.116 -18.782 1.00 66.53 132 VAL C N 1
ATOM 2575 C CA . VAL C 1 132 ? -27.300 -40.042 -19.801 1.00 65.76 132 VAL C CA 1
ATOM 2576 C C . VAL C 1 132 ? -28.643 -39.521 -20.305 1.00 64.81 132 VAL C C 1
ATOM 2577 O O . VAL C 1 132 ? -29.670 -39.688 -19.647 1.00 65.53 132 VAL C O 1
ATOM 2581 N N . LEU C 1 133 ? -28.630 -38.882 -21.468 1.00 63.65 133 LEU C N 1
ATOM 2582 C CA . LEU C 1 133 ? -29.846 -38.317 -22.042 1.00 66.52 133 LEU C CA 1
ATOM 2583 C C . LEU C 1 133 ? -30.421 -39.125 -23.201 1.00 70.20 133 LEU C C 1
ATOM 2584 O O . LEU C 1 133 ? -29.830 -40.109 -23.646 1.00 73.23 133 LEU C O 1
ATOM 2589 N N . GLU C 1 134 ? -31.587 -38.709 -23.682 1.00 72.41 134 GLU C N 1
ATOM 2590 C CA . GLU C 1 134 ? -32.219 -39.373 -24.813 1.00 73.82 134 GLU C CA 1
ATOM 2591 C C . GLU C 1 134 ? -32.609 -38.323 -25.829 1.00 73.50 134 GLU C C 1
ATOM 2592 O O . GLU C 1 134 ? -32.866 -37.170 -25.485 1.00 71.17 134 GLU C O 1
ATOM 2598 N N . GLY C 1 135 ? -32.634 -38.719 -27.093 1.00 75.33 135 GLY C N 1
ATOM 2599 C CA . GLY C 1 135 ? -32.988 -37.775 -28.132 1.00 77.51 135 GLY C CA 1
ATOM 2600 C C . GLY C 1 135 ? -33.505 -38.389 -29.417 1.00 77.71 135 GLY C C 1
ATOM 2601 O O . GLY C 1 135 ? -33.200 -39.530 -29.744 1.00 76.25 135 GLY C O 1
ATOM 2602 N N . TYR C 1 136 ? -34.310 -37.619 -30.139 1.00 80.18 136 TYR C N 1
ATOM 2603 C CA . TYR C 1 136 ? -34.857 -38.069 -31.406 1.00 82.70 136 TYR C CA 1
ATOM 2604 C C . TYR C 1 136 ? -33.821 -37.781 -32.479 1.00 82.36 136 TYR C C 1
ATOM 2605 O O . TYR C 1 136 ? -32.974 -36.887 -32.342 1.00 82.74 136 TYR C O 1
ATOM 2614 N N . ILE C 1 137 ? -33.903 -38.535 -33.561 1.00 80.17 137 ILE C N 1
ATOM 2615 C CA . ILE C 1 137 ? -32.976 -38.350 -34.646 1.00 77.20 137 ILE C CA 1
ATOM 2616 C C . ILE C 1 137 ? -33.452 -37.247 -35.594 1.00 78.13 137 ILE C C 1
ATOM 2617 O O . ILE C 1 137 ? -34.518 -37.318 -36.216 1.00 76.42 137 ILE C O 1
ATOM 2622 N N . PHE C 1 138 ? -32.650 -36.197 -35.640 1.00 80.03 138 PHE C N 1
ATOM 2623 C CA . PHE C 1 138 ? -32.879 -35.044 -36.492 1.00 81.93 138 PHE C CA 1
ATOM 2624 C C . PHE C 1 138 ? -31.872 -35.372 -37.589 1.00 83.52 138 PHE C C 1
ATOM 2625 O O . PHE C 1 138 ? -31.474 -36.526 -37.732 1.00 85.79 138 PHE C O 1
ATOM 2633 N N . ILE C 1 139 ? -31.439 -34.378 -38.345 1.00 84.40 139 ILE C N 1
ATOM 2634 C CA . ILE C 1 139 ? -30.475 -34.596 -39.419 1.00 86.47 139 ILE C CA 1
ATOM 2635 C C . ILE C 1 139 ? -29.282 -35.541 -39.170 1.00 86.86 139 ILE C C 1
ATOM 2636 O O . ILE C 1 139 ? -28.474 -35.311 -38.270 1.00 88.54 139 ILE C O 1
ATOM 2641 N N . GLN C 1 140 ? -29.180 -36.602 -39.970 1.00 87.46 140 GLN C N 1
ATOM 2642 C CA . GLN C 1 140 ? -28.059 -37.541 -39.864 1.00 87.76 140 GLN C CA 1
ATOM 2643 C C . GLN C 1 140 ? -27.239 -37.501 -41.139 1.00 88.09 140 GLN C C 1
ATOM 2644 O O . GLN C 1 140 ? -27.755 -37.199 -42.213 1.00 87.29 140 GLN C O 1
ATOM 2650 N N . SER C 1 141 ? -25.958 -37.814 -41.021 1.00 89.58 141 SER C N 1
ATOM 2651 C CA . SER C 1 141 ? -25.081 -37.762 -42.174 1.00 92.66 141 SER C CA 1
ATOM 2652 C C . SER C 1 141 ? -23.782 -38.434 -41.816 1.00 95.84 141 SER C C 1
ATOM 2653 O O . SER C 1 141 ? -23.339 -38.333 -40.676 1.00 97.00 141 SER C O 1
ATOM 2656 N N . ALA C 1 142 ? -23.167 -39.097 -42.790 1.00 98.49 142 ALA C N 1
ATOM 2657 C CA . ALA C 1 142 ? -21.882 -39.748 -42.565 1.00 100.32 142 ALA C CA 1
ATOM 2658 C C . ALA C 1 142 ? -21.025 -38.735 -41.818 1.00 101.13 142 ALA C C 1
ATOM 2659 O O . ALA C 1 142 ? -20.925 -37.570 -42.228 1.00 99.76 142 ALA C O 1
ATOM 2661 N N . SER C 1 143 ? -20.424 -39.168 -40.716 1.00 102.38 143 SER C N 1
ATOM 2662 C CA . SER C 1 143 ? -19.617 -38.265 -39.921 1.00 104.13 143 SER C CA 1
ATOM 2663 C C . SER C 1 143 ? -20.617 -37.284 -39.290 1.00 102.71 143 SER C C 1
ATOM 2664 O O . SER C 1 143 ? -20.975 -36.284 -39.912 1.00 103.75 143 SER C O 1
ATOM 2667 N N . HIS C 1 144 ? -21.049 -37.580 -38.056 1.00 99.42 144 HIS C N 1
ATOM 2668 C CA . HIS C 1 144 ? -21.990 -36.750 -37.260 1.00 95.59 144 HIS C CA 1
ATOM 2669 C C . HIS C 1 144 ? -23.533 -36.860 -37.275 1.00 90.29 144 HIS C C 1
ATOM 2670 O O . HIS C 1 144 ? -24.204 -36.279 -38.137 1.00 87.88 144 HIS C O 1
ATOM 2677 N N . ILE C 1 145 ? -24.094 -37.604 -36.319 1.00 86.35 145 ILE C N 1
ATOM 2678 C CA . ILE C 1 145 ? -25.551 -37.725 -36.200 1.00 80.63 145 ILE C CA 1
ATOM 2679 C C . ILE C 1 145 ? -26.088 -36.579 -35.343 1.00 79.44 145 ILE C C 1
ATOM 2680 O O . ILE C 1 145 ? -25.516 -36.278 -34.300 1.00 78.85 145 ILE C O 1
ATOM 2685 N N . GLY C 1 146 ? -27.180 -35.954 -35.784 1.00 79.21 146 GLY C N 1
ATOM 2686 C CA . GLY C 1 146 ? -27.780 -34.857 -35.034 1.00 76.65 146 GLY C CA 1
ATOM 2687 C C . GLY C 1 146 ? -29.044 -35.302 -34.315 1.00 75.00 146 GLY C C 1
ATOM 2688 O O . GLY C 1 146 ? -29.856 -36.032 -34.877 1.00 74.89 146 GLY C O 1
ATOM 2689 N N . LEU C 1 147 ? -29.216 -34.882 -33.066 1.00 73.08 147 LEU C N 1
ATOM 2690 C CA . LEU C 1 147 ? -30.398 -35.271 -32.296 1.00 70.25 147 LEU C CA 1
ATOM 2691 C C . LEU C 1 147 ? -31.152 -34.061 -31.781 1.00 71.37 147 LEU C C 1
ATOM 2692 O O . LEU C 1 147 ? -30.670 -32.921 -31.862 1.00 74.60 147 LEU C O 1
ATOM 2697 N N . LEU C 1 148 ? -32.341 -34.316 -31.250 1.00 68.08 148 LEU C N 1
ATOM 2698 C CA . LEU C 1 148 ? -33.156 -33.260 -30.683 1.00 64.97 148 LEU C CA 1
ATOM 2699 C C . LEU C 1 148 ? -33.722 -33.748 -29.369 1.00 63.24 148 LEU C C 1
ATOM 2700 O O . LEU C 1 148 ? -34.672 -34.531 -29.351 1.00 61.80 148 LEU C O 1
ATOM 2705 N N . ILE C 1 149 ? -33.122 -33.289 -28.272 1.00 61.20 149 ILE C N 1
ATOM 2706 C CA . ILE C 1 149 ? -33.548 -33.692 -26.935 1.00 59.34 149 ILE C CA 1
ATOM 2707 C C . ILE C 1 149 ? -34.898 -33.065 -26.593 1.00 57.96 149 ILE C C 1
ATOM 2708 O O . ILE C 1 149 ? -35.075 -31.859 -26.735 1.00 59.56 149 ILE C O 1
ATOM 2713 N N . HIS C 1 150 ? -35.843 -33.892 -26.147 1.00 54.28 150 HIS C N 1
ATOM 2714 C CA . HIS C 1 150 ? -37.187 -33.432 -25.821 1.00 52.73 150 HIS C CA 1
ATOM 2715 C C . HIS C 1 150 ? -37.756 -32.645 -27.018 1.00 55.61 150 HIS C C 1
ATOM 2716 O O . HIS C 1 150 ? -38.577 -31.740 -26.863 1.00 55.36 150 HIS C O 1
ATOM 2723 N N . ASP C 1 151 ? -37.298 -32.983 -28.215 1.00 56.68 151 ASP C N 1
ATOM 2724 C CA . ASP C 1 151 ? -37.777 -32.325 -29.418 1.00 57.20 151 ASP C CA 1
ATOM 2725 C C . ASP C 1 151 ? -37.573 -30.811 -29.425 1.00 56.84 151 ASP C C 1
ATOM 2726 O O . ASP C 1 151 ? -38.361 -30.070 -30.028 1.00 53.63 151 ASP C O 1
ATOM 2731 N N . ALA C 1 152 ? -36.507 -30.351 -28.769 1.00 58.17 152 ALA C N 1
ATOM 2732 C CA . ALA C 1 152 ? -36.220 -28.919 -28.731 1.00 57.24 152 ALA C CA 1
ATOM 2733 C C . ALA C 1 152 ? -34.772 -28.511 -28.471 1.00 56.12 152 ALA C C 1
ATOM 2734 O O . ALA C 1 152 ? -34.430 -27.351 -28.641 1.00 57.99 152 ALA C O 1
ATOM 2736 N N . PHE C 1 153 ? -33.919 -29.437 -28.059 1.00 56.31 153 PHE C N 1
ATOM 2737 C CA . PHE C 1 153 ? -32.527 -29.083 -27.790 1.00 55.88 153 PHE C CA 1
ATOM 2738 C C . PHE C 1 153 ? -31.551 -29.863 -28.681 1.00 58.66 153 PHE C C 1
ATOM 2739 O O . PHE C 1 153 ? -31.653 -31.083 -28.814 1.00 59.94 153 PHE C O 1
ATOM 2747 N N . ASN C 1 154 ? -30.612 -29.146 -29.295 1.00 59.42 154 ASN C N 1
ATOM 2748 C CA . ASN C 1 154 ? -29.644 -29.755 -30.189 1.00 61.89 154 ASN C CA 1
ATOM 2749 C C . ASN C 1 154 ? -28.586 -30.598 -29.529 1.00 63.81 154 ASN C C 1
ATOM 2750 O O . ASN C 1 154 ? -27.824 -30.116 -28.701 1.00 65.55 154 ASN C O 1
ATOM 2755 N N . ALA C 1 155 ? -28.528 -31.859 -29.926 1.00 65.71 155 ALA C N 1
ATOM 2756 C CA . ALA C 1 155 ? -27.529 -32.783 -29.424 1.00 66.73 155 ALA C CA 1
ATOM 2757 C C . ALA C 1 155 ? -26.917 -33.378 -30.688 1.00 69.04 155 ALA C C 1
ATOM 2758 O O . ALA C 1 155 ? -27.570 -33.451 -31.734 1.00 68.31 155 ALA C O 1
ATOM 2760 N N . SER C 1 156 ? -25.658 -33.778 -30.596 1.00 72.55 156 SER C N 1
ATOM 2761 C CA . SER C 1 156 ? -24.953 -34.324 -31.746 1.00 75.56 156 SER C CA 1
ATOM 2762 C C . SER C 1 156 ? -23.817 -35.240 -31.317 1.00 77.35 156 SER C C 1
ATOM 2763 O O . SER C 1 156 ? -23.112 -34.957 -30.352 1.00 79.96 156 SER C O 1
ATOM 2766 N N . ILE C 1 157 ? -23.636 -36.343 -32.023 1.00 77.63 157 ILE C N 1
ATOM 2767 C CA . ILE C 1 157 ? -22.540 -37.212 -31.675 1.00 80.18 157 ILE C CA 1
ATOM 2768 C C . ILE C 1 157 ? -21.623 -37.254 -32.904 1.00 84.31 157 ILE C C 1
ATOM 2769 O O . ILE C 1 157 ? -22.089 -37.424 -34.025 1.00 84.87 157 ILE C O 1
ATOM 2774 N N . LYS C 1 158 ? -20.327 -37.042 -32.694 1.00 88.54 158 LYS C N 1
ATOM 2775 C CA . LYS C 1 158 ? -19.350 -37.054 -33.783 1.00 92.82 158 LYS C CA 1
ATOM 2776 C C . LYS C 1 158 ? -19.126 -38.471 -34.298 1.00 95.32 158 LYS C C 1
ATOM 2777 O O . LYS C 1 158 ? -19.414 -39.447 -33.603 1.00 94.25 158 LYS C O 1
ATOM 2783 N N . LYS C 1 159 ? -18.586 -38.572 -35.511 1.00 99.11 159 LYS C N 1
ATOM 2784 C CA . LYS C 1 159 ? -18.295 -39.860 -36.137 1.00 103.64 159 LYS C CA 1
ATOM 2785 C C . LYS C 1 159 ? -17.510 -40.770 -35.186 1.00 106.31 159 LYS C C 1
ATOM 2786 O O . LYS C 1 159 ? -17.780 -41.974 -35.084 1.00 105.13 159 LYS C O 1
ATOM 2792 N N . ASN C 1 160 ? -16.542 -40.174 -34.489 1.00 110.02 160 ASN C N 1
ATOM 2793 C CA . ASN C 1 160 ? -15.684 -40.882 -33.536 1.00 112.43 160 ASN C CA 1
ATOM 2794 C C . ASN C 1 160 ? -16.489 -41.634 -32.498 1.00 111.83 160 ASN C C 1
ATOM 2795 O O . ASN C 1 160 ? -16.166 -42.767 -32.144 1.00 113.17 160 ASN C O 1
ATOM 2800 N N . ASN C 1 161 ? -17.537 -40.985 -32.011 1.00 109.54 161 ASN C N 1
ATOM 2801 C CA . ASN C 1 161 ? -18.369 -41.549 -30.968 1.00 107.08 161 ASN C CA 1
ATOM 2802 C C . ASN C 1 161 ? -19.507 -42.473 -31.396 1.00 106.10 161 ASN C C 1
ATOM 2803 O O . ASN C 1 161 ? -20.372 -42.813 -30.582 1.00 105.69 161 ASN C O 1
ATOM 2808 N N . ILE C 1 162 ? -19.485 -42.895 -32.661 1.00 104.15 162 ILE C N 1
ATOM 2809 C CA . ILE C 1 162 ? -20.493 -43.809 -33.200 1.00 102.03 162 ILE C CA 1
ATOM 2810 C C . ILE C 1 162 ? -19.942 -45.234 -33.149 1.00 105.00 162 ILE C C 1
ATOM 2811 O O . ILE C 1 162 ? -18.799 -45.476 -33.514 1.00 105.68 162 ILE C O 1
ATOM 2816 N N . PRO C 1 163 ? -20.764 -46.198 -32.718 1.00 108.49 163 PRO C N 1
ATOM 2817 C CA . PRO C 1 163 ? -20.442 -47.621 -32.576 1.00 112.18 163 PRO C CA 1
ATOM 2818 C C . PRO C 1 163 ? -19.327 -48.262 -33.410 1.00 115.16 163 PRO C C 1
ATOM 2819 O O . PRO C 1 163 ? -18.705 -49.221 -32.951 1.00 116.50 163 PRO C O 1
ATOM 2823 N N . VAL C 1 164 ? -19.084 -47.758 -34.618 1.00 116.20 164 VAL C N 1
ATOM 2824 C CA . VAL C 1 164 ? -18.032 -48.290 -35.497 1.00 117.93 164 VAL C CA 1
ATOM 2825 C C . VAL C 1 164 ? -18.410 -49.575 -36.243 1.00 120.23 164 VAL C C 1
ATOM 2826 O O . VAL C 1 164 ? -17.663 -50.029 -37.113 1.00 120.30 164 VAL C O 1
ATOM 2830 N N . ASP C 1 165 ? -19.552 -50.168 -35.896 1.00 122.74 165 ASP C N 1
ATOM 2831 C CA . ASP C 1 165 ? -20.032 -51.365 -36.587 1.00 124.54 165 ASP C CA 1
ATOM 2832 C C . ASP C 1 165 ? -21.372 -50.927 -37.179 1.00 123.73 165 ASP C C 1
ATOM 2833 O O . ASP C 1 165 ? -22.156 -51.724 -37.702 1.00 123.30 165 ASP C O 1
ATOM 2838 N N . TRP C 1 166 ? -21.601 -49.622 -37.076 1.00 123.35 166 TRP C N 1
ATOM 2839 C CA . TRP C 1 166 ? -22.779 -48.960 -37.607 1.00 124.60 166 TRP C CA 1
ATOM 2840 C C . TRP C 1 166 ? -22.369 -48.545 -39.007 1.00 127.47 166 TRP C C 1
ATOM 2841 O O . TRP C 1 166 ? -21.314 -47.938 -39.188 1.00 128.23 166 TRP C O 1
ATOM 2852 N N . THR C 1 167 ? -23.193 -48.864 -39.996 1.00 130.07 167 THR C N 1
ATOM 2853 C CA . THR C 1 167 ? -22.847 -48.536 -41.369 1.00 132.84 167 THR C CA 1
ATOM 2854 C C . THR C 1 167 ? -23.723 -47.443 -41.945 1.00 135.46 167 THR C C 1
ATOM 2855 O O . THR C 1 167 ? -24.936 -47.447 -41.750 1.00 136.77 167 THR C O 1
ATOM 2859 N N . PHE C 1 168 ? -23.108 -46.514 -42.668 1.00 138.24 168 PHE C N 1
ATOM 2860 C CA . PHE C 1 168 ? -23.850 -45.419 -43.273 1.00 141.82 168 PHE C CA 1
ATOM 2861 C C . PHE C 1 168 ? -24.056 -45.619 -44.777 1.00 144.11 168 PHE C C 1
ATOM 2862 O O . PHE C 1 168 ? -23.104 -45.559 -45.554 1.00 144.98 168 PHE C O 1
ATOM 2870 N N . VAL C 1 169 ? -25.302 -45.843 -45.183 1.00 146.21 169 VAL C N 1
ATOM 2871 C CA . VAL C 1 169 ? -25.632 -46.050 -46.591 1.00 148.02 169 VAL C CA 1
ATOM 2872 C C . VAL C 1 169 ? -26.331 -44.832 -47.215 1.00 149.95 169 VAL C C 1
ATOM 2873 O O . VAL C 1 169 ? -27.230 -44.248 -46.602 1.00 150.06 169 VAL C O 1
ATOM 2877 N N . HIS C 1 170 ? -25.903 -44.455 -48.426 1.00 151.87 170 HIS C N 1
ATOM 2878 C CA . HIS C 1 170 ? -26.475 -43.314 -49.165 1.00 152.82 170 HIS C CA 1
ATOM 2879 C C . HIS C 1 170 ? -27.631 -43.762 -50.054 1.00 154.13 170 HIS C C 1
ATOM 2880 O O . HIS C 1 170 ? -27.884 -44.958 -50.203 1.00 154.70 170 HIS C O 1
ATOM 2887 N N . ASN C 1 171 ? -28.324 -42.796 -50.655 1.00 155.52 171 ASN C N 1
ATOM 2888 C CA . ASN C 1 171 ? -29.449 -43.100 -51.536 1.00 156.53 171 ASN C CA 1
ATOM 2889 C C . ASN C 1 171 ? -28.941 -43.256 -52.974 1.00 157.15 171 ASN C C 1
ATOM 2890 O O . ASN C 1 171 ? -28.837 -42.273 -53.717 1.00 157.07 171 ASN C O 1
ATOM 2895 N N . ASP C 1 172 ? -28.623 -44.496 -53.354 1.00 157.11 172 ASP C N 1
ATOM 2896 C CA . ASP C 1 172 ? -28.105 -44.798 -54.689 1.00 156.49 172 ASP C CA 1
ATOM 2897 C C . ASP C 1 172 ? -26.894 -43.904 -54.972 1.00 157.02 172 ASP C C 1
ATOM 2898 O O . ASP C 1 172 ? -26.415 -43.815 -56.103 1.00 156.83 172 ASP C O 1
ATOM 2903 N N . GLY C 1 173 ? -26.400 -43.254 -53.922 1.00 157.61 210 GLY C N 1
ATOM 2904 C CA . GLY C 1 173 ? -25.263 -42.363 -54.052 1.00 157.93 210 GLY C CA 1
ATOM 2905 C C . GLY C 1 173 ? -25.591 -40.985 -53.508 1.00 157.82 210 GLY C C 1
ATOM 2906 O O . GLY C 1 173 ? -26.749 -40.687 -53.209 1.00 157.64 210 GLY C O 1
ATOM 2907 N N . SER C 1 176 ? -28.117 -38.527 -51.294 1.00 145.05 213 SER C N 1
ATOM 2908 C CA . SER C 1 176 ? -29.076 -37.489 -50.930 1.00 146.16 213 SER C CA 1
ATOM 2909 C C . SER C 1 176 ? -29.835 -37.913 -49.660 1.00 147.33 213 SER C C 1
ATOM 2910 O O . SER C 1 176 ? -30.045 -37.104 -48.749 1.00 147.37 213 SER C O 1
ATOM 2913 N N . LEU C 1 177 ? -30.234 -39.184 -49.601 1.00 147.52 214 LEU C N 1
ATOM 2914 C CA . LEU C 1 177 ? -30.958 -39.725 -48.446 1.00 146.51 214 LEU C CA 1
ATOM 2915 C C . LEU C 1 177 ? -30.106 -40.680 -47.594 1.00 146.68 214 LEU C C 1
ATOM 2916 O O . LEU C 1 177 ? -30.489 -41.837 -47.407 1.00 147.44 214 LEU C O 1
ATOM 2921 N N . GLY C 1 178 ? -28.967 -40.208 -47.078 1.00 145.73 215 GLY C N 1
ATOM 2922 C CA . GLY C 1 178 ? -28.113 -41.062 -46.252 1.00 143.82 215 GLY C CA 1
ATOM 2923 C C . GLY C 1 178 ? -28.772 -41.335 -44.912 1.00 142.69 215 GLY C C 1
ATOM 2924 O O . GLY C 1 178 ? -29.326 -40.402 -44.332 1.00 142.14 215 GLY C O 1
ATOM 2925 N N . HIS C 1 179 ? -28.709 -42.570 -44.395 1.00 141.89 216 HIS C N 1
ATOM 2926 C CA . HIS C 1 179 ? -29.399 -42.862 -43.131 1.00 141.78 216 HIS C CA 1
ATOM 2927 C C . HIS C 1 179 ? -28.900 -43.817 -42.006 1.00 140.45 216 HIS C C 1
ATOM 2928 O O . HIS C 1 179 ? -29.718 -44.392 -41.292 1.00 141.11 216 HIS C O 1
ATOM 2935 N N . TRP C 1 180 ? -27.593 -43.996 -41.849 1.00 137.88 217 TRP C N 1
ATOM 2936 C CA . TRP C 1 180 ? -26.984 -44.815 -40.768 1.00 135.20 217 TRP C CA 1
ATOM 2937 C C . TRP C 1 180 ? -27.606 -46.042 -40.095 1.00 135.08 217 TRP C C 1
ATOM 2938 O O . TRP C 1 180 ? -28.070 -45.952 -38.963 1.00 135.76 217 TRP C O 1
ATOM 2949 N N . VAL C 1 181 ? -27.492 -47.205 -40.721 1.00 135.69 218 VAL C N 1
ATOM 2950 C CA . VAL C 1 181 ? -28.046 -48.432 -40.151 1.00 136.61 218 VAL C CA 1
ATOM 2951 C C . VAL C 1 181 ? -26.951 -49.159 -39.320 1.00 136.41 218 VAL C C 1
ATOM 2952 O O . VAL C 1 181 ? -25.778 -49.159 -39.702 1.00 135.51 218 VAL C O 1
ATOM 2956 N N . ASP C 1 182 ? -27.320 -49.781 -38.196 1.00 136.91 219 ASP C N 1
ATOM 2957 C CA . ASP C 1 182 ? -26.331 -50.474 -37.352 1.00 138.63 219 ASP C CA 1
ATOM 2958 C C . ASP C 1 182 ? -25.813 -51.790 -37.929 1.00 141.10 219 ASP C C 1
ATOM 2959 O O . ASP C 1 182 ? -26.158 -52.171 -39.046 1.00 142.10 219 ASP C O 1
ATOM 2964 N N . SER C 1 183 ? -24.971 -52.470 -37.153 1.00 143.36 220 SER C N 1
ATOM 2965 C CA . SER C 1 183 ? -24.374 -53.748 -37.545 1.00 145.96 220 SER C CA 1
ATOM 2966 C C . SER C 1 183 ? -25.362 -54.738 -38.162 1.00 148.15 220 SER C C 1
ATOM 2967 O O . SER C 1 183 ? -25.273 -55.061 -39.351 1.00 147.90 220 SER C O 1
ATOM 2970 N N . ASN C 1 184 ? -26.287 -55.227 -37.335 1.00 150.41 221 ASN C N 1
ATOM 2971 C CA . ASN C 1 184 ? -27.312 -56.179 -37.765 1.00 151.25 221 ASN C CA 1
ATOM 2972 C C . ASN C 1 184 ? -28.106 -55.591 -38.927 1.00 152.07 221 ASN C C 1
ATOM 2973 O O . ASN C 1 184 ? -28.423 -56.289 -39.893 1.00 152.85 221 ASN C O 1
ATOM 2978 N N . GLY C 1 185 ? -28.435 -54.307 -38.824 1.00 152.02 222 GLY C N 1
ATOM 2979 C CA . GLY C 1 185 ? -29.141 -53.659 -39.908 1.00 151.78 222 GLY C CA 1
ATOM 2980 C C . GLY C 1 185 ? -30.571 -53.209 -39.688 1.00 151.87 222 GLY C C 1
ATOM 2981 O O . GLY C 1 185 ? -31.511 -53.822 -40.192 1.00 153.05 222 GLY C O 1
ATOM 2982 N N . GLU C 1 186 ? -30.741 -52.127 -38.941 1.00 150.59 223 GLU C N 1
ATOM 2983 C CA . GLU C 1 186 ? -32.057 -51.550 -38.725 1.00 148.90 223 GLU C CA 1
ATOM 2984 C C . GLU C 1 186 ? -31.795 -50.053 -38.775 1.00 147.20 223 GLU C C 1
ATOM 2985 O O . GLU C 1 186 ? -30.950 -49.539 -38.043 1.00 146.82 223 GLU C O 1
ATOM 2991 N N . PRO C 1 187 ? -32.503 -49.341 -39.665 1.00 145.11 224 PRO C N 1
ATOM 2992 C CA . PRO C 1 187 ? -32.335 -47.893 -39.821 1.00 142.16 224 PRO C CA 1
ATOM 2993 C C . PRO C 1 187 ? -32.450 -47.197 -38.463 1.00 138.12 224 PRO C C 1
ATOM 2994 O O . PRO C 1 187 ? -33.536 -47.151 -37.881 1.00 139.76 224 PRO C O 1
ATOM 2998 N N . ILE C 1 188 ? -31.344 -46.643 -37.972 1.00 131.25 225 ILE C N 1
ATOM 2999 C CA . ILE C 1 188 ? -31.334 -45.952 -36.684 1.00 123.97 225 ILE C CA 1
ATOM 3000 C C . ILE C 1 188 ? -32.732 -45.662 -36.113 1.00 119.67 225 ILE C C 1
ATOM 3001 O O . ILE C 1 188 ? -33.472 -44.797 -36.595 1.00 117.98 225 ILE C O 1
ATOM 3006 N N . ASP C 1 189 ? -33.066 -46.434 -35.086 1.00 115.08 226 ASP C N 1
ATOM 3007 C CA . ASP C 1 189 ? -34.334 -46.389 -34.358 1.00 111.72 226 ASP C CA 1
ATOM 3008 C C . ASP C 1 189 ? -35.300 -45.198 -34.486 1.00 109.05 226 ASP C C 1
ATOM 3009 O O . ASP C 1 189 ? -36.393 -45.318 -35.057 1.00 109.46 226 ASP C O 1
ATOM 3014 N N . GLY C 1 190 ? -34.903 -44.062 -33.927 1.00 104.23 227 GLY C N 1
ATOM 3015 C CA . GLY C 1 190 ? -35.743 -42.881 -33.950 1.00 96.10 227 GLY C CA 1
ATOM 3016 C C . GLY C 1 190 ? -35.432 -42.099 -32.695 1.00 91.60 227 GLY C C 1
ATOM 3017 O O . GLY C 1 190 ? -35.380 -40.875 -32.727 1.00 91.89 227 GLY C O 1
ATOM 3018 N N . LYS C 1 191 ? -35.226 -42.812 -31.588 1.00 87.42 228 LYS C N 1
ATOM 3019 C CA . LYS C 1 191 ? -34.879 -42.185 -30.315 1.00 85.49 228 LYS C CA 1
ATOM 3020 C C . LYS C 1 191 ? -33.614 -42.858 -29.786 1.00 83.84 228 LYS C C 1
ATOM 3021 O O . LYS C 1 191 ? -33.592 -44.064 -29.570 1.00 83.97 228 LYS C O 1
ATOM 3027 N N . LEU C 1 192 ? -32.568 -42.063 -29.577 1.00 82.32 229 LEU C N 1
ATOM 3028 C CA . LEU C 1 192 ? -31.272 -42.554 -29.118 1.00 80.53 229 LEU C CA 1
ATOM 3029 C C . LEU C 1 192 ? -30.880 -42.258 -27.684 1.00 81.01 229 LEU C C 1
ATOM 3030 O O . LEU C 1 192 ? -31.119 -41.172 -27.161 1.00 83.32 229 LEU C O 1
ATOM 3035 N N . ARG C 1 193 ? -30.238 -43.236 -27.064 1.00 80.36 230 ARG C N 1
ATOM 3036 C CA . ARG C 1 193 ? -29.752 -43.119 -25.692 1.00 78.78 230 ARG C CA 1
ATOM 3037 C C . ARG C 1 193 ? -28.281 -42.748 -25.840 1.00 76.61 230 ARG C C 1
ATOM 3038 O O . ARG C 1 193 ? -27.596 -43.299 -26.693 1.00 80.68 230 ARG C O 1
ATOM 3046 N N . PHE C 1 194 ? -27.786 -41.813 -25.046 1.00 71.95 231 PHE C N 1
ATOM 3047 C CA . PHE C 1 194 ? -26.375 -41.447 -25.152 1.00 69.77 231 PHE C CA 1
ATOM 3048 C C . PHE C 1 194 ? -25.925 -40.703 -23.915 1.00 71.58 231 PHE C C 1
ATOM 3049 O O . PHE C 1 194 ? -26.751 -40.159 -23.191 1.00 75.42 231 PHE C O 1
ATOM 3057 N N . THR C 1 195 ? -24.626 -40.677 -23.652 1.00 70.82 232 THR C N 1
ATOM 3058 C CA . THR C 1 195 ? -24.155 -39.971 -22.468 1.00 71.02 232 THR C CA 1
ATOM 3059 C C . THR C 1 195 ? -23.519 -38.642 -22.882 1.00 69.19 232 THR C C 1
ATOM 3060 O O . THR C 1 195 ? -22.845 -38.568 -23.906 1.00 68.86 232 THR C O 1
ATOM 3064 N N . VAL C 1 196 ? -23.761 -37.590 -22.103 1.00 68.30 233 VAL C N 1
ATOM 3065 C CA . VAL C 1 196 ? -23.232 -36.265 -22.423 1.00 70.07 233 VAL C CA 1
ATOM 3066 C C . VAL C 1 196 ? -21.731 -36.185 -22.241 1.00 73.67 233 VAL C C 1
ATOM 3067 O O . VAL C 1 196 ? -21.199 -36.598 -21.219 1.00 78.26 233 VAL C O 1
ATOM 3071 N N . ARG C 1 197 ? -21.049 -35.624 -23.226 1.00 75.27 234 ARG C N 1
ATOM 3072 C CA . ARG C 1 197 ? -19.601 -35.532 -23.173 1.00 78.29 234 ARG C CA 1
ATOM 3073 C C . ARG C 1 197 ? -19.180 -34.080 -23.058 1.00 77.74 234 ARG C C 1
ATOM 3074 O O . ARG C 1 197 ? -18.052 -33.776 -22.683 1.00 78.20 234 ARG C O 1
ATOM 3082 N N . ASN C 1 198 ? -20.094 -33.176 -23.377 1.00 77.30 235 ASN C N 1
ATOM 3083 C CA . ASN C 1 198 ? -19.773 -31.759 -23.327 1.00 78.30 235 ASN C CA 1
ATOM 3084 C C . ASN C 1 198 ? -20.970 -30.886 -23.713 1.00 78.01 235 ASN C C 1
ATOM 3085 O O . ASN C 1 198 ? -21.572 -31.075 -24.769 1.00 77.53 235 ASN C O 1
ATOM 3090 N N . VAL C 1 199 ? -21.314 -29.932 -22.856 1.00 77.20 236 VAL C N 1
ATOM 3091 C CA . VAL C 1 199 ? -22.422 -29.037 -23.138 1.00 77.86 236 VAL C CA 1
ATOM 3092 C C . VAL C 1 199 ? -21.847 -27.710 -23.630 1.00 83.66 236 VAL C C 1
ATOM 3093 O O . VAL C 1 199 ? -21.255 -26.951 -22.862 1.00 85.07 236 VAL C O 1
ATOM 3097 N N . HIS C 1 200 ? -22.031 -27.437 -24.916 1.00 88.96 237 HIS C N 1
ATOM 3098 C CA . HIS C 1 200 ? -21.503 -26.232 -25.526 1.00 95.81 237 HIS C CA 1
ATOM 3099 C C . HIS C 1 200 ? -22.354 -24.975 -25.406 1.00 98.60 237 HIS C C 1
ATOM 3100 O O . HIS C 1 200 ? -23.217 -24.715 -26.240 1.00 96.95 237 HIS C O 1
ATOM 3107 N N . THR C 1 201 ? -22.095 -24.194 -24.364 1.00 103.58 238 THR C N 1
ATOM 3108 C CA . THR C 1 201 ? -22.795 -22.931 -24.162 1.00 108.22 238 THR C CA 1
ATOM 3109 C C . THR C 1 201 ? -22.072 -21.951 -25.071 1.00 111.10 238 THR C C 1
ATOM 3110 O O . THR C 1 201 ? -20.841 -21.890 -25.049 1.00 112.53 238 THR C O 1
ATOM 3114 N N . THR C 1 202 ? -22.807 -21.186 -25.871 1.00 113.35 239 THR C N 1
ATOM 3115 C CA . THR C 1 202 ? -22.143 -20.242 -26.761 1.00 115.81 239 THR C CA 1
ATOM 3116 C C . THR C 1 202 ? -23.048 -19.374 -27.620 1.00 116.56 239 THR C C 1
ATOM 3117 O O . THR C 1 202 ? -23.470 -19.783 -28.704 1.00 115.46 239 THR C O 1
ATOM 3121 N N . GLY C 1 203 ? -23.321 -18.166 -27.131 1.00 118.60 240 GLY C N 1
ATOM 3122 C CA . GLY C 1 203 ? -24.159 -17.218 -27.856 1.00 120.96 240 GLY C CA 1
ATOM 3123 C C . GLY C 1 203 ? -25.596 -17.631 -28.151 1.00 121.53 240 GLY C C 1
ATOM 3124 O O . GLY C 1 203 ? -26.538 -17.133 -27.522 1.00 120.22 240 GLY C O 1
ATOM 3125 N N . ARG C 1 204 ? -25.759 -18.527 -29.127 1.00 122.12 241 ARG C N 1
ATOM 3126 C CA . ARG C 1 204 ? -27.072 -19.029 -29.534 1.00 121.31 241 ARG C CA 1
ATOM 3127 C C . ARG C 1 204 ? -27.385 -20.371 -28.874 1.00 118.29 241 ARG C C 1
ATOM 3128 O O . ARG C 1 204 ? -26.716 -20.774 -27.920 1.00 119.50 241 ARG C O 1
ATOM 3136 N N . VAL C 1 205 ? -28.402 -21.055 -29.394 1.00 111.97 242 VAL C N 1
ATOM 3137 C CA . VAL C 1 205 ? -28.842 -22.343 -28.865 1.00 104.66 242 VAL C CA 1
ATOM 3138 C C . VAL C 1 205 ? -27.734 -23.186 -28.252 1.00 99.35 242 VAL C C 1
ATOM 3139 O O . VAL C 1 205 ? -26.674 -23.361 -28.848 1.00 98.06 242 VAL C O 1
ATOM 3143 N N . VAL C 1 206 ? -27.984 -23.704 -27.054 1.00 94.06 243 VAL C N 1
ATOM 3144 C CA . VAL C 1 206 ? -27.008 -24.553 -26.392 1.00 88.43 243 VAL C CA 1
ATOM 3145 C C . VAL C 1 206 ? -26.965 -25.841 -27.201 1.00 85.88 243 VAL C C 1
ATOM 3146 O O . VAL C 1 206 ? -27.980 -26.275 -27.741 1.00 86.46 243 VAL C O 1
ATOM 3150 N N . SER C 1 207 ? -25.790 -26.440 -27.320 1.00 81.61 244 SER C N 1
ATOM 3151 C CA . SER C 1 207 ? -25.692 -27.670 -28.071 1.00 76.85 244 SER C CA 1
ATOM 3152 C C . SER C 1 207 ? -24.952 -28.700 -27.255 1.00 74.20 244 SER C C 1
ATOM 3153 O O . SER C 1 207 ? -23.869 -28.445 -26.753 1.00 76.56 244 SER C O 1
ATOM 3156 N N . VAL C 1 208 ? -25.557 -29.869 -27.132 1.00 71.22 245 VAL C N 1
ATOM 3157 C CA . VAL C 1 208 ? -25.003 -30.965 -26.366 1.00 69.66 245 VAL C CA 1
ATOM 3158 C C . VAL C 1 208 ? -24.190 -31.903 -27.224 1.00 70.29 245 VAL C C 1
ATOM 3159 O O . VAL C 1 208 ? -24.700 -32.442 -28.197 1.00 72.38 245 VAL C O 1
ATOM 3163 N N . ASP C 1 209 ? -22.930 -32.104 -26.845 1.00 70.27 246 ASP C N 1
ATOM 3164 C CA . ASP C 1 209 ? -22.024 -33.001 -27.556 1.00 69.91 246 ASP C CA 1
ATOM 3165 C C . ASP C 1 209 ? -22.059 -34.368 -26.860 1.00 68.53 246 ASP C C 1
ATOM 3166 O O . ASP C 1 209 ? -21.558 -34.512 -25.745 1.00 69.31 246 ASP C O 1
ATOM 3171 N N . GLY C 1 210 ? -22.645 -35.369 -27.511 1.00 66.83 247 GLY C N 1
ATOM 3172 C CA . GLY C 1 210 ? -22.742 -36.684 -26.891 1.00 69.77 247 GLY C CA 1
ATOM 3173 C C . GLY C 1 210 ? -21.946 -37.833 -27.495 1.00 70.64 247 GLY C C 1
ATOM 3174 O O . GLY C 1 210 ? -21.263 -37.669 -28.508 1.00 68.76 247 GLY C O 1
ATOM 3175 N N . THR C 1 211 ? -22.049 -39.007 -26.871 1.00 71.91 248 THR C N 1
ATOM 3176 C CA . THR C 1 211 ? -21.334 -40.191 -27.337 1.00 75.13 248 THR C CA 1
ATOM 3177 C C . THR C 1 211 ? -22.081 -41.509 -27.125 1.00 73.76 248 THR C C 1
ATOM 3178 O O . THR C 1 211 ? -22.579 -41.786 -26.033 1.00 71.93 248 THR C O 1
ATOM 3182 N N . LEU C 1 212 ? -22.135 -42.319 -28.181 1.00 73.79 249 LEU C N 1
ATOM 3183 C CA . LEU C 1 212 ? -22.807 -43.615 -28.143 1.00 75.82 249 LEU C CA 1
ATOM 3184 C C . LEU C 1 212 ? -21.818 -44.722 -27.803 1.00 76.31 249 LEU C C 1
ATOM 3185 O O . LEU C 1 212 ? -22.155 -45.901 -27.821 1.00 75.56 249 LEU C O 1
ATOM 3190 N N . ILE C 1 213 ? -20.597 -44.315 -27.482 1.00 78.68 250 ILE C N 1
ATOM 3191 C CA . ILE C 1 213 ? -19.504 -45.217 -27.129 1.00 79.09 250 ILE C CA 1
ATOM 3192 C C . ILE C 1 213 ? -19.612 -45.858 -25.731 1.00 79.58 250 ILE C C 1
ATOM 3193 O O . ILE C 1 213 ? -19.410 -45.142 -24.722 1.00 78.94 250 ILE C O 1
ATOM 3198 N N . ASN D 2 17 ? -29.839 -2.447 -18.482 1.00 156.76 17 ASN D N 1
ATOM 3199 C CA . ASN D 2 17 ? -29.081 -1.164 -18.365 1.00 157.77 17 ASN D CA 1
ATOM 3200 C C . ASN D 2 17 ? -27.951 -1.345 -17.354 1.00 157.18 17 ASN D C 1
ATOM 3201 O O . ASN D 2 17 ? -27.053 -0.503 -17.239 1.00 157.73 17 ASN D O 1
ATOM 3206 N N . THR D 2 18 ? -28.007 -2.454 -16.623 1.00 155.31 18 THR D N 1
ATOM 3207 C CA . THR D 2 18 ? -27.017 -2.765 -15.599 1.00 152.74 18 THR D CA 1
ATOM 3208 C C . THR D 2 18 ? -27.020 -4.280 -15.433 1.00 150.11 18 THR D C 1
ATOM 3209 O O . THR D 2 18 ? -27.966 -4.946 -15.862 1.00 150.65 18 THR D O 1
ATOM 3213 N N . PRO D 2 19 ? -25.956 -4.854 -14.837 1.00 146.49 19 PRO D N 1
ATOM 3214 C CA . PRO D 2 19 ? -26.025 -6.309 -14.689 1.00 141.53 19 PRO D CA 1
ATOM 3215 C C . PRO D 2 19 ? -26.949 -6.543 -13.503 1.00 136.02 19 PRO D C 1
ATOM 3216 O O . PRO D 2 19 ? -27.056 -5.694 -12.619 1.00 136.46 19 PRO D O 1
ATOM 3220 N N . VAL D 2 20 ? -27.635 -7.672 -13.483 1.00 129.10 20 VAL D N 1
ATOM 3221 C CA . VAL D 2 20 ? -28.535 -7.936 -12.383 1.00 122.54 20 VAL D CA 1
ATOM 3222 C C . VAL D 2 20 ? -27.894 -8.954 -11.448 1.00 116.72 20 VAL D C 1
ATOM 3223 O O . VAL D 2 20 ? -27.197 -9.861 -11.892 1.00 115.04 20 VAL D O 1
ATOM 3227 N N . VAL D 2 21 ? -28.095 -8.779 -10.148 1.00 110.61 21 VAL D N 1
ATOM 3228 C CA . VAL D 2 21 ? -27.531 -9.703 -9.174 1.00 104.44 21 VAL D CA 1
ATOM 3229 C C . VAL D 2 21 ? -28.538 -10.784 -8.819 1.00 99.26 21 VAL D C 1
ATOM 3230 O O . VAL D 2 21 ? -29.709 -10.502 -8.553 1.00 99.12 21 VAL D O 1
ATOM 3234 N N . ILE D 2 22 ? -28.069 -12.025 -8.816 1.00 93.27 22 ILE D N 1
ATOM 3235 C CA . ILE D 2 22 ? -28.926 -13.161 -8.523 1.00 88.21 22 ILE D CA 1
ATOM 3236 C C . ILE D 2 22 ? -28.488 -13.938 -7.289 1.00 85.88 22 ILE D C 1
ATOM 3237 O O . ILE D 2 22 ? -27.325 -14.313 -7.156 1.00 87.88 22 ILE D O 1
ATOM 3242 N N . HIS D 2 23 ? -29.428 -14.181 -6.384 1.00 81.06 23 HIS D N 1
ATOM 3243 C CA . HIS D 2 23 ? -29.133 -14.930 -5.174 1.00 75.38 23 HIS D CA 1
ATOM 3244 C C . HIS D 2 23 ? -30.099 -16.073 -4.951 1.00 70.45 23 HIS D C 1
ATOM 3245 O O . HIS D 2 23 ? -31.311 -15.869 -4.872 1.00 69.50 23 HIS D O 1
ATOM 3252 N N . ALA D 2 24 ? -29.544 -17.273 -4.842 1.00 63.48 24 ALA D N 1
ATOM 3253 C CA . ALA D 2 24 ? -30.323 -18.466 -4.592 1.00 58.59 24 ALA D CA 1
ATOM 3254 C C . ALA D 2 24 ? -30.907 -18.357 -3.186 1.00 57.02 24 ALA D C 1
ATOM 3255 O O . ALA D 2 24 ? -30.218 -17.947 -2.265 1.00 57.07 24 ALA D O 1
ATOM 3257 N N . THR D 2 25 ? -32.174 -18.706 -3.007 1.00 55.58 25 THR D N 1
ATOM 3258 C CA . THR D 2 25 ? -32.763 -18.619 -1.675 1.00 56.23 25 THR D CA 1
ATOM 3259 C C . THR D 2 25 ? -33.117 -20.008 -1.183 1.00 56.38 25 THR D C 1
ATOM 3260 O O . THR D 2 25 ? -33.611 -20.188 -0.066 1.00 57.08 25 THR D O 1
ATOM 3264 N N . GLN D 2 26 ? -32.861 -20.987 -2.042 1.00 55.24 26 GLN D N 1
ATOM 3265 C CA . GLN D 2 26 ? -33.100 -22.397 -1.746 1.00 54.60 26 GLN D CA 1
ATOM 3266 C C . GLN D 2 26 ? -32.114 -23.195 -2.582 1.00 53.91 26 GLN D C 1
ATOM 3267 O O . GLN D 2 26 ? -31.629 -22.724 -3.621 1.00 54.47 26 GLN D O 1
ATOM 3273 N N . LEU D 2 27 ? -31.812 -24.401 -2.126 1.00 51.28 27 LEU D N 1
ATOM 3274 C CA . LEU D 2 27 ? -30.909 -25.251 -2.868 1.00 49.70 27 LEU D CA 1
ATOM 3275 C C . LEU D 2 27 ? -31.793 -25.750 -4.011 1.00 49.88 27 LEU D C 1
ATOM 3276 O O . LEU D 2 27 ? -32.976 -26.034 -3.789 1.00 52.09 27 LEU D O 1
ATOM 3281 N N . PRO D 2 28 ? -31.257 -25.829 -5.251 1.00 49.29 28 PRO D N 1
ATOM 3282 C CA . PRO D 2 28 ? -32.067 -26.300 -6.379 1.00 49.33 28 PRO D CA 1
ATOM 3283 C C . PRO D 2 28 ? -32.690 -27.663 -6.083 1.00 52.86 28 PRO D C 1
ATOM 3284 O O . PRO D 2 28 ? -32.055 -28.530 -5.474 1.00 52.86 28 PRO D O 1
ATOM 3288 N N . GLN D 2 29 ? -33.937 -27.835 -6.512 1.00 56.25 29 GLN D N 1
ATOM 3289 C CA . GLN D 2 29 ? -34.685 -29.067 -6.275 1.00 62.73 29 GLN D CA 1
ATOM 3290 C C . GLN D 2 29 ? -35.124 -29.741 -7.572 1.00 64.68 29 GLN D C 1
ATOM 3291 O O . GLN D 2 29 ? -35.881 -29.153 -8.349 1.00 66.92 29 GLN D O 1
ATOM 3297 N N . HIS D 2 30 ? -34.664 -30.970 -7.810 1.00 64.39 30 HIS D N 1
ATOM 3298 C CA . HIS D 2 30 ? -35.044 -31.685 -9.020 1.00 61.87 30 HIS D CA 1
ATOM 3299 C C . HIS D 2 30 ? -36.520 -31.911 -8.954 1.00 62.36 30 HIS D C 1
ATOM 3300 O O . HIS D 2 30 ? -37.037 -32.472 -7.989 1.00 63.01 30 HIS D O 1
ATOM 3307 N N . VAL D 2 31 ? -37.199 -31.461 -9.995 1.00 63.35 31 VAL D N 1
ATOM 3308 C CA . VAL D 2 31 ? -38.642 -31.560 -10.067 1.00 61.93 31 VAL D CA 1
ATOM 3309 C C . VAL D 2 31 ? -39.043 -32.788 -10.871 1.00 59.73 31 VAL D C 1
ATOM 3310 O O . VAL D 2 31 ? -38.413 -33.117 -11.865 1.00 56.13 31 VAL D O 1
ATOM 3314 N N . SER D 2 32 ? -40.083 -33.481 -10.422 1.00 62.67 32 SER D N 1
ATOM 3315 C CA . SER D 2 32 ? -40.541 -34.688 -11.112 1.00 64.97 32 SER D CA 1
ATOM 3316 C C . SER D 2 32 ? -41.027 -34.397 -12.514 1.00 67.42 32 SER D C 1
ATOM 3317 O O . SER D 2 32 ? -41.245 -33.242 -12.898 1.00 68.42 32 SER D O 1
ATOM 3320 N N . THR D 2 33 ? -41.223 -35.466 -13.272 1.00 70.32 33 THR D N 1
ATOM 3321 C CA . THR D 2 33 ? -41.688 -35.341 -14.641 1.00 72.84 33 THR D CA 1
ATOM 3322 C C . THR D 2 33 ? -43.123 -34.834 -14.633 1.00 73.05 33 THR D C 1
ATOM 3323 O O . THR D 2 33 ? -43.544 -34.095 -15.511 1.00 72.96 33 THR D O 1
ATOM 3327 N N . ASP D 2 34 ? -43.876 -35.194 -13.612 1.00 75.91 34 ASP D N 1
ATOM 3328 C CA . ASP D 2 34 ? -45.242 -34.731 -13.566 1.00 77.84 34 ASP D CA 1
ATOM 3329 C C . ASP D 2 34 ? -45.320 -33.266 -13.156 1.00 75.86 34 ASP D C 1
ATOM 3330 O O . ASP D 2 34 ? -46.238 -32.552 -13.542 1.00 74.04 34 ASP D O 1
ATOM 3335 N N . GLU D 2 35 ? -44.353 -32.810 -12.376 1.00 76.96 35 GLU D N 1
ATOM 3336 C CA . GLU D 2 35 ? -44.370 -31.427 -11.942 1.00 78.88 35 GLU D CA 1
ATOM 3337 C C . GLU D 2 35 ? -43.990 -30.488 -13.075 1.00 79.46 35 GLU D C 1
ATOM 3338 O O . GLU D 2 35 ? -44.565 -29.407 -13.214 1.00 77.37 35 GLU D O 1
ATOM 3344 N N . VAL D 2 36 ? -43.012 -30.889 -13.881 1.00 80.08 36 VAL D N 1
ATOM 3345 C CA . VAL D 2 36 ? -42.595 -30.046 -14.994 1.00 80.01 36 VAL D CA 1
ATOM 3346 C C . VAL D 2 36 ? -43.763 -29.925 -15.974 1.00 78.31 36 VAL D C 1
ATOM 3347 O O . VAL D 2 36 ? -44.038 -28.846 -16.509 1.00 75.85 36 VAL D O 1
ATOM 3351 N N . LEU D 2 37 ? -44.469 -31.036 -16.171 1.00 77.25 37 LEU D N 1
ATOM 3352 C CA . LEU D 2 37 ? -45.609 -31.074 -17.082 1.00 76.98 37 LEU D CA 1
ATOM 3353 C C . LEU D 2 37 ? -46.703 -30.086 -16.653 1.00 77.44 37 LEU D C 1
ATOM 3354 O O . LEU D 2 37 ? -47.401 -29.501 -17.481 1.00 75.12 37 LEU D O 1
ATOM 3359 N N . GLN D 2 38 ? -46.839 -29.886 -15.352 1.00 81.12 38 GLN D N 1
ATOM 3360 C CA . GLN D 2 38 ? -47.837 -28.957 -14.843 1.00 84.06 38 GLN D CA 1
ATOM 3361 C C . GLN D 2 38 ? -47.308 -27.523 -14.872 1.00 81.91 38 GLN D C 1
ATOM 3362 O O . GLN D 2 38 ? -48.077 -26.572 -15.030 1.00 81.07 38 GLN D O 1
ATOM 3368 N N . PHE D 2 39 ? -45.995 -27.371 -14.710 1.00 79.47 39 PHE D N 1
ATOM 3369 C CA . PHE D 2 39 ? -45.378 -26.051 -14.738 1.00 76.74 39 PHE D CA 1
ATOM 3370 C C . PHE D 2 39 ? -45.548 -25.482 -16.130 1.00 77.64 39 PHE D C 1
ATOM 3371 O O . PHE D 2 39 ? -45.926 -24.320 -16.296 1.00 77.86 39 PHE D O 1
ATOM 3379 N N . LEU D 2 40 ? -45.255 -26.320 -17.126 1.00 77.32 40 LEU D N 1
ATOM 3380 C CA . LEU D 2 40 ? -45.339 -25.935 -18.533 1.00 74.29 40 LEU D CA 1
ATOM 3381 C C . LEU D 2 40 ? -46.721 -25.501 -18.942 1.00 74.34 40 LEU D C 1
ATOM 3382 O O . LEU D 2 40 ? -46.892 -24.432 -19.536 1.00 70.92 40 LEU D O 1
ATOM 3387 N N . GLU D 2 41 ? -47.709 -26.330 -18.615 1.00 77.13 41 GLU D N 1
ATOM 3388 C CA . GLU D 2 41 ? -49.087 -26.013 -18.946 1.00 79.90 41 GLU D CA 1
ATOM 3389 C C . GLU D 2 41 ? -49.405 -24.613 -18.440 1.00 79.57 41 GLU D C 1
ATOM 3390 O O . GLU D 2 41 ? -49.837 -23.737 -19.203 1.00 80.74 41 GLU D O 1
ATOM 3396 N N . SER D 2 42 ? -49.147 -24.394 -17.155 1.00 77.31 42 SER D N 1
ATOM 3397 C CA . SER D 2 42 ? -49.426 -23.112 -16.536 1.00 74.57 42 SER D CA 1
ATOM 3398 C C . SER D 2 42 ? -48.630 -21.914 -17.082 1.00 70.39 42 SER D C 1
ATOM 3399 O O . SER D 2 42 ? -49.188 -20.837 -17.284 1.00 68.64 42 SER D O 1
ATOM 3402 N N . PHE D 2 43 ? -47.338 -22.097 -17.323 1.00 66.80 43 PHE D N 1
ATOM 3403 C CA . PHE D 2 43 ? -46.511 -21.002 -17.815 1.00 65.87 43 PHE D CA 1
ATOM 3404 C C . PHE D 2 43 ? -46.791 -20.648 -19.270 1.00 68.03 43 PHE D C 1
ATOM 3405 O O . PHE D 2 43 ? -46.858 -19.465 -19.630 1.00 67.48 43 PHE D O 1
ATOM 3413 N N . ILE D 2 44 ? -46.941 -21.667 -20.113 1.00 69.82 44 ILE D N 1
ATOM 3414 C CA . ILE D 2 44 ? -47.218 -21.427 -21.528 1.00 69.60 44 ILE D CA 1
ATOM 3415 C C . ILE D 2 44 ? -48.496 -20.595 -21.554 1.00 73.86 44 ILE D C 1
ATOM 3416 O O . ILE D 2 44 ? -48.489 -19.399 -21.884 1.00 69.31 44 ILE D O 1
ATOM 3421 N N . ASP D 2 45 ? -49.578 -21.251 -21.147 1.00 80.70 45 ASP D N 1
ATOM 3422 C CA . ASP D 2 45 ? -50.902 -20.654 -21.066 1.00 86.69 45 ASP D CA 1
ATOM 3423 C C . ASP D 2 45 ? -50.865 -19.231 -20.523 1.00 88.43 45 ASP D C 1
ATOM 3424 O O . ASP D 2 45 ? -51.468 -18.315 -21.069 1.00 88.72 45 ASP D O 1
ATOM 3429 N N . GLU D 2 46 ? -50.156 -19.061 -19.425 1.00 92.03 46 GLU D N 1
ATOM 3430 C CA . GLU D 2 46 ? -50.029 -17.766 -18.801 1.00 95.02 46 GLU D CA 1
ATOM 3431 C C . GLU D 2 46 ? -49.373 -16.768 -19.752 1.00 95.42 46 GLU D C 1
ATOM 3432 O O . GLU D 2 46 ? -49.852 -15.648 -19.905 1.00 93.91 46 GLU D O 1
ATOM 3438 N N . LYS D 2 47 ? -48.291 -17.188 -20.404 1.00 95.92 47 LYS D N 1
ATOM 3439 C CA . LYS D 2 47 ? -47.554 -16.318 -21.311 1.00 97.22 47 LYS D CA 1
ATOM 3440 C C . LYS D 2 47 ? -48.173 -16.141 -22.682 1.00 100.19 47 LYS D C 1
ATOM 3441 O O . LYS D 2 47 ? -48.029 -15.085 -23.304 1.00 99.58 47 LYS D O 1
ATOM 3447 N N . GLU D 2 48 ? -48.861 -17.171 -23.153 1.00 104.41 48 GLU D N 1
ATOM 3448 C CA . GLU D 2 48 ? -49.487 -17.121 -24.467 1.00 109.04 48 GLU D CA 1
ATOM 3449 C C . GLU D 2 48 ? -50.832 -16.412 -24.384 1.00 113.57 48 GLU D C 1
ATOM 3450 O O . GLU D 2 48 ? -51.493 -16.166 -25.389 1.00 113.57 48 GLU D O 1
ATOM 3456 N N . ASN D 2 49 ? -51.223 -16.083 -23.163 1.00 119.52 49 ASN D N 1
ATOM 3457 C CA . ASN D 2 49 ? -52.473 -15.394 -22.913 1.00 125.09 49 ASN D CA 1
ATOM 3458 C C . ASN D 2 49 ? -52.379 -13.960 -23.442 1.00 128.64 49 ASN D C 1
ATOM 3459 O O . ASN D 2 49 ? -51.287 -13.414 -23.617 1.00 126.82 49 ASN D O 1
ATOM 3464 N N . ILE D 2 50 ? -53.533 -13.355 -23.699 1.00 134.93 50 ILE D N 1
ATOM 3465 C CA . ILE D 2 50 ? -53.586 -11.984 -24.208 1.00 141.42 50 ILE D CA 1
ATOM 3466 C C . ILE D 2 50 ? -52.989 -11.032 -23.163 1.00 144.99 50 ILE D C 1
ATOM 3467 O O . ILE D 2 50 ? -52.496 -11.493 -22.124 1.00 145.25 50 ILE D O 1
ATOM 3472 N N . ILE D 2 51 ? -53.030 -9.721 -23.428 1.00 148.28 51 ILE D N 1
ATOM 3473 C CA . ILE D 2 51 ? -52.431 -8.730 -22.526 1.00 149.62 51 ILE D CA 1
ATOM 3474 C C . ILE D 2 51 ? -50.967 -9.152 -22.611 1.00 151.42 51 ILE D C 1
ATOM 3475 O O . ILE D 2 51 ? -50.151 -8.922 -21.714 1.00 151.06 51 ILE D O 1
ATOM 3480 N N . ASP D 2 52 ? -50.686 -9.771 -23.755 1.00 153.04 52 ASP D N 1
ATOM 3481 C CA . ASP D 2 52 ? -49.410 -10.357 -24.114 1.00 154.21 52 ASP D CA 1
ATOM 3482 C C . ASP D 2 52 ? -48.142 -9.539 -24.222 1.00 153.85 52 ASP D C 1
ATOM 3483 O O . ASP D 2 52 ? -48.072 -8.340 -23.921 1.00 153.17 52 ASP D O 1
ATOM 3488 N N . ILE D 2 53 ? -47.156 -10.273 -24.724 1.00 153.36 78 ILE D N 1
ATOM 3489 C CA . ILE D 2 53 ? -45.802 -9.842 -24.976 1.00 152.13 78 ILE D CA 1
ATOM 3490 C C . ILE D 2 53 ? -45.356 -10.827 -26.053 1.00 151.09 78 ILE D C 1
ATOM 3491 O O . ILE D 2 53 ? -45.592 -12.029 -25.930 1.00 150.27 78 ILE D O 1
ATOM 3496 N N . ASP D 2 54 ? -44.759 -10.326 -27.125 1.00 150.73 79 ASP D N 1
ATOM 3497 C CA . ASP D 2 54 ? -44.273 -11.208 -28.175 1.00 150.55 79 ASP D CA 1
ATOM 3498 C C . ASP D 2 54 ? -42.762 -11.301 -27.973 1.00 149.55 79 ASP D C 1
ATOM 3499 O O . ASP D 2 54 ? -42.268 -12.272 -27.393 1.00 150.27 79 ASP D O 1
ATOM 3504 N N . THR D 2 55 ? -42.042 -10.282 -28.438 1.00 146.79 80 THR D N 1
ATOM 3505 C CA . THR D 2 55 ? -40.584 -10.191 -28.312 1.00 143.11 80 THR D CA 1
ATOM 3506 C C . THR D 2 55 ? -39.882 -11.544 -28.411 1.00 140.83 80 THR D C 1
ATOM 3507 O O . THR D 2 55 ? -39.161 -11.948 -27.496 1.00 140.67 80 THR D O 1
ATOM 3511 N N . ASN D 2 56 ? -40.095 -12.244 -29.522 1.00 137.73 81 ASN D N 1
ATOM 3512 C CA . ASN D 2 56 ? -39.479 -13.550 -29.723 1.00 133.73 81 ASN D CA 1
ATOM 3513 C C . ASN D 2 56 ? -39.784 -14.511 -28.581 1.00 128.75 81 ASN D C 1
ATOM 3514 O O . ASN D 2 56 ? -39.116 -15.541 -28.434 1.00 129.49 81 ASN D O 1
ATOM 3519 N N . LEU D 2 57 ? -40.770 -14.163 -27.758 1.00 120.47 82 LEU D N 1
ATOM 3520 C CA . LEU D 2 57 ? -41.168 -15.040 -26.670 1.00 113.12 82 LEU D CA 1
ATOM 3521 C C . LEU D 2 57 ? -42.198 -15.947 -27.320 1.00 109.34 82 LEU D C 1
ATOM 3522 O O . LEU D 2 57 ? -42.597 -16.978 -26.770 1.00 109.44 82 LEU D O 1
ATOM 3527 N N . SER D 2 58 ? -42.614 -15.541 -28.513 1.00 103.85 83 SER D N 1
ATOM 3528 C CA . SER D 2 58 ? -43.588 -16.289 -29.286 1.00 97.84 83 SER D CA 1
ATOM 3529 C C . SER D 2 58 ? -42.955 -17.594 -29.743 1.00 94.47 83 SER D C 1
ATOM 3530 O O . SER D 2 58 ? -43.524 -18.670 -29.558 1.00 95.45 83 SER D O 1
ATOM 3533 N N . SER D 2 59 ? -41.773 -17.491 -30.343 1.00 88.78 84 SER D N 1
ATOM 3534 C CA . SER D 2 59 ? -41.058 -18.661 -30.816 1.00 83.82 84 SER D CA 1
ATOM 3535 C C . SER D 2 59 ? -40.570 -19.464 -29.618 1.00 81.84 84 SER D C 1
ATOM 3536 O O . SER D 2 59 ? -40.643 -20.692 -29.618 1.00 82.46 84 SER D O 1
ATOM 3539 N N . SER D 2 60 ? -40.072 -18.772 -28.594 1.00 78.44 85 SER D N 1
ATOM 3540 C CA . SER D 2 60 ? -39.606 -19.446 -27.384 1.00 75.63 85 SER D CA 1
ATOM 3541 C C . SER D 2 60 ? -40.729 -20.372 -26.908 1.00 72.38 85 SER D C 1
ATOM 3542 O O . SER D 2 60 ? -40.513 -21.569 -26.689 1.00 71.35 85 SER D O 1
ATOM 3545 N N . ILE D 2 61 ? -41.932 -19.812 -26.778 1.00 68.71 86 ILE D N 1
ATOM 3546 C CA . ILE D 2 61 ? -43.111 -20.565 -26.353 1.00 65.93 86 ILE D CA 1
ATOM 3547 C C . ILE D 2 61 ? -43.439 -21.745 -27.265 1.00 65.10 86 ILE D C 1
ATOM 3548 O O . ILE D 2 61 ? -43.810 -22.829 -26.817 1.00 61.21 86 ILE D O 1
ATOM 3553 N N . SER D 2 62 ? -43.331 -21.518 -28.558 1.00 67.27 87 SER D N 1
ATOM 3554 C CA . SER D 2 62 ? -43.612 -22.581 -29.488 1.00 72.38 87 SER D CA 1
ATOM 3555 C C . SER D 2 62 ? -42.703 -23.734 -29.100 1.00 73.04 87 SER D C 1
ATOM 3556 O O . SER D 2 62 ? -43.105 -24.898 -29.091 1.00 72.97 87 SER D O 1
ATOM 3559 N N . GLN D 2 63 ? -41.469 -23.388 -28.754 1.00 74.49 88 GLN D N 1
ATOM 3560 C CA . GLN D 2 63 ? -40.474 -24.377 -28.377 1.00 74.55 88 GLN D CA 1
ATOM 3561 C C . GLN D 2 63 ? -40.891 -25.111 -27.090 1.00 70.81 88 GLN D C 1
ATOM 3562 O O . GLN D 2 63 ? -40.707 -26.327 -26.966 1.00 69.13 88 GLN D O 1
ATOM 3568 N N . LEU D 2 64 ? -41.477 -24.375 -26.151 1.00 65.98 89 LEU D N 1
ATOM 3569 C CA . LEU D 2 64 ? -41.925 -24.961 -24.892 1.00 61.09 89 LEU D CA 1
ATOM 3570 C C . LEU D 2 64 ? -43.059 -25.950 -25.096 1.00 59.93 89 LEU D C 1
ATOM 3571 O O . LEU D 2 64 ? -43.247 -26.858 -24.285 1.00 59.17 89 LEU D O 1
ATOM 3576 N N . LYS D 2 65 ? -43.817 -25.778 -26.176 1.00 59.52 90 LYS D N 1
ATOM 3577 C CA . LYS D 2 65 ? -44.925 -26.679 -26.453 1.00 56.86 90 LYS D CA 1
ATOM 3578 C C . LYS D 2 65 ? -44.423 -27.996 -26.980 1.00 56.80 90 LYS D C 1
ATOM 3579 O O . LYS D 2 65 ? -45.050 -29.033 -26.749 1.00 58.05 90 LYS D O 1
ATOM 3585 N N . ARG D 2 66 ? -43.292 -27.958 -27.685 1.00 57.24 91 ARG D N 1
ATOM 3586 C CA . ARG D 2 66 ? -42.679 -29.181 -28.212 1.00 57.96 91 ARG D CA 1
ATOM 3587 C C . ARG D 2 66 ? -42.133 -30.011 -27.054 1.00 58.56 91 ARG D C 1
ATOM 3588 O O . ARG D 2 66 ? -42.266 -31.235 -27.045 1.00 57.59 91 ARG D O 1
ATOM 3596 N N . ILE D 2 67 ? -41.515 -29.329 -26.085 1.00 60.32 92 ILE D N 1
ATOM 3597 C CA . ILE D 2 67 ? -40.958 -29.966 -24.891 1.00 59.11 92 ILE D CA 1
ATOM 3598 C C . ILE D 2 67 ? -42.115 -30.624 -24.155 1.00 60.81 92 ILE D C 1
ATOM 3599 O O . ILE D 2 67 ? -42.066 -31.814 -23.852 1.00 59.76 92 ILE D O 1
ATOM 3604 N N . GLN D 2 68 ? -43.162 -29.844 -23.897 1.00 63.33 93 GLN D N 1
ATOM 3605 C CA . GLN D 2 68 ? -44.356 -30.331 -23.209 1.00 66.24 93 GLN D CA 1
ATOM 3606 C C . GLN D 2 68 ? -44.869 -31.614 -23.839 1.00 65.84 93 GLN D C 1
ATOM 3607 O O . GLN D 2 68 ? -45.210 -32.577 -23.145 1.00 64.17 93 GLN D O 1
ATOM 3613 N N . ARG D 2 69 ? -44.946 -31.614 -25.161 1.00 64.90 94 ARG D N 1
ATOM 3614 C CA . ARG D 2 69 ? -45.411 -32.793 -25.844 1.00 64.82 94 ARG D CA 1
ATOM 3615 C C . ARG D 2 69 ? -44.488 -33.959 -25.541 1.00 67.33 94 ARG D C 1
ATOM 3616 O O . ARG D 2 69 ? -44.950 -35.019 -25.156 1.00 68.34 94 ARG D O 1
ATOM 3624 N N . ASP D 2 70 ? -43.183 -33.774 -25.705 1.00 70.84 95 ASP D N 1
ATOM 3625 C CA . ASP D 2 70 ? -42.263 -34.871 -25.437 1.00 74.03 95 ASP D CA 1
ATOM 3626 C C . ASP D 2 70 ? -42.527 -35.437 -24.050 1.00 76.07 95 ASP D C 1
ATOM 3627 O O . ASP D 2 70 ? -42.543 -36.653 -23.881 1.00 76.88 95 ASP D O 1
ATOM 3632 N N . PHE D 2 71 ? -42.752 -34.563 -23.066 1.00 76.99 96 PHE D N 1
ATOM 3633 C CA . PHE D 2 71 ? -42.995 -35.009 -21.693 1.00 78.82 96 PHE D CA 1
ATOM 3634 C C . PHE D 2 71 ? -44.332 -35.691 -21.491 1.00 80.78 96 PHE D C 1
ATOM 3635 O O . PHE D 2 71 ? -44.435 -36.635 -20.706 1.00 82.53 96 PHE D O 1
ATOM 3643 N N . LYS D 2 72 ? -45.362 -35.212 -22.177 1.00 82.52 97 LYS D N 1
ATOM 3644 C CA . LYS D 2 72 ? -46.670 -35.841 -22.053 1.00 85.31 97 LYS D CA 1
ATOM 3645 C C . LYS D 2 72 ? -46.536 -37.312 -22.445 1.00 86.92 97 LYS D C 1
ATOM 3646 O O . LYS D 2 72 ? -47.235 -38.178 -21.923 1.00 88.72 97 LYS D O 1
ATOM 3652 N N . GLY D 2 73 ? -45.627 -37.591 -23.367 1.00 88.78 98 GLY D N 1
ATOM 3653 C CA . GLY D 2 73 ? -45.420 -38.957 -23.789 1.00 91.68 98 GLY D CA 1
ATOM 3654 C C . GLY D 2 73 ? -44.467 -39.672 -22.858 1.00 94.84 98 GLY D C 1
ATOM 3655 O O . GLY D 2 73 ? -44.485 -40.894 -22.773 1.00 94.16 98 GLY D O 1
ATOM 3656 N N . LEU D 2 74 ? -43.626 -38.916 -22.160 1.00 99.79 99 LEU D N 1
ATOM 3657 C CA . LEU D 2 74 ? -42.658 -39.524 -21.253 1.00 104.61 99 LEU D CA 1
ATOM 3658 C C . LEU D 2 74 ? -43.341 -40.263 -20.099 1.00 110.37 99 LEU D C 1
ATOM 3659 O O . LEU D 2 74 ? -44.208 -39.699 -19.420 1.00 109.68 99 LEU D O 1
ATOM 3664 N N . PRO D 2 75 ? -42.945 -41.541 -19.872 1.00 116.24 100 PRO D N 1
ATOM 3665 C CA . PRO D 2 75 ? -43.361 -42.557 -18.885 1.00 119.56 100 PRO D CA 1
ATOM 3666 C C . PRO D 2 75 ? -43.801 -42.136 -17.469 1.00 122.95 100 PRO D C 1
ATOM 3667 O O . PRO D 2 75 ? -42.969 -41.889 -16.591 1.00 122.49 100 PRO D O 1
ATOM 3671 N N . PRO D 2 76 ? -45.126 -42.093 -17.225 1.00 126.34 101 PRO D N 1
ATOM 3672 C CA . PRO D 2 76 ? -46.169 -42.410 -18.215 1.00 129.25 101 PRO D CA 1
ATOM 3673 C C . PRO D 2 76 ? -46.433 -41.281 -19.221 1.00 131.90 101 PRO D C 1
ATOM 3674 O O . PRO D 2 76 ? -46.984 -40.241 -18.796 1.00 133.88 101 PRO D O 1
ATOM 3678 N N . LYS E 1 21 ? -17.144 -29.513 -49.934 1.00 112.03 21 LYS E N 1
ATOM 3679 C CA . LYS E 1 21 ? -16.277 -28.604 -49.137 1.00 111.69 21 LYS E CA 1
ATOM 3680 C C . LYS E 1 21 ? -17.050 -27.680 -48.208 1.00 110.01 21 LYS E C 1
ATOM 3681 O O . LYS E 1 21 ? -17.936 -26.930 -48.639 1.00 110.87 21 LYS E O 1
ATOM 3687 N N . LYS E 1 22 ? -16.730 -27.777 -46.924 1.00 106.95 22 LYS E N 1
ATOM 3688 C CA . LYS E 1 22 ? -17.329 -26.941 -45.900 1.00 104.19 22 LYS E CA 1
ATOM 3689 C C . LYS E 1 22 ? -16.052 -26.306 -45.328 1.00 100.74 22 LYS E C 1
ATOM 3690 O O . LYS E 1 22 ? -14.955 -26.826 -45.557 1.00 101.32 22 LYS E O 1
ATOM 3696 N N . GLN E 1 23 ? -16.146 -25.186 -44.622 1.00 93.76 23 GLN E N 1
ATOM 3697 C CA . GLN E 1 23 ? -14.924 -24.598 -44.073 1.00 86.59 23 GLN E CA 1
ATOM 3698 C C . GLN E 1 23 ? -14.433 -25.451 -42.909 1.00 81.00 23 GLN E C 1
ATOM 3699 O O . GLN E 1 23 ? -14.676 -26.652 -42.876 1.00 80.82 23 GLN E O 1
ATOM 3705 N N . VAL E 1 24 ? -13.726 -24.840 -41.966 1.00 74.06 24 VAL E N 1
ATOM 3706 C CA . VAL E 1 24 ? -13.246 -25.575 -40.809 1.00 67.08 24 VAL E CA 1
ATOM 3707 C C . VAL E 1 24 ? -13.429 -24.768 -39.524 1.00 64.69 24 VAL E C 1
ATOM 3708 O O . VAL E 1 24 ? -12.568 -23.985 -39.155 1.00 65.62 24 VAL E O 1
ATOM 3712 N N . THR E 1 25 ? -14.558 -24.945 -38.854 1.00 60.25 25 THR E N 1
ATOM 3713 C CA . THR E 1 25 ? -14.819 -24.230 -37.618 1.00 58.98 25 THR E CA 1
ATOM 3714 C C . THR E 1 25 ? -13.525 -23.908 -36.870 1.00 56.55 25 THR E C 1
ATOM 3715 O O . THR E 1 25 ? -12.614 -24.723 -36.849 1.00 54.59 25 THR E O 1
ATOM 3719 N N . ASN E 1 26 ? -13.431 -22.721 -36.271 1.00 55.69 26 ASN E N 1
ATOM 3720 C CA . ASN E 1 26 ? -12.225 -22.344 -35.523 1.00 54.67 26 ASN E CA 1
ATOM 3721 C C . ASN E 1 26 ? -12.475 -22.567 -34.048 1.00 55.64 26 ASN E C 1
ATOM 3722 O O . ASN E 1 26 ? -13.387 -21.985 -33.482 1.00 56.49 26 ASN E O 1
ATOM 3727 N N . PRO E 1 27 ? -11.633 -23.372 -33.394 1.00 57.64 27 PRO E N 1
ATOM 3728 C CA . PRO E 1 27 ? -11.772 -23.682 -31.970 1.00 61.52 27 PRO E CA 1
ATOM 3729 C C . PRO E 1 27 ? -11.538 -22.580 -30.960 1.00 66.43 27 PRO E C 1
ATOM 3730 O O . PRO E 1 27 ? -10.469 -21.994 -30.935 1.00 69.29 27 PRO E O 1
ATOM 3734 N N . ILE E 1 28 ? -12.536 -22.286 -30.134 1.00 73.65 28 ILE E N 1
ATOM 3735 C CA . ILE E 1 28 ? -12.341 -21.312 -29.066 1.00 82.39 28 ILE E CA 1
ATOM 3736 C C . ILE E 1 28 ? -11.670 -22.227 -28.057 1.00 90.38 28 ILE E C 1
ATOM 3737 O O . ILE E 1 28 ? -12.052 -23.397 -27.962 1.00 92.85 28 ILE E O 1
ATOM 3742 N N . ASP E 1 29 ? -10.688 -21.743 -27.304 1.00 98.82 29 ASP E N 1
ATOM 3743 C CA . ASP E 1 29 ? -10.010 -22.657 -26.391 1.00 106.89 29 ASP E CA 1
ATOM 3744 C C . ASP E 1 29 ? -9.081 -22.008 -25.374 1.00 110.18 29 ASP E C 1
ATOM 3745 O O . ASP E 1 29 ? -8.878 -20.801 -25.384 1.00 111.16 29 ASP E O 1
ATOM 3750 N N . GLU E 1 30 ? -8.526 -22.847 -24.500 1.00 113.79 30 GLU E N 1
ATOM 3751 C CA . GLU E 1 30 ? -7.571 -22.466 -23.456 1.00 117.45 30 GLU E CA 1
ATOM 3752 C C . GLU E 1 30 ? -7.921 -21.317 -22.511 1.00 117.65 30 GLU E C 1
ATOM 3753 O O . GLU E 1 30 ? -9.094 -21.072 -22.207 1.00 117.91 30 GLU E O 1
ATOM 3759 N N . LYS E 1 31 ? -6.878 -20.642 -22.033 1.00 117.49 31 LYS E N 1
ATOM 3760 C CA . LYS E 1 31 ? -7.004 -19.507 -21.126 1.00 117.53 31 LYS E CA 1
ATOM 3761 C C . LYS E 1 31 ? -7.648 -18.292 -21.806 1.00 117.00 31 LYS E C 1
ATOM 3762 O O . LYS E 1 31 ? -8.717 -17.832 -21.392 1.00 117.69 31 LYS E O 1
ATOM 3768 N N . ASN E 1 32 ? -6.994 -17.784 -22.850 1.00 114.07 32 ASN E N 1
ATOM 3769 C CA . ASN E 1 32 ? -7.486 -16.628 -23.596 1.00 111.20 32 ASN E CA 1
ATOM 3770 C C . ASN E 1 32 ? -9.001 -16.644 -23.799 1.00 107.59 32 ASN E C 1
ATOM 3771 O O . ASN E 1 32 ? -9.666 -15.629 -23.598 1.00 108.27 32 ASN E O 1
ATOM 3776 N N . GLY E 1 33 ? -9.546 -17.795 -24.179 1.00 102.92 33 GLY E N 1
ATOM 3777 C CA . GLY E 1 33 ? -10.974 -17.882 -24.433 1.00 97.28 33 GLY E CA 1
ATOM 3778 C C . GLY E 1 33 ? -11.244 -17.272 -25.801 1.00 93.71 33 GLY E C 1
ATOM 3779 O O . GLY E 1 33 ? -12.376 -16.903 -26.135 1.00 93.64 33 GLY E O 1
ATOM 3780 N N . THR E 1 34 ? -10.177 -17.157 -26.592 1.00 87.94 34 THR E N 1
ATOM 3781 C CA . THR E 1 34 ? -10.247 -16.596 -27.938 1.00 81.49 34 THR E CA 1
ATOM 3782 C C . THR E 1 34 ? -10.247 -17.747 -28.935 1.00 73.85 34 THR E C 1
ATOM 3783 O O . THR E 1 34 ? -9.689 -18.806 -28.672 1.00 70.45 34 THR E O 1
ATOM 3787 N N . SER E 1 35 ? -10.868 -17.550 -30.084 1.00 67.49 35 SER E N 1
ATOM 3788 C CA . SER E 1 35 ? -10.908 -18.627 -31.045 1.00 64.59 35 SER E CA 1
ATOM 3789 C C . SER E 1 35 ? -9.855 -18.535 -32.130 1.00 61.09 35 SER E C 1
ATOM 3790 O O . SER E 1 35 ? -9.935 -17.700 -33.025 1.00 59.74 35 SER E O 1
ATOM 3793 N N . ASN E 1 36 ? -8.872 -19.425 -32.051 1.00 56.82 36 ASN E N 1
ATOM 3794 C CA . ASN E 1 36 ? -7.806 -19.451 -33.024 1.00 53.39 36 ASN E CA 1
ATOM 3795 C C . ASN E 1 36 ? -8.353 -19.456 -34.430 1.00 52.72 36 ASN E C 1
ATOM 3796 O O . ASN E 1 36 ? -9.151 -20.312 -34.787 1.00 52.41 36 ASN E O 1
ATOM 3801 N N . CYS E 1 37 ? -7.903 -18.506 -35.239 1.00 52.76 37 CYS E N 1
ATOM 3802 C CA . CYS E 1 37 ? -8.361 -18.431 -36.609 1.00 52.95 37 CYS E CA 1
ATOM 3803 C C . CYS E 1 37 ? -7.299 -18.646 -37.665 1.00 50.69 37 CYS E C 1
ATOM 3804 O O . CYS E 1 37 ? -7.602 -18.519 -38.844 1.00 49.03 37 CYS E O 1
ATOM 3807 N N . ILE E 1 38 ? -6.054 -18.931 -37.293 1.00 51.04 38 ILE E N 1
ATOM 3808 C CA . ILE E 1 38 ? -5.080 -19.161 -38.360 1.00 51.80 38 ILE E CA 1
ATOM 3809 C C . ILE E 1 38 ? -5.018 -20.656 -38.648 1.00 53.31 38 ILE E C 1
ATOM 3810 O O . ILE E 1 38 ? -4.999 -21.487 -37.735 1.00 52.40 38 ILE E O 1
ATOM 3815 N N . VAL E 1 39 ? -4.978 -20.976 -39.935 1.00 53.25 39 VAL E N 1
ATOM 3816 C CA . VAL E 1 39 ? -4.989 -22.347 -40.401 1.00 53.49 39 VAL E CA 1
ATOM 3817 C C . VAL E 1 39 ? -4.032 -22.579 -41.560 1.00 51.37 39 VAL E C 1
ATOM 3818 O O . VAL E 1 39 ? -4.051 -21.839 -42.539 1.00 54.26 39 VAL E O 1
ATOM 3822 N N . ARG E 1 40 ? -3.207 -23.614 -41.452 1.00 48.99 40 ARG E N 1
ATOM 3823 C CA . ARG E 1 40 ? -2.265 -23.954 -42.504 1.00 49.38 40 ARG E CA 1
ATOM 3824 C C . ARG E 1 40 ? -3.063 -24.768 -43.490 1.00 48.92 40 ARG E C 1
ATOM 3825 O O . ARG E 1 40 ? -3.747 -25.694 -43.084 1.00 51.77 40 ARG E O 1
ATOM 3833 N N . VAL E 1 41 ? -2.988 -24.428 -44.773 1.00 49.30 41 VAL E N 1
ATOM 3834 C CA . VAL E 1 41 ? -3.748 -25.134 -45.803 1.00 52.86 41 VAL E CA 1
ATOM 3835 C C . VAL E 1 41 ? -2.956 -25.508 -47.059 1.00 59.11 41 VAL E C 1
ATOM 3836 O O . VAL E 1 41 ? -2.676 -24.656 -47.912 1.00 60.74 41 VAL E O 1
ATOM 3840 N N . PRO E 1 42 ? -2.583 -26.796 -47.188 1.00 62.10 42 PRO E N 1
ATOM 3841 C CA . PRO E 1 42 ? -1.825 -27.232 -48.362 1.00 62.43 42 PRO E CA 1
ATOM 3842 C C . PRO E 1 42 ? -2.705 -27.248 -49.589 1.00 62.08 42 PRO E C 1
ATOM 3843 O O . PRO E 1 42 ? -3.815 -27.774 -49.555 1.00 61.46 42 PRO E O 1
ATOM 3847 N N . ILE E 1 43 ? -2.207 -26.650 -50.663 1.00 63.33 43 ILE E N 1
ATOM 3848 C CA . ILE E 1 43 ? -2.932 -26.612 -51.923 1.00 64.77 43 ILE E CA 1
ATOM 3849 C C . ILE E 1 43 ? -1.960 -26.871 -53.067 1.00 65.59 43 ILE E C 1
ATOM 3850 O O . ILE E 1 43 ? -0.758 -26.575 -52.992 1.00 62.36 43 ILE E O 1
ATOM 3855 N N . ALA E 1 44 ? -2.497 -27.434 -54.132 1.00 68.89 44 ALA E N 1
ATOM 3856 C CA . ALA E 1 44 ? -1.711 -27.708 -55.315 1.00 75.01 44 ALA E CA 1
ATOM 3857 C C . ALA E 1 44 ? -2.428 -26.865 -56.348 1.00 77.78 44 ALA E C 1
ATOM 3858 O O . ALA E 1 44 ? -3.663 -26.878 -56.399 1.00 77.92 44 ALA E O 1
ATOM 3860 N N . LEU E 1 45 ? -1.686 -26.115 -57.155 1.00 80.16 45 LEU E N 1
ATOM 3861 C CA . LEU E 1 45 ? -2.352 -25.284 -58.142 1.00 84.27 45 LEU E CA 1
ATOM 3862 C C . LEU E 1 45 ? -1.739 -25.347 -59.522 1.00 87.72 45 LEU E C 1
ATOM 3863 O O . LEU E 1 45 ? -0.532 -25.547 -59.667 1.00 87.91 45 LEU E O 1
ATOM 3868 N N . TYR E 1 46 ? -2.607 -25.191 -60.526 1.00 92.20 46 TYR E N 1
ATOM 3869 C CA . TYR E 1 46 ? -2.236 -25.200 -61.943 1.00 96.42 46 TYR E CA 1
ATOM 3870 C C . TYR E 1 46 ? -2.213 -23.754 -62.433 1.00 97.77 46 TYR E C 1
ATOM 3871 O O . TYR E 1 46 ? -3.247 -23.165 -62.758 1.00 94.11 46 TYR E O 1
ATOM 3880 N N . VAL E 1 47 ? -1.003 -23.208 -62.478 1.00 101.57 47 VAL E N 1
ATOM 3881 C CA . VAL E 1 47 ? -0.760 -21.829 -62.854 1.00 106.68 47 VAL E CA 1
ATOM 3882 C C . VAL E 1 47 ? -0.381 -21.611 -64.315 1.00 110.91 47 VAL E C 1
ATOM 3883 O O . VAL E 1 47 ? 0.130 -22.505 -64.992 1.00 109.06 47 VAL E O 1
ATOM 3887 N N . SER E 1 48 ? -0.646 -20.389 -64.769 1.00 117.04 48 SER E N 1
ATOM 3888 C CA . SER E 1 48 ? -0.371 -19.923 -66.123 1.00 121.49 48 SER E CA 1
ATOM 3889 C C . SER E 1 48 ? 0.974 -19.205 -66.109 1.00 124.09 48 SER E C 1
ATOM 3890 O O . SER E 1 48 ? 1.033 -17.978 -66.067 1.00 125.09 48 SER E O 1
ATOM 3893 N N . LEU E 1 49 ? 2.055 -19.971 -66.141 1.00 127.15 49 LEU E N 1
ATOM 3894 C CA . LEU E 1 49 ? 3.385 -19.384 -66.103 1.00 131.04 49 LEU E CA 1
ATOM 3895 C C . LEU E 1 49 ? 3.567 -18.340 -67.200 1.00 133.14 49 LEU E C 1
ATOM 3896 O O . LEU E 1 49 ? 2.907 -18.397 -68.236 1.00 133.28 49 LEU E O 1
ATOM 3901 N N . ALA E 1 50 ? 4.457 -17.382 -66.958 1.00 135.44 50 ALA E N 1
ATOM 3902 C CA . ALA E 1 50 ? 4.734 -16.329 -67.927 1.00 136.04 50 ALA E CA 1
ATOM 3903 C C . ALA E 1 50 ? 5.962 -16.721 -68.740 1.00 135.81 50 ALA E C 1
ATOM 3904 O O . ALA E 1 50 ? 6.905 -17.309 -68.207 1.00 135.06 50 ALA E O 1
ATOM 3906 N N . PRO E 1 51 ? 5.967 -16.395 -70.044 1.00 135.57 51 PRO E N 1
ATOM 3907 C CA . PRO E 1 51 ? 7.094 -16.722 -70.923 1.00 136.22 51 PRO E CA 1
ATOM 3908 C C . PRO E 1 51 ? 8.402 -16.188 -70.354 1.00 137.79 51 PRO E C 1
ATOM 3909 O O . PRO E 1 51 ? 9.431 -16.860 -70.370 1.00 137.00 51 PRO E O 1
ATOM 3921 N N . TYR E 1 53 ? 9.235 -15.893 -67.443 1.00 142.34 53 TYR E N 1
ATOM 3922 C CA . TYR E 1 53 ? 9.662 -16.683 -66.294 1.00 141.06 53 TYR E CA 1
ATOM 3923 C C . TYR E 1 53 ? 10.054 -18.133 -66.554 1.00 140.86 53 TYR E C 1
ATOM 3924 O O . TYR E 1 53 ? 10.127 -18.939 -65.624 1.00 141.43 53 TYR E O 1
ATOM 3933 N N . LEU E 1 54 ? 10.303 -18.480 -67.808 1.00 139.45 54 LEU E N 1
ATOM 3934 C CA . LEU E 1 54 ? 10.722 -19.840 -68.097 1.00 136.90 54 LEU E CA 1
ATOM 3935 C C . LEU E 1 54 ? 12.148 -19.990 -67.583 1.00 135.04 54 LEU E C 1
ATOM 3936 O O . LEU E 1 54 ? 12.828 -18.998 -67.298 1.00 134.28 54 LEU E O 1
ATOM 3941 N N . GLU E 1 55 ? 12.591 -21.232 -67.451 1.00 132.71 55 GLU E N 1
ATOM 3942 C CA . GLU E 1 55 ? 13.930 -21.521 -66.955 1.00 130.79 55 GLU E CA 1
ATOM 3943 C C . GLU E 1 55 ? 14.063 -21.101 -65.497 1.00 128.19 55 GLU E C 1
ATOM 3944 O O . GLU E 1 55 ? 15.133 -21.217 -64.899 1.00 128.06 55 GLU E O 1
ATOM 3950 N N . ASN E 1 56 ? 12.963 -20.600 -64.940 1.00 124.50 56 ASN E N 1
ATOM 3951 C CA . ASN E 1 56 ? 12.909 -20.180 -63.543 1.00 120.10 56 ASN E CA 1
ATOM 3952 C C . ASN E 1 56 ? 11.457 -19.900 -63.153 1.00 116.77 56 ASN E C 1
ATOM 3953 O O . ASN E 1 56 ? 11.109 -18.770 -62.834 1.00 117.29 56 ASN E O 1
ATOM 3958 N N . PRO E 1 57 ? 10.594 -20.936 -63.163 1.00 114.05 57 PRO E N 1
ATOM 3959 C CA . PRO E 1 57 ? 9.170 -20.826 -62.822 1.00 111.77 57 PRO E CA 1
ATOM 3960 C C . PRO E 1 57 ? 8.918 -20.586 -61.341 1.00 109.39 57 PRO E C 1
ATOM 3961 O O . PRO E 1 57 ? 7.848 -20.112 -60.948 1.00 109.93 57 PRO E O 1
ATOM 3965 N N . LEU E 1 58 ? 9.901 -20.933 -60.520 1.00 106.08 58 LEU E N 1
ATOM 3966 C CA . LEU E 1 58 ? 9.791 -20.742 -59.081 1.00 101.61 58 LEU E CA 1
ATOM 3967 C C . LEU E 1 58 ? 9.444 -19.273 -58.849 1.00 100.17 58 LEU E C 1
ATOM 3968 O O . LEU E 1 58 ? 8.390 -18.950 -58.299 1.00 98.86 58 LEU E O 1
ATOM 3973 N N . GLN E 1 59 ? 10.340 -18.393 -59.293 1.00 99.41 59 GLN E N 1
ATOM 3974 C CA . GLN E 1 59 ? 10.157 -16.948 -59.179 1.00 97.38 59 GLN E CA 1
ATOM 3975 C C . GLN E 1 59 ? 8.995 -16.480 -60.045 1.00 94.03 59 GLN E C 1
ATOM 3976 O O . GLN E 1 59 ? 8.521 -15.355 -59.919 1.00 93.68 59 GLN E O 1
ATOM 3982 N N . GLY E 1 60 ? 8.541 -17.350 -60.933 1.00 91.57 60 GLY E N 1
ATOM 3983 C CA . GLY E 1 60 ? 7.431 -16.990 -61.780 1.00 91.26 60 GLY E CA 1
ATOM 3984 C C . GLY E 1 60 ? 6.139 -17.082 -60.997 1.00 92.34 60 GLY E C 1
ATOM 3985 O O . GLY E 1 60 ? 5.392 -16.109 -60.910 1.00 94.84 60 GLY E O 1
ATOM 3986 N N . VAL E 1 61 ? 5.884 -18.249 -60.415 1.00 91.62 61 VAL E N 1
ATOM 3987 C CA . VAL E 1 61 ? 4.668 -18.479 -59.650 1.00 90.21 61 VAL E CA 1
ATOM 3988 C C . VAL E 1 61 ? 4.528 -17.522 -58.478 1.00 91.62 61 VAL E C 1
ATOM 3989 O O . VAL E 1 61 ? 3.417 -17.185 -58.087 1.00 92.63 61 VAL E O 1
ATOM 4001 N N . LYS E 1 63 ? 4.734 -14.669 -58.537 1.00 95.50 63 LYS E N 1
ATOM 4002 C CA . LYS E 1 63 ? 4.159 -13.452 -59.118 1.00 93.30 63 LYS E CA 1
ATOM 4003 C C . LYS E 1 63 ? 2.719 -13.856 -59.475 1.00 90.97 63 LYS E C 1
ATOM 4004 O O . LYS E 1 63 ? 2.069 -13.278 -60.339 1.00 87.10 63 LYS E O 1
ATOM 4010 N N . GLN E 1 64 ? 2.259 -14.887 -58.767 1.00 91.20 64 GLN E N 1
ATOM 4011 C CA . GLN E 1 64 ? 0.929 -15.485 -58.890 1.00 87.46 64 GLN E CA 1
ATOM 4012 C C . GLN E 1 64 ? 0.459 -15.650 -57.446 1.00 84.21 64 GLN E C 1
ATOM 4013 O O . GLN E 1 64 ? -0.734 -15.796 -57.164 1.00 80.31 64 GLN E O 1
ATOM 4019 N N . HIS E 1 65 ? 1.443 -15.618 -56.550 1.00 82.52 65 HIS E N 1
ATOM 4020 C CA . HIS E 1 65 ? 1.244 -15.766 -55.119 1.00 84.07 65 HIS E CA 1
ATOM 4021 C C . HIS E 1 65 ? 1.429 -14.497 -54.337 1.00 83.60 65 HIS E C 1
ATOM 4022 O O . HIS E 1 65 ? 0.488 -13.974 -53.747 1.00 80.99 65 HIS E O 1
ATOM 4029 N N . LEU E 1 66 ? 2.683 -14.048 -54.339 1.00 85.47 66 LEU E N 1
ATOM 4030 C CA . LEU E 1 66 ? 3.153 -12.889 -53.602 1.00 88.08 66 LEU E CA 1
ATOM 4031 C C . LEU E 1 66 ? 2.195 -11.754 -53.337 1.00 93.76 66 LEU E C 1
ATOM 4032 O O . LEU E 1 66 ? 1.258 -11.891 -52.540 1.00 95.75 66 LEU E O 1
ATOM 4037 N N . ASN E 1 67 ? 2.448 -10.610 -53.960 1.00 98.19 67 ASN E N 1
ATOM 4038 C CA . ASN E 1 67 ? 1.560 -9.479 -53.751 1.00 98.85 67 ASN E CA 1
ATOM 4039 C C . ASN E 1 67 ? 0.165 -9.992 -54.095 1.00 95.27 67 ASN E C 1
ATOM 4040 O O . ASN E 1 67 ? -0.762 -9.897 -53.278 1.00 98.38 67 ASN E O 1
ATOM 4045 N N . PRO E 1 68 ? 0.020 -10.610 -55.285 1.00 87.59 68 PRO E N 1
ATOM 4046 C CA . PRO E 1 68 ? -1.289 -11.106 -55.684 1.00 82.20 68 PRO E CA 1
ATOM 4047 C C . PRO E 1 68 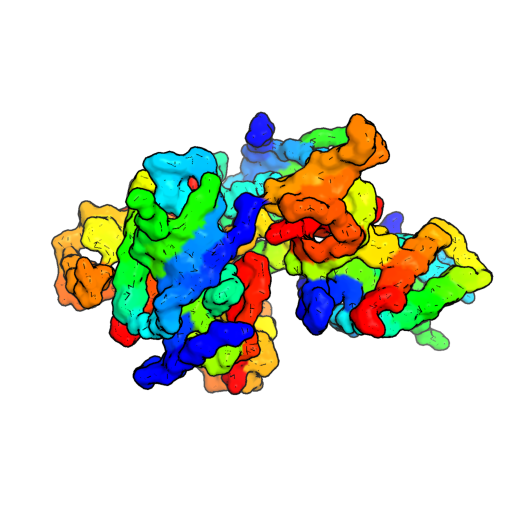? -2.143 -11.611 -54.539 1.00 79.68 68 PRO E C 1
ATOM 4048 O O . PRO E 1 68 ? -3.329 -11.301 -54.469 1.00 81.44 68 PRO E O 1
ATOM 4052 N N . LEU E 1 69 ? -1.545 -12.346 -53.612 1.00 74.16 69 LEU E N 1
ATOM 4053 C CA . LEU E 1 69 ? -2.337 -12.893 -52.527 1.00 70.35 69 LEU E CA 1
ATOM 4054 C C . LEU E 1 69 ? -1.995 -12.479 -51.102 1.00 67.50 69 LEU E C 1
ATOM 4055 O O . LEU E 1 69 ? -2.859 -12.518 -50.235 1.00 69.22 69 LEU E O 1
ATOM 4060 N N . VAL E 1 70 ? -0.755 -12.087 -50.842 1.00 62.79 70 VAL E N 1
ATOM 4061 C CA . VAL E 1 70 ? -0.388 -11.738 -49.479 1.00 59.82 70 VAL E CA 1
ATOM 4062 C C . VAL E 1 70 ? -1.241 -10.618 -48.908 1.00 60.34 70 VAL E C 1
ATOM 4063 O O . VAL E 1 70 ? -1.544 -9.641 -49.588 1.00 61.69 70 VAL E O 1
ATOM 4075 N N . LYS E 1 72 ? -4.190 -10.232 -48.601 1.00 63.84 72 LYS E N 1
ATOM 4076 C CA . LYS E 1 72 ? -5.455 -10.016 -49.310 1.00 65.01 72 LYS E CA 1
ATOM 4077 C C . LYS E 1 72 ? -6.383 -11.206 -49.127 1.00 66.12 72 LYS E C 1
ATOM 4078 O O . LYS E 1 72 ? -5.943 -12.347 -49.153 1.00 70.86 72 LYS E O 1
ATOM 4084 N N . TYR E 1 73 ? -7.669 -10.936 -48.946 1.00 64.41 73 TYR E N 1
ATOM 4085 C CA . TYR E 1 73 ? -8.639 -11.992 -48.746 1.00 60.75 73 TYR E CA 1
ATOM 4086 C C . TYR E 1 73 ? -8.850 -12.764 -50.027 1.00 62.19 73 TYR E C 1
ATOM 4087 O O . TYR E 1 73 ? -8.853 -12.197 -51.106 1.00 61.46 73 TYR E O 1
ATOM 4096 N N . ASN E 1 74 ? -9.018 -14.072 -49.894 1.00 65.58 74 ASN E N 1
ATOM 4097 C CA . ASN E 1 74 ? -9.235 -14.941 -51.034 1.00 66.09 74 ASN E CA 1
ATOM 4098 C C . ASN E 1 74 ? -10.506 -15.711 -50.783 1.00 66.36 74 ASN E C 1
ATOM 4099 O O . ASN E 1 74 ? -10.818 -16.014 -49.638 1.00 66.41 74 ASN E O 1
ATOM 4104 N N . ASN E 1 75 ? -11.235 -16.041 -51.845 1.00 68.76 75 ASN E N 1
ATOM 4105 C CA . ASN E 1 75 ? -12.499 -16.755 -51.691 1.00 71.96 75 ASN E CA 1
ATOM 4106 C C . ASN E 1 75 ? -12.449 -18.257 -51.689 1.00 70.07 75 ASN E C 1
ATOM 4107 O O . ASN E 1 75 ? -13.281 -18.901 -51.051 1.00 69.01 75 ASN E O 1
ATOM 4112 N N . LYS E 1 76 ? -11.483 -18.819 -52.401 1.00 69.99 76 LYS E N 1
ATOM 4113 C CA . LYS E 1 76 ? -11.341 -20.263 -52.439 1.00 70.94 76 LYS E CA 1
ATOM 4114 C C . LYS E 1 76 ? -10.958 -20.755 -51.045 1.00 68.31 76 LYS E C 1
ATOM 4115 O O . LYS E 1 76 ? -11.535 -21.723 -50.561 1.00 72.88 76 LYS E O 1
ATOM 4121 N N . VAL E 1 77 ? -10.025 -20.068 -50.382 1.00 62.06 77 VAL E N 1
ATOM 4122 C CA . VAL E 1 77 ? -9.588 -20.465 -49.045 1.00 55.69 77 VAL E CA 1
ATOM 4123 C C . VAL E 1 77 ? -10.364 -19.734 -47.957 1.00 52.89 77 VAL E C 1
ATOM 4124 O O . VAL E 1 77 ? -10.192 -19.985 -46.772 1.00 56.14 77 VAL E O 1
ATOM 4128 N N . GLY E 1 78 ? -11.210 -18.812 -48.383 1.00 51.32 78 GLY E N 1
ATOM 4129 C CA . GLY E 1 78 ? -12.062 -18.059 -47.479 1.00 50.29 78 GLY E CA 1
ATOM 4130 C C . GLY E 1 78 ? -11.431 -17.299 -46.350 1.00 49.90 78 GLY E C 1
ATOM 4131 O O . GLY E 1 78 ? -11.808 -17.502 -45.202 1.00 52.78 78 GLY E O 1
ATOM 4132 N N . GLY E 1 79 ? -10.502 -16.404 -46.663 1.00 50.68 79 GLY E N 1
ATOM 4133 C CA . GLY E 1 79 ? -9.835 -15.645 -45.616 1.00 50.74 79 GLY E CA 1
ATOM 4134 C C . GLY E 1 79 ? -8.575 -14.941 -46.090 1.00 51.34 79 GLY E C 1
ATOM 4135 O O . GLY E 1 79 ? -8.213 -14.976 -47.281 1.00 49.59 79 GLY E O 1
ATOM 4136 N N . VAL E 1 80 ? -7.874 -14.295 -45.168 1.00 48.87 80 VAL E N 1
ATOM 4137 C CA . VAL E 1 80 ? -6.687 -13.600 -45.612 1.00 48.85 80 VAL E CA 1
ATOM 4138 C C . VAL E 1 80 ? -5.510 -14.552 -45.674 1.00 46.50 80 VAL E C 1
ATOM 4139 O O . VAL E 1 80 ? -5.289 -15.344 -44.756 1.00 46.06 80 VAL E O 1
ATOM 4143 N N . VAL E 1 81 ? -4.783 -14.485 -46.780 1.00 41.62 81 VAL E N 1
ATOM 4144 C CA . VAL E 1 81 ? -3.603 -15.289 -46.970 1.00 42.12 81 VAL E CA 1
ATOM 4145 C C . VAL E 1 81 ? -2.405 -14.537 -46.378 1.00 45.30 81 VAL E C 1
ATOM 4146 O O . VAL E 1 81 ? -1.891 -13.613 -46.990 1.00 46.79 81 VAL E O 1
ATOM 4150 N N . LEU E 1 82 ? -1.974 -14.926 -45.184 1.00 47.29 82 LEU E N 1
ATOM 4151 C CA . LEU E 1 82 ? -0.848 -14.280 -44.534 1.00 50.48 82 LEU E CA 1
ATOM 4152 C C . LEU E 1 82 ? 0.427 -14.491 -45.337 1.00 55.31 82 LEU E C 1
ATOM 4153 O O . LEU E 1 82 ? 1.375 -13.709 -45.232 1.00 57.51 82 LEU E O 1
ATOM 4158 N N . GLY E 1 83 ? 0.444 -15.557 -46.134 1.00 58.27 83 GLY E N 1
ATOM 4159 C CA . GLY E 1 83 ? 1.604 -15.871 -46.949 1.00 59.21 83 GLY E CA 1
ATOM 4160 C C . GLY E 1 83 ? 1.643 -17.329 -47.382 1.00 61.29 83 GLY E C 1
ATOM 4161 O O . GLY E 1 83 ? 0.652 -18.056 -47.331 1.00 62.11 83 GLY E O 1
ATOM 4162 N N . TYR E 1 84 ? 2.798 -17.775 -47.831 1.00 61.90 84 TYR E N 1
ATOM 4163 C CA . TYR E 1 84 ? 2.910 -19.148 -48.248 1.00 62.32 84 TYR E CA 1
ATOM 4164 C C . TYR E 1 84 ? 4.276 -19.660 -47.862 1.00 65.35 84 TYR E C 1
ATOM 4165 O O . TYR E 1 84 ? 5.192 -18.882 -47.603 1.00 65.34 84 TYR E O 1
ATOM 4174 N N . GLU E 1 85 ? 4.408 -20.977 -47.838 1.00 68.14 85 GLU E N 1
ATOM 4175 C CA . GLU E 1 85 ? 5.642 -21.609 -47.427 1.00 69.59 85 GLU E CA 1
ATOM 4176 C C . GLU E 1 85 ? 5.836 -22.920 -48.180 1.00 70.92 85 GLU E C 1
ATOM 4177 O O . GLU E 1 85 ? 4.863 -23.619 -48.487 1.00 69.39 85 GLU E O 1
ATOM 4183 N N . GLY E 1 86 ? 7.094 -23.230 -48.490 1.00 72.60 86 GLY E N 1
ATOM 4184 C CA . GLY E 1 86 ? 7.423 -24.475 -49.166 1.00 75.66 86 GLY E CA 1
ATOM 4185 C C . GLY E 1 86 ? 6.962 -24.628 -50.597 1.00 79.55 86 GLY E C 1
ATOM 4186 O O . GLY E 1 86 ? 6.596 -25.715 -51.024 1.00 78.09 86 GLY E O 1
ATOM 4187 N N . LEU E 1 87 ? 6.988 -23.537 -51.350 1.00 86.22 87 LEU E N 1
ATOM 4188 C CA . LEU E 1 87 ? 6.573 -23.580 -52.745 1.00 88.09 87 LEU E CA 1
ATOM 4189 C C . LEU E 1 87 ? 7.419 -24.621 -53.465 1.00 88.80 87 LEU E C 1
ATOM 4190 O O . LEU E 1 87 ? 8.652 -24.583 -53.431 1.00 83.66 87 LEU E O 1
ATOM 4195 N N . LYS E 1 88 ? 6.736 -25.564 -54.100 1.00 94.51 88 LYS E N 1
ATOM 4196 C CA . LYS E 1 88 ? 7.405 -26.625 -54.828 1.00 100.81 88 LYS E CA 1
ATOM 4197 C C . LYS E 1 88 ? 6.861 -26.636 -56.239 1.00 104.46 88 LYS E C 1
ATOM 4198 O O . LYS E 1 88 ? 5.743 -27.084 -56.483 1.00 103.33 88 LYS E O 1
ATOM 4204 N N . ILE E 1 89 ? 7.654 -26.113 -57.164 1.00 111.01 89 ILE E N 1
ATOM 4205 C CA . ILE E 1 89 ? 7.246 -26.043 -58.555 1.00 117.49 89 ILE E CA 1
ATOM 4206 C C . ILE E 1 89 ? 7.419 -27.427 -59.122 1.00 120.94 89 ILE E C 1
ATOM 4207 O O . ILE E 1 89 ? 6.640 -27.868 -59.966 1.00 121.91 89 ILE E O 1
ATOM 4212 N N . LEU E 1 90 ? 8.444 -28.107 -58.615 1.00 125.01 90 LEU E N 1
ATOM 4213 C CA . LEU E 1 90 ? 8.817 -29.464 -59.026 1.00 128.80 90 LEU E CA 1
ATOM 4214 C C . LEU E 1 90 ? 7.644 -30.395 -59.332 1.00 129.06 90 LEU E C 1
ATOM 4215 O O . LEU E 1 90 ? 7.841 -31.458 -59.921 1.00 130.37 90 LEU E O 1
ATOM 4220 N N . ASP E 1 91 ? 6.440 -29.999 -58.925 1.00 127.84 91 ASP E N 1
ATOM 4221 C CA . ASP E 1 91 ? 5.239 -30.794 -59.129 1.00 126.64 91 ASP E CA 1
ATOM 4222 C C . ASP E 1 91 ? 5.028 -31.069 -60.613 1.00 127.94 91 ASP E C 1
ATOM 4223 O O . ASP E 1 91 ? 3.907 -31.044 -61.114 1.00 128.04 91 ASP E O 1
ATOM 4228 N N . ALA E 1 92 ? 6.121 -31.353 -61.303 1.00 130.48 92 ALA E N 1
ATOM 4229 C CA . ALA E 1 92 ? 6.105 -31.650 -62.721 1.00 134.31 92 ALA E CA 1
ATOM 4230 C C . ALA E 1 92 ? 7.536 -31.967 -63.128 1.00 136.51 92 ALA E C 1
ATOM 4231 O O . ALA E 1 92 ? 8.461 -31.225 -62.796 1.00 136.17 92 ALA E O 1
ATOM 4233 N N . ASP E 1 93 ? 7.725 -33.079 -63.828 1.00 139.41 93 ASP E N 1
ATOM 4234 C CA . ASP E 1 93 ? 9.055 -33.457 -64.279 1.00 142.68 93 ASP E CA 1
ATOM 4235 C C . ASP E 1 93 ? 9.076 -34.724 -65.133 1.00 143.69 93 ASP E C 1
ATOM 4236 O O . ASP E 1 93 ? 9.546 -35.779 -64.694 1.00 143.42 93 ASP E O 1
ATOM 4241 N N . PRO E 1 94 ? 8.545 -34.643 -66.364 1.00 144.83 94 PRO E N 1
ATOM 4242 C CA . PRO E 1 94 ? 8.554 -35.823 -67.231 1.00 145.12 94 PRO E CA 1
ATOM 4243 C C . PRO E 1 94 ? 10.003 -36.128 -67.635 1.00 145.01 94 PRO E C 1
ATOM 4244 O O . PRO E 1 94 ? 10.267 -37.036 -68.428 1.00 145.20 94 PRO E O 1
ATOM 4248 N N . LEU E 1 95 ? 10.929 -35.351 -67.074 1.00 144.10 95 LEU E N 1
ATOM 4249 C CA . LEU E 1 95 ? 12.356 -35.495 -67.335 1.00 142.90 95 LEU E CA 1
ATOM 4250 C C . LEU E 1 95 ? 13.093 -35.694 -66.011 1.00 142.36 95 LEU E C 1
ATOM 4251 O O . LEU E 1 95 ? 14.152 -35.113 -65.778 1.00 142.38 95 LEU E O 1
ATOM 4256 N N . GLY E 1 114 ? 3.595 -23.171 -71.304 1.00 110.71 114 GLY E N 1
ATOM 4257 C CA . GLY E 1 114 ? 2.802 -22.060 -70.822 1.00 110.02 114 GLY E CA 1
ATOM 4258 C C . GLY E 1 114 ? 2.290 -22.293 -69.415 1.00 110.32 114 GLY E C 1
ATOM 4259 O O . GLY E 1 114 ? 2.224 -21.361 -68.609 1.00 111.74 114 GLY E O 1
ATOM 4260 N N . PHE E 1 115 ? 1.928 -23.535 -69.109 1.00 109.00 115 PHE E N 1
ATOM 4261 C CA . PHE E 1 115 ? 1.413 -23.858 -67.782 1.00 108.24 115 PHE E CA 1
ATOM 4262 C C . PHE E 1 115 ? 2.301 -24.844 -67.026 1.00 104.29 115 PHE E C 1
ATOM 4263 O O . PHE E 1 115 ? 3.315 -25.315 -67.549 1.00 102.83 115 PHE E O 1
ATOM 4271 N N . THR E 1 116 ? 1.902 -25.145 -65.789 1.00 99.37 116 THR E N 1
ATOM 4272 C CA . THR E 1 116 ? 2.637 -26.051 -64.905 1.00 92.02 116 THR E CA 1
ATOM 4273 C C . THR E 1 116 ? 1.879 -26.263 -63.603 1.00 88.18 116 THR E C 1
ATOM 4274 O O . THR E 1 116 ? 0.977 -25.490 -63.269 1.00 88.61 116 THR E O 1
ATOM 4278 N N . TRP E 1 117 ? 2.237 -27.321 -62.881 1.00 82.27 117 TRP E N 1
ATOM 4279 C CA . TRP E 1 117 ? 1.626 -27.600 -61.587 1.00 76.66 117 TRP E CA 1
ATOM 4280 C C . TRP E 1 117 ? 2.673 -27.239 -60.530 1.00 73.84 117 TRP E C 1
ATOM 4281 O O . TRP E 1 117 ? 3.880 -27.223 -60.803 1.00 73.20 117 TRP E O 1
ATOM 4292 N N . CYS E 1 118 ? 2.209 -26.938 -59.328 1.00 70.58 118 CYS E N 1
ATOM 4293 C CA . CYS E 1 118 ? 3.109 -26.597 -58.245 1.00 69.66 118 CYS E CA 1
ATOM 4294 C C . CYS E 1 118 ? 2.333 -26.845 -56.977 1.00 66.64 118 CYS E C 1
ATOM 4295 O O . CYS E 1 118 ? 1.103 -26.999 -57.013 1.00 63.09 118 CYS E O 1
ATOM 4298 N N . HIS E 1 119 ? 3.055 -26.880 -55.861 1.00 64.56 119 HIS E N 1
ATOM 4299 C CA . HIS E 1 119 ? 2.438 -27.121 -54.563 1.00 64.53 119 HIS E CA 1
ATOM 4300 C C . HIS E 1 119 ? 2.976 -26.167 -53.501 1.00 62.75 119 HIS E C 1
ATOM 4301 O O . HIS E 1 119 ? 4.191 -25.941 -53.400 1.00 62.29 119 HIS E O 1
ATOM 4308 N N . VAL E 1 120 ? 2.071 -25.616 -52.701 1.00 57.67 120 VAL E N 1
ATOM 4309 C CA . VAL E 1 120 ? 2.501 -24.704 -51.668 1.00 56.57 120 VAL E CA 1
ATOM 4310 C C . VAL E 1 120 ? 1.574 -24.760 -50.476 1.00 55.81 120 VAL E C 1
ATOM 4311 O O . VAL E 1 120 ? 0.458 -25.275 -50.568 1.00 54.53 120 VAL E O 1
ATOM 4315 N N . ASN E 1 121 ? 2.051 -24.217 -49.360 1.00 54.37 121 ASN E N 1
ATOM 4316 C CA . ASN E 1 121 ? 1.290 -24.202 -48.128 1.00 55.01 121 ASN E CA 1
ATOM 4317 C C . ASN E 1 121 ? 0.919 -22.800 -47.680 1.00 54.02 121 ASN E C 1
ATOM 4318 O O . ASN E 1 121 ? 1.765 -22.046 -47.194 1.00 56.43 121 ASN E O 1
ATOM 4323 N N . LEU E 1 122 ? -0.352 -22.450 -47.819 1.00 49.56 122 LEU E N 1
ATOM 4324 C CA . LEU E 1 122 ? -0.785 -21.123 -47.421 1.00 47.55 122 LEU E CA 1
ATOM 4325 C C . LEU E 1 122 ? -1.117 -21.080 -45.944 1.00 47.80 122 LEU E C 1
ATOM 4326 O O . LEU E 1 122 ? -1.542 -22.073 -45.381 1.00 50.68 122 LEU E O 1
ATOM 4331 N N . TYR E 1 123 ? -0.901 -19.929 -45.321 1.00 48.75 123 TYR E N 1
ATOM 4332 C CA . TYR E 1 123 ? -1.272 -19.705 -43.922 1.00 48.39 123 TYR E CA 1
ATOM 4333 C C . TYR E 1 123 ? -2.431 -18.709 -44.052 1.00 47.84 123 TYR E C 1
ATOM 4334 O O . TYR E 1 123 ? -2.320 -17.716 -44.785 1.00 48.62 123 TYR E O 1
ATOM 4343 N N . VAL E 1 124 ? -3.531 -18.954 -43.345 1.00 42.58 124 VAL E N 1
ATOM 4344 C CA . VAL E 1 124 ? -4.705 -18.110 -43.513 1.00 38.05 124 VAL E CA 1
ATOM 4345 C C . VAL E 1 124 ? -5.511 -17.575 -42.330 1.00 42.92 124 VAL E C 1
ATOM 4346 O O . VAL E 1 124 ? -6.106 -18.349 -41.588 1.00 45.46 124 VAL E O 1
ATOM 4350 N N . TRP E 1 125 ? -5.553 -16.254 -42.165 1.00 47.69 125 TRP E N 1
ATOM 4351 C CA . TRP E 1 125 ? -6.373 -15.644 -41.109 1.00 50.71 125 TRP E CA 1
ATOM 4352 C C . TRP E 1 125 ? -7.786 -15.912 -41.672 1.00 55.03 125 TRP E C 1
ATOM 4353 O O . TRP E 1 125 ? -8.187 -15.389 -42.740 1.00 52.76 125 TRP E O 1
ATOM 4364 N N . GLN E 1 126 ? -8.518 -16.749 -40.938 1.00 57.22 126 GLN E N 1
ATOM 4365 C CA . GLN E 1 126 ? -9.827 -17.236 -41.349 1.00 56.38 126 GLN E CA 1
ATOM 4366 C C . GLN E 1 126 ? -10.973 -17.034 -40.340 1.00 55.69 126 GLN E C 1
ATOM 4367 O O . GLN E 1 126 ? -11.634 -17.989 -39.940 1.00 53.18 126 GLN E O 1
ATOM 4373 N N . PRO E 1 127 ? -11.234 -15.778 -39.939 1.00 57.10 127 PRO E N 1
ATOM 4374 C CA . PRO E 1 127 ? -12.306 -15.470 -38.984 1.00 56.46 127 PRO E CA 1
ATOM 4375 C C . PRO E 1 127 ? -13.663 -15.794 -39.594 1.00 56.93 127 PRO E C 1
ATOM 4376 O O . PRO E 1 127 ? -13.893 -15.560 -40.778 1.00 54.32 127 PRO E O 1
ATOM 4380 N N . GLN E 1 128 ? -14.550 -16.335 -38.768 1.00 58.90 128 GLN E N 1
ATOM 4381 C CA . GLN E 1 128 ? -15.892 -16.730 -39.191 1.00 58.30 128 GLN E CA 1
ATOM 4382 C C . GLN E 1 128 ? -16.906 -16.171 -38.207 1.00 57.26 128 GLN E C 1
ATOM 4383 O O . GLN E 1 128 ? -16.575 -15.801 -37.081 1.00 58.94 128 GLN E O 1
ATOM 4389 N N . VAL E 1 129 ? -18.154 -16.113 -38.632 1.00 54.79 129 VAL E N 1
ATOM 4390 C CA . VAL E 1 129 ? -19.197 -15.612 -37.756 1.00 51.28 129 VAL E CA 1
ATOM 4391 C C . VAL E 1 129 ? -19.234 -16.460 -36.478 1.00 50.41 129 VAL E C 1
ATOM 4392 O O . VAL E 1 129 ? -19.020 -17.670 -36.518 1.00 49.93 129 VAL E O 1
ATOM 4396 N N . GLY E 1 130 ? -19.484 -15.829 -35.341 1.00 49.83 130 GLY E N 1
ATOM 4397 C CA . GLY E 1 130 ? -19.556 -16.576 -34.095 1.00 52.83 130 GLY E CA 1
ATOM 4398 C C . GLY E 1 130 ? -18.253 -16.759 -33.328 1.00 56.30 130 GLY E C 1
ATOM 4399 O O . GLY E 1 130 ? -18.251 -17.219 -32.172 1.00 56.01 130 GLY E O 1
ATOM 4400 N N . ASP E 1 131 ? -17.140 -16.411 -33.970 1.00 58.07 131 ASP E N 1
ATOM 4401 C CA . ASP E 1 131 ? -15.826 -16.515 -33.347 1.00 58.51 131 ASP E CA 1
ATOM 4402 C C . ASP E 1 131 ? -15.579 -15.397 -32.333 1.00 58.97 131 ASP E C 1
ATOM 4403 O O . ASP E 1 131 ? -16.062 -14.281 -32.488 1.00 60.14 131 ASP E O 1
ATOM 4408 N N . VAL E 1 132 ? -14.826 -15.702 -31.290 1.00 58.00 132 VAL E N 1
ATOM 4409 C CA . VAL E 1 132 ? -14.509 -14.706 -30.284 1.00 61.40 132 VAL E CA 1
ATOM 4410 C C . VAL E 1 132 ? -13.075 -14.164 -30.452 1.00 62.69 132 VAL E C 1
ATOM 4411 O O . VAL E 1 132 ? -12.101 -14.772 -29.998 1.00 65.16 132 VAL E O 1
ATOM 4415 N N . LEU E 1 133 ? -12.955 -13.018 -31.116 1.00 59.31 133 LEU E N 1
ATOM 4416 C CA . LEU E 1 133 ? -11.659 -12.398 -31.340 1.00 57.63 133 LEU E CA 1
ATOM 4417 C C . LEU E 1 133 ? -11.342 -11.309 -30.315 1.00 61.09 133 LEU E C 1
ATOM 4418 O O . LEU E 1 133 ? -12.116 -11.074 -29.384 1.00 59.64 133 LEU E O 1
ATOM 4423 N N . GLU E 1 134 ? -10.181 -10.674 -30.483 1.00 64.98 134 GLU E N 1
ATOM 4424 C CA . GLU E 1 134 ? -9.750 -9.577 -29.614 1.00 68.36 134 GLU E CA 1
ATOM 4425 C C . GLU E 1 134 ? -9.193 -8.457 -30.498 1.00 68.14 134 GLU E C 1
ATOM 4426 O O . GLU E 1 134 ? -8.684 -8.705 -31.608 1.00 69.16 134 GLU E O 1
ATOM 4432 N N . GLY E 1 135 ? -9.306 -7.222 -30.027 1.00 65.60 135 GLY E N 1
ATOM 4433 C CA . GLY E 1 135 ? -8.809 -6.122 -30.828 1.00 65.15 135 GLY E CA 1
ATOM 4434 C C . GLY E 1 135 ? -8.383 -4.896 -30.057 1.00 64.16 135 GLY E C 1
ATOM 4435 O O . GLY E 1 135 ? -8.896 -4.606 -28.984 1.00 64.49 135 GLY E O 1
ATOM 4436 N N . TYR E 1 136 ? -7.418 -4.176 -30.606 1.00 63.33 136 TYR E N 1
ATOM 4437 C CA . TYR E 1 136 ? -6.950 -2.965 -29.962 1.00 60.71 136 TYR E CA 1
ATOM 4438 C C . TYR E 1 136 ? -7.908 -1.890 -30.401 1.00 56.69 136 TYR E C 1
ATOM 4439 O O . TYR E 1 136 ? -8.518 -2.005 -31.470 1.00 54.50 136 TYR E O 1
ATOM 4448 N N . ILE E 1 137 ? -8.034 -0.846 -29.594 1.00 50.07 137 ILE E N 1
ATOM 4449 C CA . ILE E 1 137 ? -8.924 0.233 -29.950 1.00 49.59 137 ILE E CA 1
ATOM 4450 C C . ILE E 1 137 ? -8.238 1.217 -30.889 1.00 50.84 137 ILE E C 1
ATOM 4451 O O . ILE E 1 137 ? -7.288 1.889 -30.515 1.00 55.15 137 ILE E O 1
ATOM 4456 N N . PHE E 1 138 ? -8.716 1.289 -32.117 1.00 52.03 138 PHE E N 1
ATOM 4457 C CA . PHE E 1 138 ? -8.199 2.213 -33.124 1.00 56.42 138 PHE E CA 1
ATOM 4458 C C . PHE E 1 138 ? -9.294 3.282 -33.030 1.00 63.89 138 PHE E C 1
ATOM 4459 O O . PHE E 1 138 ? -10.126 3.214 -32.130 1.00 70.56 138 PHE E O 1
ATOM 4467 N N . ILE E 1 139 ? -9.324 4.257 -33.922 1.00 67.72 139 ILE E N 1
ATOM 4468 C CA . ILE E 1 139 ? -10.373 5.292 -33.889 1.00 71.56 139 ILE E CA 1
ATOM 4469 C C . ILE E 1 139 ? -11.748 4.955 -33.263 1.00 69.79 139 ILE E C 1
ATOM 4470 O O . ILE E 1 139 ? -12.404 4.002 -33.664 1.00 68.86 139 ILE E O 1
ATOM 4475 N N . GLN E 1 140 ? -12.182 5.757 -32.294 1.00 70.62 140 GLN E N 1
ATOM 4476 C CA . GLN E 1 140 ? -13.490 5.573 -31.657 1.00 74.14 140 GLN E CA 1
ATOM 4477 C C . GLN E 1 140 ? -14.325 6.868 -31.769 1.00 76.16 140 GLN E C 1
ATOM 4478 O O . GLN E 1 140 ? -13.784 7.970 -31.661 1.00 76.46 140 GLN E O 1
ATOM 4484 N N . SER E 1 141 ? -15.636 6.735 -31.988 1.00 78.30 141 SER E N 1
ATOM 4485 C CA . SER E 1 141 ? -16.528 7.899 -32.131 1.00 80.64 141 SER E CA 1
ATOM 4486 C C . SER E 1 141 ? -17.963 7.595 -31.708 1.00 82.55 141 SER E C 1
ATOM 4487 O O . SER E 1 141 ? -18.448 6.505 -31.956 1.00 86.33 141 SER E O 1
ATOM 4490 N N . ALA E 1 142 ? -18.628 8.583 -31.110 1.00 83.82 142 ALA E N 1
ATOM 4491 C CA . ALA E 1 142 ? -20.010 8.517 -30.605 1.00 83.77 142 ALA E CA 1
ATOM 4492 C C . ALA E 1 142 ? -20.919 7.394 -31.094 1.00 83.54 142 ALA E C 1
ATOM 4493 O O . ALA E 1 142 ? -21.780 6.916 -30.346 1.00 82.70 142 ALA E O 1
ATOM 4495 N N . SER E 1 143 ? -20.756 7.019 -32.355 1.00 83.90 143 SER E N 1
ATOM 4496 C CA . SER E 1 143 ? -21.496 5.931 -32.957 1.00 82.58 143 SER E CA 1
ATOM 4497 C C . SER E 1 143 ? -20.349 5.205 -33.623 1.00 82.38 143 SER E C 1
ATOM 4498 O O . SER E 1 143 ? -19.624 5.809 -34.402 1.00 84.35 143 SER E O 1
ATOM 4501 N N . HIS E 1 144 ? -20.162 3.929 -33.295 1.00 80.34 144 HIS E N 1
ATOM 4502 C CA . HIS E 1 144 ? -19.079 3.109 -33.881 1.00 77.66 144 HIS E CA 1
ATOM 4503 C C . HIS E 1 144 ? -17.647 3.104 -33.367 1.00 72.03 144 HIS E C 1
ATOM 4504 O O . HIS E 1 144 ? -16.871 4.009 -33.685 1.00 72.12 144 HIS E O 1
ATOM 4511 N N . ILE E 1 145 ? -17.307 2.091 -32.574 1.00 66.64 145 ILE E N 1
ATOM 4512 C CA . ILE E 1 145 ? -15.943 1.912 -32.074 1.00 63.79 145 ILE E CA 1
ATOM 4513 C C . ILE E 1 145 ? -15.114 1.095 -33.086 1.00 63.74 145 ILE E C 1
ATOM 4514 O O . ILE E 1 145 ? -15.538 0.025 -33.505 1.00 67.01 145 ILE E O 1
ATOM 4519 N N . GLY E 1 146 ? -13.944 1.585 -33.485 1.00 63.49 146 GLY E N 1
ATOM 4520 C CA . GLY E 1 146 ? -13.133 0.839 -34.436 1.00 61.00 146 GLY E CA 1
ATOM 4521 C C . GLY E 1 146 ? -12.117 -0.025 -33.715 1.00 60.08 146 GLY E C 1
ATOM 4522 O O . GLY E 1 146 ? -11.750 0.277 -32.571 1.00 59.76 146 GLY E O 1
ATOM 4523 N N . LEU E 1 147 ? -11.679 -1.110 -34.350 1.00 57.49 147 LEU E N 1
ATOM 4524 C CA . LEU E 1 147 ? -10.680 -1.988 -33.736 1.00 55.63 147 LEU E CA 1
ATOM 4525 C C . LEU E 1 147 ? -9.642 -2.470 -34.740 1.00 55.36 147 LEU E C 1
ATOM 4526 O O . LEU E 1 147 ? -9.814 -2.313 -35.960 1.00 54.92 147 LEU E O 1
ATOM 4531 N N . LEU E 1 148 ? -8.534 -2.992 -34.216 1.00 55.07 148 LEU E N 1
ATOM 4532 C CA . LEU E 1 148 ? -7.471 -3.553 -35.053 1.00 54.57 148 LEU E CA 1
ATOM 4533 C C . LEU E 1 148 ? -7.087 -4.884 -34.426 1.00 53.98 148 LEU E C 1
ATOM 4534 O O . LEU E 1 148 ? -6.620 -4.929 -33.280 1.00 54.36 148 LEU E O 1
ATOM 4539 N N . ILE E 1 149 ? -7.331 -5.966 -35.167 1.00 52.80 149 ILE E N 1
ATOM 4540 C CA . ILE E 1 149 ? -7.043 -7.319 -34.682 1.00 51.54 149 ILE E CA 1
ATOM 4541 C C . ILE E 1 149 ? -5.613 -7.635 -35.066 1.00 47.62 149 ILE E C 1
ATOM 4542 O O . ILE E 1 149 ? -5.232 -7.497 -36.227 1.00 43.74 149 ILE E O 1
ATOM 4547 N N . HIS E 1 150 ? -4.834 -8.058 -34.078 1.00 44.79 150 HIS E N 1
ATOM 4548 C CA . HIS E 1 150 ? -3.433 -8.347 -34.290 1.00 45.86 150 HIS E CA 1
ATOM 4549 C C . HIS E 1 150 ? -2.866 -7.080 -34.897 1.00 47.20 150 HIS E C 1
ATOM 4550 O O . HIS E 1 150 ? -2.014 -7.124 -35.780 1.00 49.26 150 HIS E O 1
ATOM 4557 N N . ASP E 1 151 ? -3.366 -5.945 -34.434 1.00 45.96 151 ASP E N 1
ATOM 4558 C CA . ASP E 1 151 ? -2.904 -4.664 -34.937 1.00 48.86 151 ASP E CA 1
ATOM 4559 C C . ASP E 1 151 ? -2.839 -4.623 -36.479 1.00 48.76 151 ASP E C 1
ATOM 4560 O O . ASP E 1 151 ? -2.004 -3.929 -37.052 1.00 48.13 151 ASP E O 1
ATOM 4565 N N . ALA E 1 152 ? -3.726 -5.335 -37.164 1.00 48.29 152 ALA E N 1
ATOM 4566 C CA . ALA E 1 152 ? -3.646 -5.309 -38.608 1.00 49.40 152 ALA E CA 1
ATOM 4567 C C . ALA E 1 152 ? -4.936 -5.430 -39.379 1.00 52.63 152 ALA E C 1
ATOM 4568 O O . ALA E 1 152 ? -5.018 -4.936 -40.501 1.00 53.78 152 ALA E O 1
ATOM 4570 N N . PHE E 1 153 ? -5.939 -6.098 -38.811 1.00 55.79 153 PHE E N 1
ATOM 4571 C CA . PHE E 1 153 ? -7.227 -6.258 -39.509 1.00 54.62 153 PHE E CA 1
ATOM 4572 C C . PHE E 1 153 ? -8.356 -5.403 -38.939 1.00 54.72 153 PHE E C 1
ATOM 4573 O O . PHE E 1 153 ? -8.588 -5.381 -37.720 1.00 51.95 153 PHE E O 1
ATOM 4581 N N . ASN E 1 154 ? -9.048 -4.700 -39.837 1.00 54.32 154 ASN E N 1
ATOM 4582 C CA . ASN E 1 154 ? -10.151 -3.816 -39.462 1.00 55.34 154 ASN E CA 1
ATOM 4583 C C . ASN E 1 154 ? -11.346 -4.526 -38.850 1.00 56.06 154 ASN E C 1
ATOM 4584 O O . ASN E 1 154 ? -11.920 -5.432 -39.443 1.00 56.46 154 ASN E O 1
ATOM 4589 N N . ALA E 1 155 ? -11.728 -4.089 -37.666 1.00 56.26 155 ALA E N 1
ATOM 4590 C CA . ALA E 1 155 ? -12.866 -4.651 -36.986 1.00 58.78 155 ALA E CA 1
ATOM 4591 C C . ALA E 1 155 ? -13.601 -3.422 -36.506 1.00 62.29 155 ALA E C 1
ATOM 4592 O O . ALA E 1 155 ? -13.013 -2.342 -36.410 1.00 64.78 155 ALA E O 1
ATOM 4594 N N . SER E 1 156 ? -14.884 -3.565 -36.220 1.00 66.33 156 SER E N 1
ATOM 4595 C CA . SER E 1 156 ? -15.658 -2.422 -35.757 1.00 68.85 156 SER E CA 1
ATOM 4596 C C . SER E 1 156 ? -17.015 -2.843 -35.256 1.00 66.60 156 SER E C 1
ATOM 4597 O O . SER E 1 156 ? -17.667 -3.697 -35.839 1.00 65.27 156 SER E O 1
ATOM 4600 N N . ILE E 1 157 ? -17.429 -2.234 -34.161 1.00 67.99 157 ILE E N 1
ATOM 4601 C CA . ILE E 1 157 ? -18.718 -2.532 -33.594 1.00 72.04 157 ILE E CA 1
ATOM 4602 C C . ILE E 1 157 ? -19.595 -1.269 -33.699 1.00 77.45 157 ILE E C 1
ATOM 4603 O O . ILE E 1 157 ? -19.148 -0.158 -33.392 1.00 76.18 157 ILE E O 1
ATOM 4608 N N . LYS E 1 158 ? -20.828 -1.447 -34.182 1.00 82.75 158 LYS E N 1
ATOM 4609 C CA . LYS E 1 158 ? -21.775 -0.343 -34.355 1.00 85.70 158 LYS E CA 1
ATOM 4610 C C . LYS E 1 158 ? -22.342 0.078 -33.002 1.00 88.86 158 LYS E C 1
ATOM 4611 O O . LYS E 1 158 ? -22.228 -0.647 -32.006 1.00 88.95 158 LYS E O 1
ATOM 4617 N N . LYS E 1 159 ? -22.977 1.244 -32.986 1.00 92.18 159 LYS E N 1
ATOM 4618 C CA . LYS E 1 159 ? -23.573 1.798 -31.776 1.00 95.16 159 LYS E CA 1
ATOM 4619 C C . LYS E 1 159 ? -24.519 0.803 -31.105 1.00 96.49 159 LYS E C 1
ATOM 4620 O O . LYS E 1 159 ? -24.477 0.605 -29.888 1.00 95.45 159 LYS E O 1
ATOM 4626 N N . ASN E 1 160 ? -25.369 0.185 -31.918 1.00 99.30 160 ASN E N 1
ATOM 4627 C CA . ASN E 1 160 ? -26.348 -0.795 -31.450 1.00 101.71 160 ASN E CA 1
ATOM 4628 C C . ASN E 1 160 ? -25.699 -1.869 -30.606 1.00 101.88 160 ASN E C 1
ATOM 4629 O O . ASN E 1 160 ? -26.199 -2.214 -29.546 1.00 102.31 160 ASN E O 1
ATOM 4634 N N . ASN E 1 161 ? -24.579 -2.390 -31.096 1.00 102.84 161 ASN E N 1
ATOM 4635 C CA . ASN E 1 161 ? -23.840 -3.457 -30.431 1.00 103.27 161 ASN E CA 1
ATOM 4636 C C . ASN E 1 161 ? -22.983 -3.029 -29.237 1.00 103.71 161 ASN E C 1
ATOM 4637 O O . ASN E 1 161 ? -22.234 -3.840 -28.699 1.00 103.33 161 ASN E O 1
ATOM 4642 N N . ILE E 1 162 ? -23.094 -1.769 -28.822 1.00 105.10 162 ILE E N 1
ATOM 4643 C CA . ILE E 1 162 ? -22.325 -1.261 -27.678 1.00 106.85 162 ILE E CA 1
ATOM 4644 C C . ILE E 1 162 ? -23.127 -1.372 -26.377 1.00 108.73 162 ILE E C 1
ATOM 4645 O O . ILE E 1 162 ? -24.298 -1.008 -26.339 1.00 110.00 162 ILE E O 1
ATOM 4650 N N . PRO E 1 163 ? -22.494 -1.854 -25.292 1.00 110.05 163 PRO E N 1
ATOM 4651 C CA . PRO E 1 163 ? -23.094 -2.042 -23.967 1.00 112.50 163 PRO E CA 1
ATOM 4652 C C . PRO E 1 163 ? -24.338 -1.248 -23.550 1.00 114.92 163 PRO E C 1
ATOM 4653 O O . PRO E 1 163 ? -25.173 -1.774 -22.822 1.00 115.82 163 PRO E O 1
ATOM 4657 N N . VAL E 1 164 ? -24.450 0.002 -23.996 1.00 116.54 164 VAL E N 1
ATOM 4658 C CA . VAL E 1 164 ? -25.601 0.871 -23.679 1.00 117.82 164 VAL E CA 1
ATOM 4659 C C . VAL E 1 164 ? -25.536 1.550 -22.314 1.00 117.30 164 VAL E C 1
ATOM 4660 O O . VAL E 1 164 ? -26.304 2.472 -22.032 1.00 117.11 164 VAL E O 1
ATOM 4664 N N . ASP E 1 165 ? -24.639 1.089 -21.454 1.00 116.49 165 ASP E N 1
ATOM 4665 C CA . ASP E 1 165 ? -24.501 1.719 -20.156 1.00 115.69 165 ASP E CA 1
ATOM 4666 C C . ASP E 1 165 ? -23.131 2.380 -20.239 1.00 115.40 165 ASP E C 1
ATOM 4667 O O . ASP E 1 165 ? -22.616 2.930 -19.261 1.00 115.78 165 ASP E O 1
ATOM 4672 N N . TRP E 1 166 ? -22.558 2.318 -21.443 1.00 114.50 166 TRP E N 1
ATOM 4673 C CA . TRP E 1 166 ? -21.268 2.927 -21.760 1.00 112.31 166 TRP E CA 1
ATOM 4674 C C . TRP E 1 166 ? -21.598 4.334 -22.220 1.00 110.31 166 TRP E C 1
ATOM 4675 O O . TRP E 1 166 ? -22.564 4.546 -22.947 1.00 108.53 166 TRP E O 1
ATOM 4686 N N . THR E 1 167 ? -20.790 5.296 -21.804 1.00 109.71 167 THR E N 1
ATOM 4687 C CA . THR E 1 167 ? -21.055 6.678 -22.160 1.00 109.24 167 THR E CA 1
ATOM 4688 C C . THR E 1 167 ? -19.920 7.292 -22.950 1.00 107.33 167 THR E C 1
ATOM 4689 O O . THR E 1 167 ? -18.748 7.074 -22.657 1.00 105.95 167 THR E O 1
ATOM 4693 N N . PHE E 1 168 ? -20.285 8.073 -23.953 1.00 106.79 168 PHE E N 1
ATOM 4694 C CA . PHE E 1 168 ? -19.307 8.729 -24.800 1.00 106.90 168 PHE E CA 1
ATOM 4695 C C . PHE E 1 168 ? -19.181 10.211 -24.450 1.00 107.12 168 PHE E C 1
ATOM 4696 O O . PHE E 1 168 ? -20.109 10.996 -24.656 1.00 106.93 168 PHE E O 1
ATOM 4704 N N . VAL E 1 169 ? -18.015 10.581 -23.933 1.00 106.81 169 VAL E N 1
ATOM 4705 C CA . VAL E 1 169 ? -17.729 11.950 -23.524 1.00 105.26 169 VAL E CA 1
ATOM 4706 C C . VAL E 1 169 ? -16.561 12.553 -24.309 1.00 103.91 169 VAL E C 1
ATOM 4707 O O . VAL E 1 169 ? -15.861 11.851 -25.030 1.00 103.44 169 VAL E O 1
ATOM 4711 N N . HIS E 1 170 ? -16.376 13.862 -24.184 1.00 102.80 170 HIS E N 1
ATOM 4712 C CA . HIS E 1 170 ? -15.265 14.540 -24.833 1.00 102.88 170 HIS E CA 1
ATOM 4713 C C . HIS E 1 170 ? -14.337 15.018 -23.721 1.00 103.58 170 HIS E C 1
ATOM 4714 O O . HIS E 1 170 ? -14.780 15.244 -22.595 1.00 102.56 170 HIS E O 1
ATOM 4721 N N . ASN E 1 171 ? -13.051 15.159 -24.035 1.00 105.04 171 ASN E N 1
ATOM 4722 C CA . ASN E 1 171 ? -12.060 15.598 -23.051 1.00 105.17 171 ASN E CA 1
ATOM 4723 C C . ASN E 1 171 ? -11.730 17.085 -23.233 1.00 104.48 171 ASN E C 1
ATOM 4724 O O . ASN E 1 171 ? -11.314 17.516 -24.315 1.00 104.11 171 ASN E O 1
ATOM 4729 N N . ASP E 1 172 ? -11.907 17.860 -22.162 1.00 102.63 172 ASP E N 1
ATOM 4730 C CA . ASP E 1 172 ? -11.659 19.296 -22.196 1.00 100.13 172 ASP E CA 1
ATOM 4731 C C . ASP E 1 172 ? -12.671 19.917 -23.160 1.00 97.86 172 ASP E C 1
ATOM 4732 O O . ASP E 1 172 ? -12.363 20.830 -23.930 1.00 95.24 172 ASP E O 1
ATOM 4737 N N . GLY E 1 173 ? -13.885 19.380 -23.102 1.00 95.75 210 GLY E N 1
ATOM 4738 C CA . GLY E 1 173 ? -14.982 19.849 -23.924 1.00 95.02 210 GLY E CA 1
ATOM 4739 C C . GLY E 1 173 ? -14.734 20.091 -25.399 1.00 95.24 210 GLY E C 1
ATOM 4740 O O . GLY E 1 173 ? -15.454 20.877 -26.009 1.00 95.27 210 GLY E O 1
ATOM 4741 N N . ASN E 1 174 ? -13.746 19.429 -25.996 1.00 96.29 211 ASN E N 1
ATOM 4742 C CA . ASN E 1 174 ? -13.494 19.642 -27.419 1.00 96.47 211 ASN E CA 1
ATOM 4743 C C . ASN E 1 174 ? -13.552 18.388 -28.297 1.00 96.09 211 ASN E C 1
ATOM 4744 O O . ASN E 1 174 ? -13.292 17.266 -27.847 1.00 92.33 211 ASN E O 1
ATOM 4749 N N . ARG E 1 175 ? -13.928 18.606 -29.555 1.00 97.08 212 ARG E N 1
ATOM 4750 C CA . ARG E 1 175 ? -13.997 17.551 -30.555 1.00 97.86 212 ARG E CA 1
ATOM 4751 C C . ARG E 1 175 ? -12.566 17.060 -30.653 1.00 98.93 212 ARG E C 1
ATOM 4752 O O . ARG E 1 175 ? -11.725 17.442 -29.840 1.00 102.50 212 ARG E O 1
ATOM 4760 N N . SER E 1 176 ? -12.270 16.236 -31.651 1.00 97.41 213 SER E N 1
ATOM 4761 C CA . SER E 1 176 ? -10.914 15.716 -31.819 1.00 92.84 213 SER E CA 1
ATOM 4762 C C . SER E 1 176 ? -10.460 15.018 -30.541 1.00 90.63 213 SER E C 1
ATOM 4763 O O . SER E 1 176 ? -9.265 14.925 -30.293 1.00 92.09 213 SER E O 1
ATOM 4766 N N . LEU E 1 177 ? -11.399 14.542 -29.723 1.00 86.26 214 LEU E N 1
ATOM 4767 C CA . LEU E 1 177 ? -11.020 13.892 -28.476 1.00 81.68 214 LEU E CA 1
ATOM 4768 C C . LEU E 1 177 ? -12.118 13.141 -27.743 1.00 81.17 214 LEU E C 1
ATOM 4769 O O . LEU E 1 177 ? -12.051 13.009 -26.519 1.00 78.34 214 LEU E O 1
ATOM 4774 N N . GLY E 1 178 ? -13.124 12.654 -28.470 1.00 81.71 215 GLY E N 1
ATOM 4775 C CA . GLY E 1 178 ? -14.196 11.897 -27.828 1.00 82.26 215 GLY E CA 1
ATOM 4776 C C . GLY E 1 178 ? -13.683 10.504 -27.467 1.00 82.28 215 GLY E C 1
ATOM 4777 O O . GLY E 1 178 ? -12.973 9.906 -28.276 1.00 81.91 215 GLY E O 1
ATOM 4778 N N . HIS E 1 179 ? -14.033 9.953 -26.300 1.00 81.45 216 HIS E N 1
ATOM 4779 C CA . HIS E 1 179 ? -13.477 8.648 -25.962 1.00 83.03 216 HIS E CA 1
ATOM 4780 C C . HIS E 1 179 ? -14.166 7.486 -25.227 1.00 87.71 216 HIS E C 1
ATOM 4781 O O . HIS E 1 179 ? -13.483 6.682 -24.591 1.00 90.33 216 HIS E O 1
ATOM 4788 N N . TRP E 1 180 ? -15.482 7.381 -25.293 1.00 90.83 217 TRP E N 1
ATOM 4789 C CA . TRP E 1 180 ? -16.194 6.242 -24.690 1.00 95.08 217 TRP E CA 1
ATOM 4790 C C . TRP E 1 180 ? -15.829 5.510 -23.392 1.00 100.17 217 TRP E C 1
ATOM 4791 O O . TRP E 1 180 ? -15.157 4.470 -23.418 1.00 101.26 217 TRP E O 1
ATOM 4802 N N . VAL E 1 181 ? -16.311 6.016 -22.266 1.00 106.45 218 VAL E N 1
ATOM 4803 C CA . VAL E 1 181 ? -16.071 5.404 -20.968 1.00 111.64 218 VAL E CA 1
ATOM 4804 C C . VAL E 1 181 ? -17.271 4.543 -20.546 1.00 114.71 218 VAL E C 1
ATOM 4805 O O . VAL E 1 181 ? -18.411 4.900 -20.835 1.00 113.85 218 VAL E O 1
ATOM 4809 N N . ASP E 1 182 ? -17.013 3.415 -19.881 1.00 118.91 219 ASP E N 1
ATOM 4810 C CA . ASP E 1 182 ? -18.099 2.519 -19.479 1.00 123.37 219 ASP E CA 1
ATOM 4811 C C . ASP E 1 182 ? -18.937 3.042 -18.325 1.00 125.54 219 ASP E C 1
ATOM 4812 O O . ASP E 1 182 ? -18.655 4.100 -17.774 1.00 126.01 219 ASP E O 1
ATOM 4817 N N . SER E 1 183 ? -19.965 2.278 -17.963 1.00 128.33 220 SER E N 1
ATOM 4818 C CA . SER E 1 183 ? -20.866 2.639 -16.876 1.00 130.02 220 SER E CA 1
ATOM 4819 C C . SER E 1 183 ? -20.131 3.165 -15.652 1.00 131.57 220 SER E C 1
ATOM 4820 O O . SER E 1 183 ? -20.350 4.306 -15.240 1.00 131.98 220 SER E O 1
ATOM 4823 N N . ASN E 1 184 ? -19.259 2.337 -15.080 1.00 133.48 221 ASN E N 1
ATOM 4824 C CA . ASN E 1 184 ? -18.501 2.719 -13.891 1.00 135.21 221 ASN E CA 1
ATOM 4825 C C . ASN E 1 184 ? -17.594 3.908 -14.148 1.00 135.31 221 ASN E C 1
ATOM 4826 O O . ASN E 1 184 ? -17.458 4.780 -13.292 1.00 134.83 221 ASN E O 1
ATOM 4831 N N . GLY E 1 185 ? -16.955 3.945 -15.312 1.00 135.72 222 GLY E N 1
ATOM 4832 C CA . GLY E 1 185 ? -16.120 5.093 -15.613 1.00 135.14 222 GLY E CA 1
ATOM 4833 C C . GLY E 1 185 ? -14.617 4.961 -15.754 1.00 134.32 222 GLY E C 1
ATOM 4834 O O . GLY E 1 185 ? -13.861 5.630 -15.048 1.00 134.14 222 GLY E O 1
ATOM 4835 N N . GLU E 1 186 ? -14.183 4.094 -16.658 1.00 132.81 223 GLU E N 1
ATOM 4836 C CA . GLU E 1 186 ? -12.765 3.923 -16.939 1.00 131.40 223 GLU E CA 1
ATOM 4837 C C . GLU E 1 186 ? -12.763 4.141 -18.445 1.00 128.35 223 GLU E C 1
ATOM 4838 O O . GLU E 1 186 ? -13.604 3.577 -19.149 1.00 128.94 223 GLU E O 1
ATOM 4844 N N . PRO E 1 187 ? -11.866 4.994 -18.962 1.00 124.06 224 PRO E N 1
ATOM 4845 C CA . PRO E 1 187 ? -11.947 5.132 -20.412 1.00 120.57 224 PRO E CA 1
ATOM 4846 C C . PRO E 1 187 ? -11.680 3.781 -21.035 1.00 117.34 224 PRO E C 1
ATOM 4847 O O . PRO E 1 187 ? -10.746 3.094 -20.648 1.00 116.31 224 PRO E O 1
ATOM 4851 N N . ILE E 1 188 ? -12.532 3.397 -21.974 1.00 114.63 225 ILE E N 1
ATOM 4852 C CA . ILE E 1 188 ? -12.402 2.130 -22.655 1.00 111.63 225 ILE E CA 1
ATOM 4853 C C . ILE E 1 188 ? -10.944 1.651 -22.581 1.00 109.20 225 ILE E C 1
ATOM 4854 O O . ILE E 1 188 ? -10.015 2.378 -22.945 1.00 106.77 225 ILE E O 1
ATOM 4859 N N . ASP E 1 189 ? -10.768 0.431 -22.074 1.00 107.81 226 ASP E N 1
ATOM 4860 C CA . ASP E 1 189 ? -9.459 -0.219 -21.882 1.00 107.17 226 ASP E CA 1
ATOM 4861 C C . ASP E 1 189 ? -8.311 0.063 -22.858 1.00 104.30 226 ASP E C 1
ATOM 4862 O O . ASP E 1 189 ? -7.522 0.992 -22.662 1.00 105.46 226 ASP E O 1
ATOM 4867 N N . GLY E 1 190 ? -8.211 -0.775 -23.887 1.00 99.49 227 GLY E N 1
ATOM 4868 C CA . GLY E 1 190 ? -7.165 -0.650 -24.882 1.00 93.95 227 GLY E CA 1
ATOM 4869 C C . GLY E 1 190 ? -7.304 -1.816 -25.837 1.00 91.59 227 GLY E C 1
ATOM 4870 O O . GLY E 1 190 ? -7.113 -1.656 -27.048 1.00 91.17 227 GLY E O 1
ATOM 4871 N N . LYS E 1 191 ? -7.644 -2.985 -25.280 1.00 88.95 228 LYS E N 1
ATOM 4872 C CA . LYS E 1 191 ? -7.855 -4.225 -26.048 1.00 83.92 228 LYS E CA 1
ATOM 4873 C C . LYS E 1 191 ? -9.226 -4.827 -25.693 1.00 79.49 228 LYS E C 1
ATOM 4874 O O . LYS E 1 191 ? -9.460 -5.232 -24.563 1.00 78.17 228 LYS E O 1
ATOM 4880 N N . LEU E 1 192 ? -10.129 -4.886 -26.665 1.00 77.37 229 LEU E N 1
ATOM 4881 C CA . LEU E 1 192 ? -11.478 -5.403 -26.436 1.00 75.33 229 LEU E CA 1
ATOM 4882 C C . LEU E 1 192 ? -11.782 -6.810 -26.922 1.00 74.64 229 LEU E C 1
ATOM 4883 O O . LEU E 1 192 ? -11.305 -7.247 -27.970 1.00 74.88 229 LEU E O 1
ATOM 4888 N N . ARG E 1 193 ? -12.611 -7.498 -26.142 1.00 74.03 230 ARG E N 1
ATOM 4889 C CA . ARG E 1 193 ? -13.058 -8.857 -26.433 1.00 70.92 230 ARG E CA 1
ATOM 4890 C C . ARG E 1 193 ? -14.456 -8.751 -27.063 1.00 69.62 230 ARG E C 1
ATOM 4891 O O . ARG E 1 193 ? -15.344 -8.119 -26.497 1.00 71.23 230 ARG E O 1
ATOM 4899 N N . PHE E 1 194 ? -14.657 -9.376 -28.219 1.00 67.26 231 PHE E N 1
ATOM 4900 C CA . PHE E 1 194 ? -15.938 -9.295 -28.920 1.00 63.98 231 PHE E CA 1
ATOM 4901 C C . PHE E 1 194 ? -16.154 -10.480 -29.863 1.00 65.34 231 PHE E C 1
ATOM 4902 O O . PHE E 1 194 ? -15.188 -11.026 -30.388 1.00 68.01 231 PHE E O 1
ATOM 4910 N N . THR E 1 195 ? -17.410 -10.853 -30.109 1.00 63.41 232 THR E N 1
ATOM 4911 C CA . THR E 1 195 ? -17.713 -11.994 -30.981 1.00 63.10 232 THR E CA 1
ATOM 4912 C C . THR E 1 195 ? -18.075 -11.546 -32.388 1.00 60.22 232 THR E C 1
ATOM 4913 O O . THR E 1 195 ? -18.851 -10.629 -32.574 1.00 60.94 232 THR E O 1
ATOM 4917 N N . VAL E 1 196 ? -17.507 -12.196 -33.388 1.00 59.55 233 VAL E N 1
ATOM 4918 C CA . VAL E 1 196 ? -17.753 -11.804 -34.761 1.00 59.99 233 VAL E CA 1
ATOM 4919 C C . VAL E 1 196 ? -19.198 -12.007 -35.093 1.00 64.22 233 VAL E C 1
ATOM 4920 O O . VAL E 1 196 ? -19.770 -13.016 -34.727 1.00 70.10 233 VAL E O 1
ATOM 4924 N N . ARG E 1 197 ? -19.796 -11.046 -35.781 1.00 68.18 234 ARG E N 1
ATOM 4925 C CA . ARG E 1 197 ? -21.198 -11.145 -36.177 1.00 70.80 234 ARG E CA 1
ATOM 4926 C C . ARG E 1 197 ? -21.310 -11.109 -37.708 1.00 69.93 234 ARG E C 1
ATOM 4927 O O . ARG E 1 197 ? -22.370 -11.395 -38.265 1.00 70.32 234 ARG E O 1
ATOM 4935 N N . ASN E 1 198 ? -20.206 -10.780 -38.381 1.00 69.91 235 ASN E N 1
ATOM 4936 C CA . ASN E 1 198 ? -20.187 -10.689 -39.842 1.00 71.03 235 ASN E CA 1
ATOM 4937 C C . ASN E 1 198 ? -18.787 -10.361 -40.377 1.00 69.98 235 ASN E C 1
ATOM 4938 O O . ASN E 1 198 ? -18.115 -9.492 -39.847 1.00 72.23 235 ASN E O 1
ATOM 4943 N N . VAL E 1 199 ? -18.353 -11.048 -41.424 1.00 67.90 236 VAL E N 1
ATOM 4944 C CA . VAL E 1 199 ? -17.049 -10.775 -42.009 1.00 69.40 236 VAL E CA 1
ATOM 4945 C C . VAL E 1 199 ? -17.257 -10.149 -43.377 1.00 74.48 236 VAL E C 1
ATOM 4946 O O . VAL E 1 199 ? -17.679 -10.820 -44.306 1.00 77.55 236 VAL E O 1
ATOM 4950 N N . HIS E 1 200 ? -16.940 -8.872 -43.521 1.00 79.84 237 HIS E N 1
ATOM 4951 C CA . HIS E 1 200 ? -17.153 -8.219 -44.803 1.00 88.71 237 HIS E CA 1
ATOM 4952 C C . HIS E 1 200 ? -16.008 -8.271 -45.797 1.00 93.99 237 HIS E C 1
ATOM 4953 O O . HIS E 1 200 ? -15.111 -7.433 -45.773 1.00 96.45 237 HIS E O 1
ATOM 4960 N N . THR E 1 201 ? -16.054 -9.257 -46.681 1.00 100.41 238 THR E N 1
ATOM 4961 C CA . THR E 1 201 ? -15.049 -9.408 -47.729 1.00 107.45 238 THR E CA 1
ATOM 4962 C C . THR E 1 201 ? -15.460 -8.447 -48.836 1.00 109.54 238 THR E C 1
ATOM 4963 O O . THR E 1 201 ? -16.610 -8.473 -49.259 1.00 113.14 238 THR E O 1
ATOM 4967 N N . THR E 1 202 ? -14.558 -7.610 -49.332 1.00 110.76 239 THR E N 1
ATOM 4968 C CA . THR E 1 202 ? -14.983 -6.688 -50.382 1.00 113.20 239 THR E CA 1
ATOM 4969 C C . THR E 1 202 ? -13.901 -5.764 -50.955 1.00 114.93 239 THR E C 1
ATOM 4970 O O . THR E 1 202 ? -13.513 -4.761 -50.336 1.00 114.53 239 THR E O 1
ATOM 4974 N N . GLY E 1 203 ? -13.432 -6.116 -52.154 1.00 115.21 240 GLY E N 1
ATOM 4975 C CA . GLY E 1 203 ? -12.407 -5.345 -52.841 1.00 113.36 240 GLY E CA 1
ATOM 4976 C C . GLY E 1 203 ? -11.127 -5.154 -52.051 1.00 111.79 240 GLY E C 1
ATOM 4977 O O . GLY E 1 203 ? -10.141 -5.868 -52.252 1.00 111.81 240 GLY E O 1
ATOM 4978 N N . ARG E 1 204 ? -11.146 -4.178 -51.150 1.00 109.46 241 ARG E N 1
ATOM 4979 C CA . ARG E 1 204 ? -9.988 -3.879 -50.326 1.00 106.74 241 ARG E CA 1
ATOM 4980 C C . ARG E 1 204 ? -10.049 -4.655 -49.024 1.00 102.90 241 ARG E C 1
ATOM 4981 O O . ARG E 1 204 ? -10.833 -5.588 -48.888 1.00 102.24 241 ARG E O 1
ATOM 4989 N N . VAL E 1 205 ? -9.210 -4.254 -48.074 1.00 98.59 242 VAL E N 1
ATOM 4990 C CA . VAL E 1 205 ? -9.129 -4.875 -46.758 1.00 94.96 242 VAL E CA 1
ATOM 4991 C C . VAL E 1 205 ? -10.457 -5.483 -46.283 1.00 92.02 242 VAL E C 1
ATOM 4992 O O . VAL E 1 205 ? -11.542 -4.934 -46.512 1.00 90.92 242 VAL E O 1
ATOM 4996 N N . VAL E 1 206 ? -10.361 -6.639 -45.638 1.00 86.39 243 VAL E N 1
ATOM 4997 C CA . VAL E 1 206 ? -11.533 -7.302 -45.105 1.00 81.21 243 VAL E CA 1
ATOM 4998 C C . VAL E 1 206 ? -11.867 -6.570 -43.817 1.00 80.25 243 VAL E C 1
ATOM 4999 O O . VAL E 1 206 ? -10.980 -6.056 -43.138 1.00 81.13 243 VAL E O 1
ATOM 5003 N N . SER E 1 207 ? -13.147 -6.506 -43.484 1.00 78.01 244 SER E N 1
ATOM 5004 C CA . SER E 1 207 ? -13.565 -5.830 -42.268 1.00 74.44 244 SER E CA 1
ATOM 5005 C C . SER E 1 207 ? -14.511 -6.674 -41.420 1.00 72.30 244 SER E C 1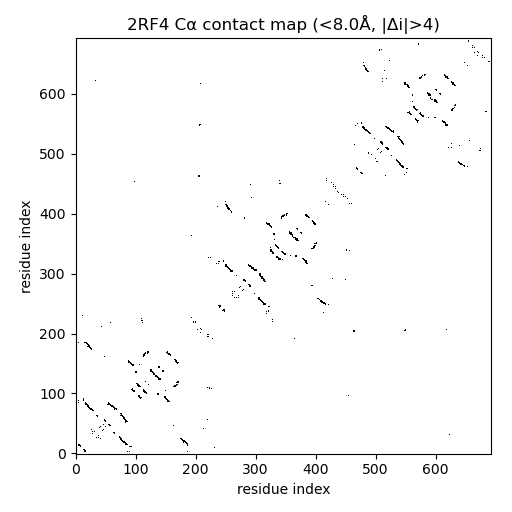
ATOM 5006 O O . SER E 1 207 ? -15.595 -7.036 -41.847 1.00 73.35 244 SER E O 1
ATOM 5009 N N . VAL E 1 208 ? -14.089 -6.991 -40.210 1.00 70.23 245 VAL E N 1
ATOM 5010 C CA . VAL E 1 208 ? -14.902 -7.785 -39.308 1.00 67.34 245 VAL E CA 1
ATOM 5011 C C . VAL E 1 208 ? -15.901 -6.912 -38.566 1.00 69.40 245 VAL E C 1
ATOM 5012 O O . VAL E 1 208 ? -15.550 -5.892 -37.971 1.00 70.52 245 VAL E O 1
ATOM 5016 N N . ASP E 1 209 ? -17.159 -7.327 -38.603 1.00 71.84 246 ASP E N 1
ATOM 5017 C CA . ASP E 1 209 ? -18.232 -6.606 -37.934 1.00 72.28 246 ASP E CA 1
ATOM 5018 C C . ASP E 1 209 ? -18.524 -7.349 -36.649 1.00 69.97 246 ASP E C 1
ATOM 5019 O O . ASP E 1 209 ? -19.029 -8.455 -36.686 1.00 71.78 246 ASP E O 1
ATOM 5024 N N . GLY E 1 210 ? -18.210 -6.755 -35.510 1.00 69.51 247 GLY E N 1
ATOM 5025 C CA . GLY E 1 210 ? -18.439 -7.463 -34.270 1.00 68.91 247 GLY E CA 1
ATOM 5026 C C . GLY E 1 210 ? -19.448 -6.848 -33.338 1.00 70.89 247 GLY E C 1
ATOM 5027 O O . GLY E 1 210 ? -20.112 -5.860 -33.656 1.00 71.39 247 GLY E O 1
ATOM 5028 N N . THR E 1 211 ? -19.561 -7.454 -32.165 1.00 73.14 248 THR E N 1
ATOM 5029 C CA . THR E 1 211 ? -20.485 -6.984 -31.160 1.00 76.52 248 THR E CA 1
ATOM 5030 C C . THR E 1 211 ? -20.043 -7.367 -29.754 1.00 80.42 248 THR E C 1
ATOM 5031 O O . THR E 1 211 ? -19.599 -8.490 -29.502 1.00 80.24 248 THR E O 1
ATOM 5035 N N . LEU E 1 212 ? -20.191 -6.411 -28.842 1.00 84.91 249 LEU E N 1
ATOM 5036 C CA . LEU E 1 212 ? -19.802 -6.551 -27.440 1.00 87.46 249 LEU E CA 1
ATOM 5037 C C . LEU E 1 212 ? -20.875 -7.112 -26.491 1.00 90.33 249 LEU E C 1
ATOM 5038 O O . LEU E 1 212 ? -20.672 -7.094 -25.276 1.00 89.96 249 LEU E O 1
ATOM 5043 N N . ILE E 1 213 ? -21.997 -7.609 -27.019 1.00 93.87 250 ILE E N 1
ATOM 5044 C CA . ILE E 1 213 ? -23.074 -8.146 -26.166 1.00 96.67 250 ILE E CA 1
ATOM 5045 C C . ILE E 1 213 ? -22.579 -8.859 -24.888 1.00 99.07 250 ILE E C 1
ATOM 5046 O O . ILE E 1 213 ? -22.921 -8.381 -23.785 1.00 99.42 250 ILE E O 1
ATOM 5051 N N . ASN F 2 17 ? -7.027 -12.293 -67.142 1.00 154.44 17 ASN F N 1
ATOM 5052 C CA . ASN F 2 17 ? -7.733 -13.004 -66.039 1.00 154.76 17 ASN F CA 1
ATOM 5053 C C . ASN F 2 17 ? -7.530 -14.505 -66.203 1.00 153.84 17 ASN F C 1
ATOM 5054 O O . ASN F 2 17 ? -8.503 -15.244 -66.320 1.00 153.94 17 ASN F O 1
ATOM 5059 N N . THR F 2 18 ? -6.277 -14.954 -66.230 1.00 152.11 18 THR F N 1
ATOM 5060 C CA . THR F 2 18 ? -5.984 -16.381 -66.381 1.00 149.97 18 THR F CA 1
ATOM 5061 C C . THR F 2 18 ? -6.273 -17.094 -65.055 1.00 147.44 18 THR F C 1
ATOM 5062 O O . THR F 2 18 ? -5.382 -17.269 -64.221 1.00 147.93 18 THR F O 1
ATOM 5066 N N . PRO F 2 19 ? -7.530 -17.544 -64.860 1.00 144.03 19 PRO F N 1
ATOM 5067 C CA . PRO F 2 19 ? -7.900 -18.223 -63.615 1.00 140.15 19 PRO F CA 1
ATOM 5068 C C . PRO F 2 19 ? -7.018 -19.413 -63.289 1.00 135.96 19 PRO F C 1
ATOM 5069 O O . PRO F 2 19 ? -6.759 -20.260 -64.143 1.00 135.94 19 PRO F O 1
ATOM 5073 N N . VAL F 2 20 ? -6.555 -19.462 -62.045 1.00 130.74 20 VAL F N 1
ATOM 5074 C CA . VAL F 2 20 ? -5.707 -20.548 -61.587 1.00 125.24 20 VAL F CA 1
ATOM 5075 C C . VAL F 2 20 ? -6.554 -21.525 -60.766 1.00 120.91 20 VAL F C 1
ATOM 5076 O O . VAL F 2 20 ? -7.372 -21.108 -59.948 1.00 120.85 20 VAL F O 1
ATOM 5080 N N . VAL F 2 21 ? -6.373 -22.822 -61.007 1.00 115.12 21 VAL F N 1
ATOM 5081 C CA . VAL F 2 21 ? -7.124 -23.848 -60.285 1.00 108.49 21 VAL F CA 1
ATOM 5082 C C . VAL F 2 21 ? -6.414 -24.280 -59.004 1.00 104.07 21 VAL F C 1
ATOM 5083 O O . VAL F 2 21 ? -5.220 -24.586 -58.999 1.00 101.52 21 VAL F O 1
ATOM 5087 N N . ILE F 2 22 ? -7.171 -24.310 -57.917 1.00 100.22 22 ILE F N 1
ATOM 5088 C CA . ILE F 2 22 ? -6.625 -24.660 -56.617 1.00 96.95 22 ILE F CA 1
ATOM 5089 C C . ILE F 2 22 ? -7.283 -25.902 -56.041 1.00 92.51 22 ILE F C 1
ATOM 5090 O O . ILE F 2 22 ? -8.511 -26.009 -56.020 1.00 91.76 22 ILE F O 1
ATOM 5095 N N . HIS F 2 23 ? -6.449 -26.833 -55.583 1.00 87.73 23 HIS F N 1
ATOM 5096 C CA . HIS F 2 23 ? -6.905 -28.078 -54.974 1.00 83.00 23 HIS F CA 1
ATOM 5097 C C . HIS F 2 23 ? -6.260 -28.273 -53.623 1.00 79.91 23 HIS F C 1
ATOM 5098 O O . HIS F 2 23 ? -5.042 -28.132 -53.477 1.00 78.48 23 HIS F O 1
ATOM 5105 N N . ALA F 2 24 ? -7.080 -28.591 -52.631 1.00 76.11 24 ALA F N 1
ATOM 5106 C CA . ALA F 2 24 ? -6.560 -28.838 -51.299 1.00 73.29 24 ALA F CA 1
ATOM 5107 C C . ALA F 2 24 ? -5.965 -30.230 -51.380 1.00 72.57 24 ALA F C 1
ATOM 5108 O O . ALA F 2 24 ? -6.550 -31.115 -51.998 1.00 72.82 24 ALA F O 1
ATOM 5110 N N . THR F 2 25 ? -4.794 -30.414 -50.779 1.00 70.37 25 THR F N 1
ATOM 5111 C CA . THR F 2 25 ? -4.126 -31.704 -50.777 1.00 66.01 25 THR F CA 1
ATOM 5112 C C . THR F 2 25 ? -4.171 -32.288 -49.366 1.00 68.67 25 THR F C 1
ATOM 5113 O O . THR F 2 25 ? -3.768 -33.434 -49.132 1.00 72.78 25 THR F O 1
ATOM 5117 N N . GLN F 2 26 ? -4.671 -31.486 -48.433 1.00 68.56 26 GLN F N 1
ATOM 5118 C CA . GLN F 2 26 ? -4.824 -31.875 -47.034 1.00 68.13 26 GLN F CA 1
ATOM 5119 C C . GLN F 2 26 ? -6.023 -31.100 -46.560 1.00 66.44 26 GLN F C 1
ATOM 5120 O O . GLN F 2 26 ? -6.529 -30.236 -47.261 1.00 70.09 26 GLN F O 1
ATOM 5126 N N . LEU F 2 27 ? -6.488 -31.400 -45.369 1.00 64.52 27 LEU F N 1
ATOM 5127 C CA . LEU F 2 27 ? -7.594 -30.650 -44.831 1.00 63.24 27 LEU F CA 1
ATOM 5128 C C . LEU F 2 27 ? -6.902 -29.611 -43.954 1.00 65.06 27 LEU F C 1
ATOM 5129 O O . LEU F 2 27 ? -5.864 -29.893 -43.343 1.00 67.70 27 LEU F O 1
ATOM 5134 N N . PRO F 2 28 ? -7.442 -28.384 -43.918 1.00 64.18 28 PRO F N 1
ATOM 5135 C CA . PRO F 2 28 ? -6.947 -27.241 -43.147 1.00 61.47 28 PRO F CA 1
ATOM 5136 C C . PRO F 2 28 ? -6.631 -27.538 -41.684 1.00 59.03 28 PRO F C 1
ATOM 5137 O O . PRO F 2 28 ? -7.485 -27.973 -40.912 1.00 56.96 28 PRO F O 1
ATOM 5141 N N . GLN F 2 29 ? -5.389 -27.282 -41.313 1.00 56.82 29 GLN F N 1
ATOM 5142 C CA . GLN F 2 29 ? -4.951 -27.551 -39.967 1.00 60.65 29 GLN F CA 1
ATOM 5143 C C . GLN F 2 29 ? -4.741 -26.249 -39.250 1.00 59.33 29 GLN F C 1
ATOM 5144 O O . GLN F 2 29 ? -4.158 -25.333 -39.810 1.00 60.60 29 GLN F O 1
ATOM 5150 N N . HIS F 2 30 ? -5.228 -26.153 -38.021 1.00 58.24 30 HIS F N 1
ATOM 5151 C CA . HIS F 2 30 ? -5.022 -24.944 -37.250 1.00 56.47 30 HIS F CA 1
ATOM 5152 C C . HIS F 2 30 ? -3.600 -25.050 -36.725 1.00 54.56 30 HIS F C 1
ATOM 5153 O O . HIS F 2 30 ? -3.174 -26.106 -36.273 1.00 52.53 30 HIS F O 1
ATOM 5160 N N . VAL F 2 31 ? -2.858 -23.957 -36.826 1.00 55.06 31 VAL F N 1
ATOM 5161 C CA . VAL F 2 31 ? -1.478 -23.909 -36.369 1.00 54.02 31 VAL F CA 1
ATOM 5162 C C . VAL F 2 31 ? -1.426 -23.180 -35.030 1.00 53.24 31 VAL F C 1
ATOM 5163 O O . VAL F 2 31 ? -2.199 -22.271 -34.794 1.00 50.20 31 VAL F O 1
ATOM 5167 N N . SER F 2 32 ? -0.515 -23.584 -34.155 1.00 56.50 32 SER F N 1
ATOM 5168 C CA . SER F 2 32 ? -0.405 -22.976 -32.831 1.00 58.46 32 SER F CA 1
ATOM 5169 C C . SER F 2 32 ? 0.166 -21.581 -32.868 1.00 61.42 32 SER F C 1
ATOM 5170 O O . SER F 2 32 ? 0.833 -21.187 -33.829 1.00 60.73 32 SER F O 1
ATOM 5173 N N . THR F 2 33 ? -0.062 -20.844 -31.788 1.00 63.56 33 THR F N 1
ATOM 5174 C CA . THR F 2 33 ? 0.435 -19.483 -31.710 1.00 65.17 33 THR F CA 1
ATOM 5175 C C . THR F 2 33 ? 1.944 -19.415 -31.840 1.00 66.42 33 THR F C 1
ATOM 5176 O O . THR F 2 33 ? 2.488 -18.410 -32.254 1.00 67.42 33 THR F O 1
ATOM 5180 N N . ASP F 2 34 ? 2.615 -20.501 -31.496 1.00 69.74 34 ASP F N 1
ATOM 5181 C CA . ASP F 2 34 ? 4.063 -20.553 -31.568 1.00 69.96 34 ASP F CA 1
ATOM 5182 C C . ASP F 2 34 ? 4.557 -20.950 -32.971 1.00 67.78 34 ASP F C 1
ATOM 5183 O O . ASP F 2 34 ? 5.671 -20.623 -33.356 1.00 66.49 34 ASP F O 1
ATOM 5188 N N . GLU F 2 35 ? 3.734 -21.652 -33.739 1.00 67.63 35 GLU F N 1
ATOM 5189 C CA . GLU F 2 35 ? 4.139 -22.059 -35.085 1.00 67.62 35 GLU F CA 1
ATOM 5190 C C . GLU F 2 35 ? 3.910 -20.930 -36.066 1.00 65.65 35 GLU F C 1
ATOM 5191 O O . GLU F 2 35 ? 4.543 -20.889 -37.111 1.00 63.39 35 GLU F O 1
ATOM 5197 N N . VAL F 2 36 ? 2.951 -20.058 -35.752 1.00 66.31 36 VAL F N 1
ATOM 5198 C CA . VAL F 2 36 ? 2.634 -18.903 -36.603 1.00 63.01 36 VAL F CA 1
ATOM 5199 C C . VAL F 2 36 ? 3.796 -17.917 -36.422 1.00 58.93 36 VAL F C 1
ATOM 5200 O O . VAL F 2 36 ? 4.338 -17.383 -37.391 1.00 54.75 36 VAL F O 1
ATOM 5204 N N . LEU F 2 37 ? 4.189 -17.725 -35.166 1.00 55.58 37 LEU F N 1
ATOM 5205 C CA . LEU F 2 37 ? 5.279 -16.837 -34.807 1.00 54.94 37 LEU F CA 1
ATOM 5206 C C . LEU F 2 37 ? 6.575 -17.222 -35.522 1.00 58.45 37 LEU F C 1
ATOM 5207 O O . LEU F 2 37 ? 7.430 -16.371 -35.780 1.00 57.14 37 LEU F O 1
ATOM 5212 N N . GLN F 2 38 ? 6.717 -18.508 -35.840 1.00 63.28 38 GLN F N 1
ATOM 5213 C CA . GLN F 2 38 ? 7.917 -19.010 -36.519 1.00 67.02 38 GLN F CA 1
ATOM 5214 C C . GLN F 2 38 ? 7.789 -18.893 -38.018 1.00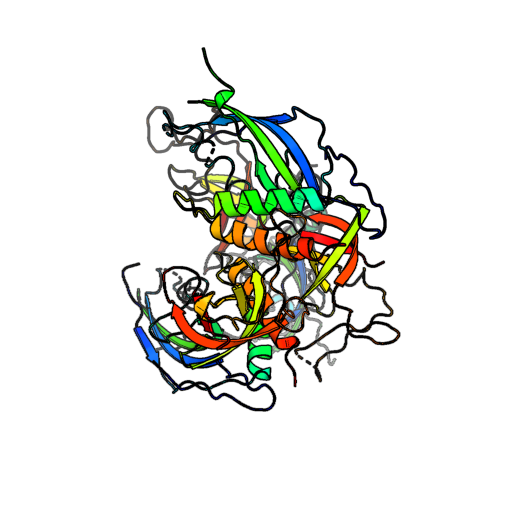 63.98 38 GLN F C 1
ATOM 5215 O O . GLN F 2 38 ? 8.761 -18.660 -38.732 1.00 62.49 38 GLN F O 1
ATOM 5221 N N . PHE F 2 39 ? 6.573 -19.077 -38.489 1.00 63.15 39 PHE F N 1
ATOM 5222 C CA . PHE F 2 39 ? 6.299 -18.983 -39.901 1.00 63.81 39 PHE F CA 1
ATOM 5223 C C . PHE F 2 39 ? 6.536 -17.574 -40.363 1.00 64.14 39 PHE F C 1
ATOM 5224 O O . PHE F 2 39 ? 7.077 -17.355 -41.436 1.00 64.70 39 PHE F O 1
ATOM 5232 N N . LEU F 2 40 ? 6.092 -16.613 -39.563 1.00 64.30 40 LEU F N 1
ATOM 5233 C CA . LEU F 2 40 ? 6.258 -15.223 -39.942 1.00 63.20 40 LEU F CA 1
ATOM 5234 C C . LEU F 2 40 ? 7.740 -14.883 -39.990 1.00 66.93 40 LEU F C 1
ATOM 5235 O O . LEU F 2 40 ? 8.246 -14.434 -41.030 1.00 67.53 40 LEU F O 1
ATOM 5240 N N . GLU F 2 41 ? 8.445 -15.136 -38.887 1.00 70.54 41 GLU F N 1
ATOM 5241 C CA . GLU F 2 41 ? 9.873 -14.840 -38.831 1.00 69.59 41 GLU F CA 1
ATOM 5242 C C . GLU F 2 41 ? 10.560 -15.325 -40.083 1.00 65.59 41 GLU F C 1
ATOM 5243 O O . GLU F 2 41 ? 11.315 -14.591 -40.694 1.00 67.32 41 GLU F O 1
ATOM 5249 N N . SER F 2 42 ? 10.275 -16.554 -40.482 1.00 61.35 42 SER F N 1
ATOM 5250 C CA . SER F 2 42 ? 10.885 -17.109 -41.674 1.00 59.33 42 SER F CA 1
ATOM 5251 C C . SER F 2 42 ? 10.334 -16.632 -43.014 1.00 56.61 42 SER F C 1
ATOM 5252 O O . SER F 2 42 ? 11.019 -16.734 -44.027 1.00 56.52 42 SER F O 1
ATOM 5255 N N . PHE F 2 43 ? 9.102 -16.131 -43.042 1.00 56.43 43 PHE F N 1
ATOM 5256 C CA . PHE F 2 43 ? 8.508 -15.679 -44.312 1.00 53.10 43 PHE F CA 1
ATOM 5257 C C . PHE F 2 43 ? 8.746 -14.216 -44.572 1.00 52.62 43 PHE F C 1
ATOM 5258 O O . PHE F 2 43 ? 8.825 -13.794 -45.730 1.00 48.99 43 PHE F O 1
ATOM 5266 N N . ILE F 2 44 ? 8.826 -13.446 -43.489 1.00 54.30 44 ILE F N 1
ATOM 5267 C CA . ILE F 2 44 ? 9.090 -12.019 -43.586 1.00 58.78 44 ILE F CA 1
ATOM 5268 C C . ILE F 2 44 ? 10.541 -11.905 -44.031 1.00 66.15 44 ILE F C 1
ATOM 5269 O O . ILE F 2 44 ? 10.840 -11.380 -45.101 1.00 69.41 44 ILE F O 1
ATOM 5274 N N . ASP F 2 45 ? 11.432 -12.420 -43.190 1.00 71.34 45 ASP F N 1
ATOM 5275 C CA . ASP F 2 45 ? 12.869 -12.449 -43.439 1.00 72.48 45 ASP F CA 1
ATOM 5276 C C . ASP F 2 45 ? 13.158 -12.955 -44.854 1.00 70.75 45 ASP F C 1
ATOM 5277 O O . ASP F 2 45 ? 14.007 -12.419 -45.546 1.00 69.12 45 ASP F O 1
ATOM 5282 N N . GLU F 2 46 ? 12.433 -13.977 -45.287 1.00 72.83 46 GLU F N 1
ATOM 5283 C CA . GLU F 2 46 ? 12.629 -14.547 -46.615 1.00 77.09 46 GLU F CA 1
ATOM 5284 C C . GLU F 2 46 ? 12.229 -13.576 -47.733 1.00 78.66 46 GLU F C 1
ATOM 5285 O O . GLU F 2 46 ? 12.945 -13.411 -48.718 1.00 75.96 46 GLU F O 1
ATOM 5291 N N . LYS F 2 47 ? 11.083 -12.926 -47.569 1.00 83.81 47 LYS F N 1
ATOM 5292 C CA . LYS F 2 47 ? 10.577 -11.985 -48.563 1.00 87.85 47 LYS F CA 1
ATOM 5293 C C . LYS F 2 47 ? 11.242 -10.609 -48.512 1.00 93.46 47 LYS F C 1
ATOM 5294 O O . LYS F 2 47 ? 11.391 -9.940 -49.532 1.00 94.13 47 LYS F O 1
ATOM 5300 N N . GLU F 2 48 ? 11.642 -10.192 -47.321 1.00 100.49 48 GLU F N 1
ATOM 5301 C CA . GLU F 2 48 ? 12.282 -8.901 -47.140 1.00 107.28 48 GLU F CA 1
ATOM 5302 C C . GLU F 2 48 ? 13.753 -9.002 -47.536 1.00 112.91 48 GLU F C 1
ATOM 5303 O O . GLU F 2 48 ? 14.458 -7.999 -47.601 1.00 113.32 48 GLU F O 1
ATOM 5309 N N . ASN F 2 49 ? 14.203 -10.224 -47.806 1.00 119.82 49 ASN F N 1
ATOM 5310 C CA . ASN F 2 49 ? 15.589 -10.482 -48.187 1.00 125.69 49 ASN F CA 1
ATOM 5311 C C . ASN F 2 49 ? 15.864 -9.920 -49.575 1.00 129.49 49 ASN F C 1
ATOM 5312 O O . ASN F 2 49 ? 14.959 -9.855 -50.409 1.00 129.15 49 ASN F O 1
ATOM 5317 N N . ILE F 2 50 ? 17.112 -9.518 -49.822 1.00 134.71 50 ILE F N 1
ATOM 5318 C CA . ILE F 2 50 ? 17.493 -8.956 -51.118 1.00 13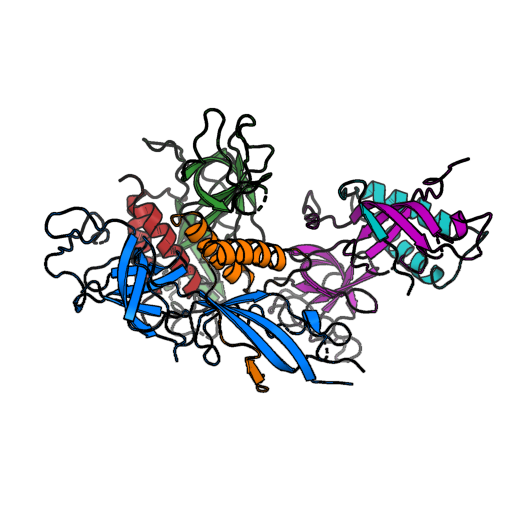9.29 50 ILE F CA 1
ATOM 5319 C C . ILE F 2 50 ? 17.139 -9.948 -52.219 1.00 142.63 50 ILE F C 1
ATOM 5320 O O . ILE F 2 50 ? 16.564 -11.002 -51.931 1.00 143.14 50 ILE F O 1
ATOM 5325 N N . ILE F 2 51 ? 17.498 -9.641 -53.467 1.00 145.85 51 ILE F N 1
ATOM 5326 C CA . ILE F 2 51 ? 17.100 -10.510 -54.579 1.00 147.77 51 ILE F CA 1
ATOM 5327 C C . ILE F 2 51 ? 15.605 -10.369 -54.308 1.00 149.31 51 ILE F C 1
ATOM 5328 O O . ILE F 2 51 ? 14.874 -11.339 -54.085 1.00 149.06 51 ILE F O 1
ATOM 5333 N N . ASP F 2 52 ? 15.199 -9.103 -54.303 1.00 151.42 52 ASP F N 1
ATOM 5334 C CA . ASP F 2 52 ? 13.861 -8.660 -53.951 1.00 152.59 52 ASP F CA 1
ATOM 5335 C C . ASP F 2 52 ? 12.736 -8.494 -54.981 1.00 152.47 52 ASP F C 1
ATOM 5336 O O . ASP F 2 52 ? 12.937 -8.504 -56.206 1.00 151.06 52 ASP F O 1
ATOM 5341 N N . ILE F 2 53 ? 11.542 -8.330 -54.410 1.00 152.94 78 ILE F N 1
ATOM 5342 C CA . ILE F 2 53 ? 10.267 -8.148 -55.095 1.00 152.58 78 ILE F CA 1
ATOM 5343 C C . ILE F 2 53 ? 9.415 -7.153 -54.276 1.00 151.35 78 ILE F C 1
ATOM 5344 O O . ILE F 2 53 ? 8.699 -7.547 -53.357 1.00 151.99 78 ILE F O 1
ATOM 5349 N N . ASP F 2 54 ? 9.493 -5.866 -54.600 1.00 149.02 79 ASP F N 1
ATOM 5350 C CA . ASP F 2 54 ? 8.718 -4.870 -53.868 1.00 146.78 79 ASP F CA 1
ATOM 5351 C C . ASP F 2 54 ? 7.229 -5.066 -54.119 1.00 143.81 79 ASP F C 1
ATOM 5352 O O . ASP F 2 54 ? 6.527 -5.646 -53.291 1.00 143.43 79 ASP F O 1
ATOM 5357 N N . THR F 2 55 ? 6.762 -4.565 -55.260 1.00 140.91 80 THR F N 1
ATOM 5358 C CA . THR F 2 55 ? 5.364 -4.651 -55.690 1.00 139.36 80 THR F CA 1
ATOM 5359 C C . THR F 2 55 ? 4.307 -4.602 -54.589 1.00 138.57 80 THR F C 1
ATOM 5360 O O . THR F 2 55 ? 3.457 -5.489 -54.490 1.00 140.35 80 THR F O 1
ATOM 5364 N N . ASN F 2 56 ? 4.364 -3.565 -53.757 1.00 135.30 81 ASN F N 1
ATOM 5365 C CA . ASN F 2 56 ? 3.406 -3.402 -52.661 1.00 130.07 81 ASN F CA 1
ATOM 5366 C C . ASN F 2 56 ? 3.439 -4.568 -51.673 1.00 122.91 81 ASN F C 1
ATOM 5367 O O . ASN F 2 56 ? 2.601 -4.659 -50.770 1.00 122.44 81 ASN F O 1
ATOM 5372 N N . LEU F 2 57 ? 4.399 -5.469 -51.854 1.00 113.27 82 LEU F N 1
ATOM 5373 C CA . LEU F 2 57 ? 4.544 -6.587 -50.939 1.00 103.69 82 LEU F CA 1
ATOM 5374 C C . LEU F 2 57 ? 5.277 -5.953 -49.774 1.00 97.41 82 LEU F C 1
ATOM 5375 O O . LEU F 2 57 ? 5.285 -6.473 -48.659 1.00 96.65 82 LEU F O 1
ATOM 5380 N N . SER F 2 58 ? 5.886 -4.807 -50.058 1.00 90.05 83 SER F N 1
ATOM 5381 C CA . SER F 2 58 ? 6.634 -4.069 -49.058 1.00 82.99 83 SER F CA 1
ATOM 5382 C C . SER F 2 58 ? 5.712 -3.577 -47.963 1.00 77.33 83 SER F C 1
ATOM 5383 O O . SER F 2 58 ? 6.070 -3.596 -46.788 1.00 75.63 83 SER F O 1
ATOM 5386 N N . SER F 2 59 ? 4.521 -3.133 -48.337 1.00 70.96 84 SER F N 1
ATOM 5387 C CA . SER F 2 59 ? 3.593 -2.666 -47.324 1.00 68.30 84 SER F CA 1
ATOM 5388 C C . SER F 2 59 ? 2.992 -3.893 -46.671 1.00 68.06 84 SER F C 1
ATOM 5389 O O . SER F 2 59 ? 2.824 -3.941 -45.455 1.00 70.31 84 SER F O 1
ATOM 5392 N N . SER F 2 60 ? 2.674 -4.893 -47.489 1.00 64.54 85 SER F N 1
ATOM 5393 C CA . SER F 2 60 ? 2.104 -6.130 -46.983 1.00 58.08 85 SER F CA 1
ATOM 5394 C C . SER F 2 60 ? 2.992 -6.604 -45.850 1.00 52.79 85 SER F C 1
ATOM 5395 O O . SER F 2 60 ? 2.540 -6.723 -44.723 1.00 54.29 85 SER F O 1
ATOM 5398 N N . ILE F 2 61 ? 4.259 -6.854 -46.153 1.00 48.22 86 ILE F N 1
ATOM 5399 C CA . ILE F 2 61 ? 5.243 -7.286 -45.157 1.00 46.27 86 ILE F CA 1
ATOM 5400 C C . ILE F 2 61 ? 5.215 -6.444 -43.867 1.00 46.55 86 ILE F C 1
ATOM 5401 O O . ILE F 2 61 ? 5.294 -6.969 -42.752 1.00 44.73 86 ILE F O 1
ATOM 5406 N N . SER F 2 62 ? 5.134 -5.129 -44.034 1.00 47.05 87 SER F N 1
ATOM 5407 C CA . SER F 2 62 ? 5.103 -4.211 -42.907 1.00 46.95 87 SER F CA 1
ATOM 5408 C C . SER F 2 62 ? 3.918 -4.564 -42.021 1.00 48.82 87 SER F C 1
ATOM 5409 O O . SER F 2 62 ? 3.990 -4.494 -40.799 1.00 48.90 87 SER F O 1
ATOM 5412 N N . GLN F 2 63 ? 2.821 -4.946 -42.660 1.00 51.43 88 GLN F N 1
ATOM 5413 C CA . GLN F 2 63 ? 1.599 -5.313 -41.972 1.00 51.36 88 GLN F CA 1
ATOM 5414 C C . GLN F 2 63 ? 1.835 -6.587 -41.190 1.00 51.32 88 GLN F C 1
ATOM 5415 O O . GLN F 2 63 ? 1.414 -6.705 -40.043 1.00 52.52 88 GLN F O 1
ATOM 5421 N N . LEU F 2 64 ? 2.516 -7.542 -41.821 1.00 49.66 89 LEU F N 1
ATOM 5422 C CA . LEU F 2 64 ? 2.828 -8.811 -41.182 1.00 47.09 89 LEU F CA 1
ATOM 5423 C C . LEU F 2 64 ? 3.699 -8.557 -39.965 1.00 47.24 89 LEU F C 1
ATOM 5424 O O . LEU F 2 64 ? 3.517 -9.170 -38.913 1.00 51.18 89 LEU F O 1
ATOM 5429 N N . LYS F 2 65 ? 4.635 -7.632 -40.084 1.00 44.54 90 LYS F N 1
ATOM 5430 C CA . LYS F 2 65 ? 5.482 -7.353 -38.949 1.00 44.03 90 LYS F CA 1
ATOM 5431 C C . LYS F 2 65 ? 4.651 -6.866 -37.770 1.00 45.15 90 LYS F C 1
ATOM 5432 O O . LYS F 2 65 ? 5.035 -7.065 -36.619 1.00 50.18 90 LYS F O 1
ATOM 5438 N N . ARG F 2 66 ? 3.517 -6.229 -38.045 1.00 44.48 91 ARG F N 1
ATOM 5439 C CA . ARG F 2 66 ? 2.651 -5.729 -36.973 1.00 45.82 91 ARG F CA 1
ATOM 5440 C C . ARG F 2 66 ? 1.919 -6.894 -36.359 1.00 45.85 91 ARG F C 1
ATOM 5441 O O . ARG F 2 66 ? 1.636 -6.915 -35.157 1.00 46.58 91 ARG F O 1
ATOM 5449 N N . ILE F 2 67 ? 1.593 -7.856 -37.210 1.00 44.71 92 ILE F N 1
ATOM 5450 C CA . ILE F 2 67 ? 0.917 -9.062 -36.764 1.00 45.35 92 ILE F CA 1
ATOM 5451 C C . ILE F 2 67 ? 1.893 -9.842 -35.888 1.00 47.58 92 ILE F C 1
ATOM 5452 O O . ILE F 2 67 ? 1.560 -10.240 -34.766 1.00 47.67 92 ILE F O 1
ATOM 5457 N N . GLN F 2 68 ? 3.106 -10.030 -36.396 1.00 46.71 93 GLN F N 1
ATOM 5458 C CA . GLN F 2 68 ? 4.143 -10.720 -35.655 1.00 47.63 93 GLN F CA 1
ATOM 5459 C C . GLN F 2 68 ? 4.322 -10.103 -34.258 1.00 47.53 93 GLN F C 1
ATOM 5460 O O . GLN F 2 68 ? 4.387 -10.808 -33.257 1.00 45.16 93 GLN F O 1
ATOM 5466 N N . ARG F 2 69 ? 4.399 -8.782 -34.187 1.00 48.49 94 ARG F N 1
ATOM 5467 C CA . ARG F 2 69 ? 4.574 -8.148 -32.898 1.00 52.06 94 ARG F CA 1
ATOM 5468 C C . ARG F 2 69 ? 3.431 -8.453 -31.956 1.00 55.22 94 ARG F C 1
ATOM 5469 O O . ARG F 2 69 ? 3.643 -8.616 -30.767 1.00 56.89 94 ARG F O 1
ATOM 5477 N N . ASP F 2 70 ? 2.213 -8.514 -32.477 1.00 59.52 95 ASP F N 1
ATOM 5478 C CA . ASP F 2 70 ? 1.075 -8.795 -31.619 1.00 63.09 95 ASP F CA 1
ATOM 5479 C C . ASP F 2 70 ? 1.262 -10.183 -31.029 1.00 61.07 95 ASP F C 1
ATOM 5480 O O . ASP F 2 70 ? 1.132 -10.381 -29.818 1.00 58.02 95 ASP F O 1
ATOM 5485 N N . PHE F 2 71 ? 1.580 -11.137 -31.902 1.00 60.52 96 PHE F N 1
ATOM 5486 C CA . PHE F 2 71 ? 1.775 -12.515 -31.491 1.00 62.21 96 PHE F CA 1
ATOM 5487 C C . PHE F 2 71 ? 2.935 -12.695 -30.506 1.00 65.03 96 PHE F C 1
ATOM 5488 O O . PHE F 2 71 ? 2.855 -13.538 -29.607 1.00 67.58 96 PHE F O 1
ATOM 5496 N N . LYS F 2 72 ? 4.003 -11.915 -30.655 1.00 65.13 97 LYS F N 1
ATOM 5497 C CA . LYS F 2 72 ? 5.130 -12.025 -29.736 1.00 64.97 97 LYS F CA 1
ATOM 5498 C C . LYS F 2 72 ? 4.724 -11.617 -28.321 1.00 66.91 97 LYS F C 1
ATOM 5499 O O . LYS F 2 72 ? 5.365 -12.001 -27.349 1.00 65.55 97 LYS F O 1
ATOM 5505 N N . GLY F 2 73 ? 3.647 -10.853 -28.213 1.00 71.43 98 GLY F N 1
ATOM 5506 C CA . GLY F 2 73 ? 3.179 -10.423 -26.913 1.00 81.45 98 GLY F CA 1
ATOM 5507 C C . GLY F 2 73 ? 2.076 -11.318 -26.381 1.00 90.95 98 GLY F C 1
ATOM 5508 O O . GLY F 2 73 ? 1.826 -11.332 -25.173 1.00 92.34 98 GLY F O 1
ATOM 5509 N N . LEU F 2 74 ? 1.416 -12.064 -27.271 1.00 98.86 99 LEU F N 1
ATOM 5510 C CA . LEU F 2 74 ? 0.325 -12.966 -26.875 1.00 105.72 99 LEU F CA 1
ATOM 5511 C C . LEU F 2 74 ? 0.719 -13.857 -25.697 1.00 112.92 99 LEU F C 1
ATOM 5512 O O . LEU F 2 74 ? 1.441 -14.841 -25.869 1.00 114.37 99 LEU F O 1
ATOM 5517 N N . PRO F 2 75 ? 0.237 -13.520 -24.482 1.00 118.74 100 PRO F N 1
ATOM 5518 C CA . PRO F 2 75 ? 0.532 -14.276 -23.258 1.00 122.59 100 PRO F CA 1
ATOM 5519 C C . PRO F 2 75 ? 0.177 -15.766 -23.350 1.00 126.31 100 PRO F C 1
ATOM 5520 O O . PRO F 2 75 ? -0.826 -16.141 -23.971 1.00 125.09 100 PRO F O 1
ATOM 5524 N N . PRO F 2 76 ? 1.000 -16.633 -22.722 1.00 129.53 101 PRO F N 1
ATOM 5525 C CA . PRO F 2 76 ? 2.202 -16.278 -21.946 1.00 131.07 101 PRO F CA 1
ATOM 5526 C C . PRO F 2 76 ? 3.388 -15.818 -22.804 1.00 131.79 101 PRO F C 1
ATOM 5527 O O . PRO F 2 76 ? 4.388 -16.567 -22.866 1.00 131.97 101 PRO F O 1
#